Protein 2IXE (pdb70)

B-factor: mean 45.15, std 5.58, range [23.69, 99.87]

Structure (mmCIF, N/CA/C/O backbone):
data_2IXE
#
_entry.id   2IXE
#
_cell.length_a   80.431
_cell.length_b   80.431
_cell.length_c   168.115
_cell.angle_alpha   90.00
_cell.angle_beta   90.00
_cell.angle_gamma   90.00
#
_symmetry.space_group_name_H-M   'P 41 21 2'
#
loop_
_entity.id
_entity.type
_entity.pdbx_description
1 polymer 'ANTIGEN PEPTIDE TRANSPORTER 1'
2 non-polymer "ADENOSINE-5'-TRIPHOSPHATE"
3 non-polymer 'MAGNESIUM ION'
4 non-polymer 'PHOSPHATE ION'
5 water water
#
loop_
_atom_site.group_PDB
_atom_site.id
_atom_site.type_symbol
_atom_site.label_atom_id
_atom_site.label_alt_id
_atom_site.label_comp_id
_atom_site.label_asym_id
_atom_site.label_entity_id
_atom_site.label_seq_id
_atom_site.pdbx_PDB_ins_code
_atom_site.Cartn_x
_atom_site.Cartn_y
_atom_site.Cartn_z
_atom_site.occupancy
_atom_site.B_iso_or_equiv
_atom_site.auth_seq_id
_atom_site.auth_comp_id
_atom_site.auth_asym_id
_atom_site.auth_atom_id
_atom_site.pdbx_PDB_model_num
ATOM 1 N N . GLY A 1 6 ? 8.714 22.387 -20.912 1.00 57.74 469 GLY A N 1
ATOM 2 C CA . GLY A 1 6 ? 9.786 21.356 -20.784 1.00 57.56 469 GLY A CA 1
ATOM 3 C C . GLY A 1 6 ? 9.373 19.971 -21.259 1.00 57.25 469 GLY A C 1
ATOM 4 O O . GLY A 1 6 ? 8.305 19.790 -21.850 1.00 57.65 469 GLY A O 1
ATOM 5 N N . SER A 1 7 ? 10.202 18.982 -20.930 1.00 56.64 470 SER A N 1
ATOM 6 C CA . SER A 1 7 ? 10.284 17.748 -21.700 1.00 55.86 470 SER A CA 1
ATOM 7 C C . SER A 1 7 ? 10.435 16.430 -20.920 1.00 55.54 470 SER A C 1
ATOM 8 O O . SER A 1 7 ? 10.808 15.410 -21.516 1.00 55.42 470 SER A O 1
ATOM 11 N N . LEU A 1 8 ? 10.150 16.429 -19.617 1.00 54.78 471 LEU A N 1
ATOM 12 C CA . LEU A 1 8 ? 10.375 15.231 -18.793 1.00 54.40 471 LEU A CA 1
ATOM 13 C C . LEU A 1 8 ? 9.309 14.161 -19.013 1.00 53.89 471 LEU A C 1
ATOM 14 O O . LEU A 1 8 ? 8.128 14.467 -19.184 1.00 53.72 471 LEU A O 1
ATOM 19 N N . ALA A 1 9 ? 9.743 12.905 -18.993 1.00 53.32 472 ALA A N 1
ATOM 20 C CA . ALA A 1 9 ? 8.833 11.769 -19.053 1.00 53.09 472 ALA A CA 1
ATOM 21 C C . ALA A 1 9 ? 9.528 10.514 -18.529 1.00 52.67 472 ALA A C 1
ATOM 22 O O . ALA A 1 9 ? 9.687 9.548 -19.265 1.00 52.45 472 ALA A O 1
ATOM 24 N N . PRO A 1 10 ? 9.928 10.523 -17.243 1.00 52.38 473 PRO A N 1
ATOM 25 C CA . PRO A 1 10 ? 10.747 9.452 -16.669 1.00 52.26 473 PRO A CA 1
ATOM 26 C C . PRO A 1 10 ? 10.058 8.091 -16.611 1.00 52.06 473 PRO A C 1
ATOM 27 O O . PRO A 1 10 ? 8.833 8.015 -16.502 1.00 51.96 473 PRO A O 1
ATOM 31 N N . LEU A 1 11 ? 10.860 7.031 -16.682 1.00 51.87 474 LEU A N 1
ATOM 32 C CA . LEU A 1 11 ? 10.360 5.660 -16.589 1.00 51.76 474 LEU A CA 1
ATOM 33 C C . LEU A 1 11 ? 9.713 5.406 -15.237 1.00 51.57 474 LEU A C 1
ATOM 34 O O . LEU A 1 11 ? 8.604 4.879 -15.162 1.00 51.68 474 LEU A O 1
ATOM 39 N N . ASN A 1 12 ? 10.424 5.779 -14.176 1.00 51.32 475 ASN A N 1
ATOM 40 C CA . ASN A 1 12 ? 9.967 5.554 -12.811 1.00 51.13 475 ASN A CA 1
ATOM 41 C C . ASN A 1 12 ? 9.441 6.833 -12.181 1.00 50.89 475 ASN A C 1
ATOM 42 O O . ASN A 1 12 ? 9.985 7.922 -12.394 1.00 50.86 475 ASN A O 1
ATOM 47 N N . MET A 1 13 ? 8.371 6.688 -11.408 1.00 50.50 476 MET A N 1
ATOM 48 C CA . MET A 1 13 ? 7.790 7.801 -10.676 1.00 50.22 476 MET A CA 1
ATOM 49 C C . MET A 1 13 ? 7.326 7.323 -9.312 1.00 49.64 476 MET A C 1
ATOM 50 O O . MET A 1 13 ? 6.715 6.261 -9.194 1.00 49.75 476 MET A O 1
ATOM 55 N N . LYS A 1 14 ? 7.627 8.111 -8.286 1.00 48.95 477 LYS A N 1
ATOM 56 C CA . LYS A 1 14 ? 7.134 7.843 -6.942 1.00 48.40 477 LYS A CA 1
ATOM 57 C C . LYS A 1 14 ? 5.745 8.448 -6.771 1.00 47.87 477 LYS A C 1
ATOM 58 O O . LYS A 1 14 ? 4.861 7.824 -6.189 1.00 47.88 477 LYS A O 1
ATOM 60 N N . GLY A 1 15 ? 5.556 9.657 -7.294 1.00 47.19 478 GLY A N 1
ATOM 61 C CA . GLY A 1 15 ? 4.306 10.394 -7.130 1.00 46.65 478 GLY A CA 1
ATOM 62 C C . GLY A 1 15 ? 4.330 11.392 -5.982 1.00 46.16 478 GLY A C 1
ATOM 63 O O . GLY A 1 15 ? 3.284 11.803 -5.496 1.00 46.14 478 GLY A O 1
ATOM 64 N N . LEU A 1 16 ? 5.519 11.797 -5.551 1.00 45.49 479 LEU A N 1
ATOM 65 C CA . LEU A 1 16 ? 5.647 12.774 -4.473 1.00 45.20 479 LEU A CA 1
ATOM 66 C C . LEU A 1 16 ? 5.291 14.157 -5.004 1.00 44.71 479 LEU A C 1
ATOM 67 O O . LEU A 1 16 ? 5.972 14.675 -5.893 1.00 44.28 479 LEU A O 1
ATOM 72 N N . VAL A 1 17 ? 4.229 14.749 -4.462 1.00 44.24 480 VAL A N 1
ATOM 73 C CA . VAL A 1 17 ? 3.798 16.076 -4.895 1.00 44.26 480 VAL A CA 1
ATOM 74 C C . VAL A 1 17 ? 4.070 17.111 -3.819 1.00 43.93 480 VAL A C 1
ATOM 75 O O . VAL A 1 17 ? 3.793 16.880 -2.645 1.00 43.36 480 VAL A O 1
ATOM 79 N N . LYS A 1 18 ? 4.591 18.262 -4.236 1.00 43.83 481 LYS A N 1
ATOM 80 C CA . LYS A 1 18 ? 4.832 19.369 -3.330 1.00 43.95 481 LYS A CA 1
ATOM 81 C C . LYS A 1 18 ? 4.350 20.682 -3.929 1.00 43.90 481 LYS A C 1
ATOM 82 O O . LYS A 1 18 ? 4.696 21.028 -5.062 1.00 43.78 481 LYS A O 1
ATOM 88 N N . PHE A 1 19 ? 3.523 21.388 -3.162 1.00 43.67 482 PHE A N 1
ATOM 89 C CA . PHE A 1 19 ? 3.211 22.783 -3.417 1.00 43.53 482 PHE A CA 1
ATOM 90 C C . PHE A 1 19 ? 4.107 23.541 -2.445 1.00 43.48 482 PHE A C 1
ATOM 91 O O . PHE A 1 19 ? 4.128 23.224 -1.257 1.00 43.28 482 PHE A O 1
ATOM 99 N N . GLN A 1 20 ? 4.863 24.510 -2.958 1.00 43.07 483 GLN A N 1
ATOM 100 C CA . GLN A 1 20 ? 5.778 25.301 -2.149 1.00 43.01 483 GLN A CA 1
ATOM 101 C C . GLN A 1 20 ? 5.463 26.775 -2.329 1.00 42.51 483 GLN A C 1
ATOM 102 O O . GLN A 1 20 ? 5.808 27.363 -3.357 1.00 42.08 483 GLN A O 1
ATOM 108 N N . ASP A 1 21 ? 4.771 27.348 -1.343 1.00 42.02 484 ASP A N 1
ATOM 109 C CA . ASP A 1 21 ? 4.415 28.763 -1.333 1.00 41.90 484 ASP A CA 1
ATOM 110 C C . ASP A 1 21 ? 3.754 29.166 -2.656 1.00 41.53 484 ASP A C 1
ATOM 111 O O . ASP A 1 21 ? 4.122 30.163 -3.281 1.00 40.98 484 ASP A O 1
ATOM 116 N N . VAL A 1 22 ? 2.784 28.361 -3.078 1.00 41.49 485 VAL A N 1
ATOM 117 C CA . VAL A 1 22 ? 2.103 28.573 -4.353 1.00 41.83 485 VAL A CA 1
ATOM 118 C C . VAL A 1 22 ? 1.103 29.718 -4.241 1.00 41.48 485 VAL A C 1
ATOM 119 O O . VAL A 1 22 ? 0.346 29.803 -3.272 1.00 41.42 485 VAL A O 1
ATOM 123 N N . SER A 1 23 ? 1.110 30.586 -5.250 1.00 41.66 486 SER A N 1
ATOM 124 C CA . SER A 1 23 ? 0.090 31.613 -5.414 1.00 41.76 486 SER A CA 1
ATOM 125 C C . SER A 1 23 ? -0.500 31.464 -6.804 1.00 41.59 486 SER A C 1
ATOM 126 O O . SER A 1 23 ? 0.193 31.040 -7.736 1.00 41.39 486 SER A O 1
ATOM 129 N N . PHE A 1 24 ? -1.773 31.813 -6.946 1.00 41.27 487 PHE A N 1
ATOM 130 C CA . PHE A 1 24 ? -2.437 31.721 -8.245 1.00 41.45 487 PHE A CA 1
ATOM 131 C C . PHE A 1 24 ? -3.666 32.609 -8.339 1.00 41.14 487 PHE A C 1
ATOM 132 O O . PHE A 1 24 ? -4.474 32.672 -7.415 1.00 40.48 487 PHE A O 1
ATOM 140 N N . ALA A 1 25 ? -3.782 33.278 -9.480 1.00 41.36 488 ALA A N 1
ATOM 141 C CA . ALA A 1 25 ? -5.007 33.919 -9.923 1.00 41.86 488 ALA A CA 1
ATOM 142 C C . ALA A 1 25 ? -5.241 33.455 -11.355 1.00 42.29 488 ALA A C 1
ATOM 143 O O . ALA A 1 25 ? -4.279 33.201 -12.091 1.00 42.18 488 ALA A O 1
ATOM 145 N N . TYR A 1 26 ? -6.501 33.328 -11.757 1.00 42.59 489 TYR A N 1
ATOM 146 C CA . TYR A 1 26 ? -6.800 32.930 -13.132 1.00 43.29 489 TYR A CA 1
ATOM 147 C C . TYR A 1 26 ? -6.313 33.991 -14.114 1.00 43.75 489 TYR A C 1
ATOM 148 O O . TYR A 1 26 ? -6.471 35.184 -13.857 1.00 43.81 489 TYR A O 1
ATOM 157 N N . PRO A 1 27 ? -5.692 33.559 -15.228 1.00 44.68 490 PRO A N 1
ATOM 158 C CA . PRO A 1 27 ? -5.072 34.471 -16.200 1.00 45.09 490 PRO A CA 1
ATOM 159 C C . PRO A 1 27 ? -5.923 35.675 -16.627 1.00 45.83 490 PRO A C 1
ATOM 160 O O . PRO A 1 27 ? -5.395 36.790 -16.742 1.00 46.13 490 PRO A O 1
ATOM 164 N N . ASN A 1 28 ? -7.214 35.458 -16.871 1.00 46.26 491 ASN A N 1
ATOM 165 C CA . ASN A 1 28 ? -8.107 36.555 -17.256 1.00 46.49 491 ASN A CA 1
ATOM 166 C C . ASN A 1 28 ? -8.887 37.156 -16.068 1.00 46.81 491 ASN A C 1
ATOM 167 O O . ASN A 1 28 ? -9.911 37.824 -16.260 1.00 46.84 491 ASN A O 1
ATOM 172 N N . HIS A 1 29 ? -8.390 36.916 -14.851 1.00 46.85 492 HIS A N 1
ATOM 173 C CA . HIS A 1 29 ? -8.818 37.641 -13.647 1.00 46.96 492 HIS A CA 1
ATOM 174 C C . HIS A 1 29 ? -7.632 37.802 -12.675 1.00 47.09 492 HIS A C 1
ATOM 175 O O . HIS A 1 29 ? -7.650 37.249 -11.571 1.00 46.87 492 HIS A O 1
ATOM 182 N N . PRO A 1 30 ? -6.598 38.564 -13.085 1.00 47.04 493 PRO A N 1
ATOM 183 C CA . PRO A 1 30 ? -5.321 38.620 -12.355 1.00 47.08 493 PRO A CA 1
ATOM 184 C C . PRO A 1 30 ? -5.374 39.217 -10.942 1.00 47.13 493 PRO A C 1
ATOM 185 O O . PRO A 1 30 ? -4.554 38.855 -10.094 1.00 47.49 493 PRO A O 1
ATOM 189 N N . ASN A 1 31 ? -6.324 40.117 -10.698 1.00 47.20 494 ASN A N 1
ATOM 190 C CA . ASN A 1 31 ? -6.410 40.835 -9.426 1.00 46.98 494 ASN A CA 1
ATOM 191 C C . ASN A 1 31 ? -7.139 40.046 -8.349 1.00 46.87 494 ASN A C 1
ATOM 192 O O . ASN A 1 31 ? -7.187 40.477 -7.198 1.00 47.06 494 ASN A O 1
ATOM 197 N N . VAL A 1 32 ? -7.714 38.902 -8.718 1.00 46.61 495 VAL A N 1
ATOM 198 C CA . VAL A 1 32 ? -8.450 38.073 -7.771 1.00 46.43 495 VAL A CA 1
ATOM 199 C C . VAL A 1 32 ? -7.603 36.881 -7.336 1.00 46.36 495 VAL A C 1
ATOM 200 O O . VAL A 1 32 ? -7.477 35.892 -8.063 1.00 46.38 495 VAL A O 1
ATOM 204 N N . GLN A 1 33 ? -7.040 36.980 -6.135 1.00 46.14 496 GLN A N 1
ATOM 205 C CA . GLN A 1 33 ? -6.205 35.927 -5.582 1.00 45.76 496 GLN A CA 1
ATOM 206 C C . GLN A 1 33 ? -7.057 34.716 -5.226 1.00 45.62 496 GLN A C 1
ATOM 207 O O . GLN A 1 33 ? -8.020 34.830 -4.460 1.00 45.86 496 GLN A O 1
ATOM 213 N N . VAL A 1 34 ? -6.709 33.563 -5.792 1.00 44.71 497 VAL A N 1
ATOM 214 C CA . VAL A 1 34 ? -7.422 32.326 -5.507 1.00 44.38 497 VAL A CA 1
ATOM 215 C C . VAL A 1 34 ? -6.596 31.495 -4.535 1.00 43.80 497 VAL A C 1
ATOM 216 O O . VAL A 1 34 ? -7.093 31.081 -3.494 1.00 43.85 497 VAL A O 1
ATOM 220 N N . LEU A 1 35 ? -5.338 31.251 -4.885 1.00 43.27 498 LEU A N 1
ATOM 221 C CA . LEU A 1 35 ? -4.412 30.547 -4.001 1.00 43.16 498 LEU A CA 1
ATOM 222 C C . LEU A 1 35 ? -3.323 31.518 -3.567 1.00 42.83 498 LEU A C 1
ATOM 223 O O . LEU A 1 35 ? -2.905 32.385 -4.350 1.00 41.74 498 LEU A O 1
ATOM 228 N N . GLN A 1 36 ? -2.880 31.390 -2.317 1.00 42.58 499 GLN A N 1
ATOM 229 C CA . GLN A 1 36 ? -1.807 32.240 -1.814 1.00 43.08 499 GLN A CA 1
ATOM 230 C C . GLN A 1 36 ? -1.076 31.590 -0.645 1.00 42.75 499 GLN A C 1
ATOM 231 O O . GLN A 1 36 ? -1.706 31.088 0.284 1.00 42.56 499 GLN A O 1
ATOM 237 N N . GLY A 1 37 ? 0.251 31.595 -0.702 1.00 42.74 500 GLY A N 1
ATOM 238 C CA . GLY A 1 37 ? 1.079 31.038 0.369 1.00 43.18 500 GLY A CA 1
ATOM 239 C C . GLY A 1 37 ? 0.744 29.580 0.622 1.00 43.31 500 GLY A C 1
ATOM 240 O O . GLY A 1 37 ? 0.761 29.119 1.756 1.00 43.10 500 GLY A O 1
ATOM 241 N N . LEU A 1 38 ? 0.432 28.861 -0.450 1.00 43.44 501 LEU A N 1
ATOM 242 C CA . LEU A 1 38 ? -0.083 27.504 -0.351 1.00 43.65 501 LEU A CA 1
ATOM 243 C C . LEU A 1 38 ? 1.040 26.472 -0.363 1.00 43.61 501 LEU A C 1
ATOM 244 O O . LEU A 1 38 ? 1.716 26.288 -1.370 1.00 43.23 501 LEU A O 1
ATOM 249 N N . THR A 1 39 ? 1.198 25.773 0.753 1.00 43.54 502 THR A N 1
ATOM 250 C CA . THR A 1 39 ? 2.266 24.805 0.911 1.00 43.73 502 THR A CA 1
ATOM 251 C C . THR A 1 39 ? 1.713 23.492 1.472 1.00 43.97 502 THR A C 1
ATOM 252 O O . THR A 1 39 ? 1.035 23.483 2.500 1.00 43.22 502 THR A O 1
ATOM 256 N N . PHE A 1 40 ? 1.977 22.391 0.771 1.00 43.95 503 PHE A N 1
ATOM 257 C CA . PHE A 1 40 ? 1.655 21.059 1.284 1.00 43.92 503 PHE A CA 1
ATOM 258 C C . PHE A 1 40 ? 2.393 19.985 0.497 1.00 43.92 503 PHE A C 1
ATOM 259 O O . PHE A 1 40 ? 2.888 20.244 -0.607 1.00 43.78 503 PHE A O 1
ATOM 267 N N . THR A 1 41 ? 2.428 18.777 1.058 1.00 43.69 504 THR A N 1
ATOM 268 C CA . THR A 1 41 ? 3.036 17.629 0.399 1.00 43.73 504 THR A CA 1
ATOM 269 C C . THR A 1 41 ? 2.042 16.476 0.314 1.00 43.53 504 THR A C 1
ATOM 270 O O . THR A 1 41 ? 1.402 16.133 1.301 1.00 42.92 504 THR A O 1
ATOM 274 N N . LEU A 1 42 ? 1.895 15.910 -0.883 1.00 43.79 505 LEU A N 1
ATOM 275 C CA . LEU A 1 42 ? 1.132 14.675 -1.069 1.00 44.12 505 LEU A CA 1
ATOM 276 C C . LEU A 1 42 ? 2.120 13.524 -1.183 1.00 44.28 505 LEU A C 1
ATOM 277 O O . LEU A 1 42 ? 2.866 13.436 -2.155 1.00 44.65 505 LEU A O 1
ATOM 282 N N . TYR A 1 43 ? 2.135 12.653 -0.179 1.00 44.44 506 TYR A N 1
ATOM 283 C CA . TYR A 1 43 ? 3.128 11.593 -0.107 1.00 44.44 506 TYR A CA 1
ATOM 284 C C . TYR A 1 43 ? 2.706 10.363 -0.920 1.00 44.31 506 TYR A C 1
ATOM 285 O O . TYR A 1 43 ? 1.518 10.023 -0.960 1.00 43.83 506 TYR A O 1
ATOM 294 N N . PRO A 1 44 ? 3.680 9.703 -1.582 1.00 44.25 507 PRO A N 1
ATOM 295 C CA . PRO A 1 44 ? 3.389 8.521 -2.395 1.00 44.23 507 PRO A CA 1
ATOM 296 C C . PRO A 1 44 ? 2.726 7.409 -1.593 1.00 44.15 507 PRO A C 1
ATOM 297 O O . PRO A 1 44 ? 3.136 7.133 -0.468 1.00 43.76 507 PRO A O 1
ATOM 301 N N . GLY A 1 45 ? 1.699 6.791 -2.169 1.00 44.21 508 GLY A N 1
ATOM 302 C CA . GLY A 1 45 ? 1.023 5.668 -1.528 1.00 44.21 508 GLY A CA 1
ATOM 303 C C . GLY A 1 45 ? 0.080 6.051 -0.401 1.00 44.25 508 GLY A C 1
ATOM 304 O O . GLY A 1 45 ? -0.372 5.183 0.344 1.00 44.38 508 GLY A O 1
ATOM 305 N N . LYS A 1 46 ? -0.224 7.343 -0.279 1.00 44.09 509 LYS A N 1
ATOM 306 C CA . LYS A 1 46 ? -1.102 7.850 0.777 1.00 43.95 509 LYS A CA 1
ATOM 307 C C . LYS A 1 46 ? -2.347 8.502 0.174 1.00 43.73 509 LYS A C 1
ATOM 308 O O . LYS A 1 46 ? -2.314 9.001 -0.957 1.00 43.29 509 LYS A O 1
ATOM 314 N N . VAL A 1 47 ? -3.435 8.493 0.944 1.00 43.36 510 VAL A N 1
ATOM 315 C CA . VAL A 1 47 ? -4.637 9.246 0.619 1.00 43.50 510 VAL A CA 1
ATOM 316 C C . VAL A 1 47 ? -4.628 10.543 1.416 1.00 43.55 510 VAL A C 1
ATOM 317 O O . VAL A 1 47 ? -4.697 10.519 2.649 1.00 43.95 510 VAL A O 1
ATOM 321 N N . THR A 1 48 ? -4.525 11.667 0.712 1.00 43.50 511 THR A N 1
ATOM 322 C CA . THR A 1 48 ? -4.611 12.981 1.336 1.00 43.70 511 THR A CA 1
ATOM 323 C C . THR A 1 48 ? -5.926 13.662 0.989 1.00 43.66 511 THR A C 1
ATOM 324 O O . THR A 1 48 ? -6.278 13.820 -0.190 1.00 43.49 511 THR A O 1
ATOM 328 N N . ALA A 1 49 ? -6.656 14.059 2.027 1.00 43.91 512 ALA A N 1
ATOM 329 C CA . ALA A 1 49 ? -7.934 14.721 1.841 1.00 44.06 512 ALA A CA 1
ATOM 330 C C . ALA A 1 49 ? -7.733 16.230 1.852 1.00 44.13 512 ALA A C 1
ATOM 331 O O . ALA A 1 49 ? -6.964 16.773 2.653 1.00 44.14 512 ALA A O 1
ATOM 333 N N . LEU A 1 50 ? -8.422 16.894 0.932 1.00 44.41 513 LEU A N 1
ATOM 334 C CA . LEU A 1 50 ? -8.414 18.345 0.830 1.00 44.45 513 LEU A CA 1
ATOM 335 C C . LEU A 1 50 ? -9.847 18.800 1.055 1.00 44.10 513 LEU A C 1
ATOM 336 O O . LEU A 1 50 ? -10.739 18.496 0.268 1.00 44.52 513 LEU A O 1
ATOM 341 N N . VAL A 1 51 ? -10.063 19.503 2.159 1.00 44.33 514 VAL A N 1
ATOM 342 C CA . VAL A 1 51 ? -11.389 19.919 2.573 1.00 44.19 514 VAL A CA 1
ATOM 343 C C . VAL A 1 51 ? -11.383 21.411 2.868 1.00 44.39 514 VAL A C 1
ATOM 344 O O . VAL A 1 51 ? -10.314 22.031 3.053 1.00 44.94 514 VAL A O 1
ATOM 348 N N . GLY A 1 52 ? -12.575 21.990 2.927 1.00 43.77 515 GLY A N 1
ATOM 349 C CA . GLY A 1 52 ? -12.706 23.407 3.223 1.00 43.56 515 GLY A CA 1
ATOM 350 C C . GLY A 1 52 ? -13.915 24.019 2.557 1.00 43.26 515 GLY A C 1
ATOM 351 O O . GLY A 1 52 ? -14.549 23.381 1.713 1.00 43.18 515 GLY A O 1
ATOM 352 N N . PRO A 1 53 ? -14.230 25.273 2.920 1.00 42.73 516 PRO A N 1
ATOM 353 C CA . PRO A 1 53 ? -15.449 25.913 2.457 1.00 42.45 516 PRO A CA 1
ATOM 354 C C . PRO A 1 53 ? -15.504 26.143 0.948 1.00 42.00 516 PRO A C 1
ATOM 355 O O . PRO A 1 53 ? -14.481 26.077 0.247 1.00 41.37 516 PRO A O 1
ATOM 359 N N . ASN A 1 54 ? -16.722 26.390 0.473 1.00 41.75 517 ASN A N 1
ATOM 360 C CA . ASN A 1 54 ? -16.981 26.645 -0.930 1.00 41.54 517 ASN A CA 1
ATOM 361 C C . ASN A 1 54 ? -16.200 27.873 -1.367 1.00 41.62 517 ASN A C 1
ATOM 362 O O . ASN A 1 54 ? -16.189 28.880 -0.669 1.00 41.36 517 ASN A O 1
ATOM 367 N N . GLY A 1 55 ? -15.520 27.768 -2.508 1.00 41.92 518 GLY A N 1
ATOM 368 C CA . GLY A 1 55 ? -14.701 28.858 -3.031 1.00 41.77 518 GLY A CA 1
ATOM 369 C C . GLY A 1 55 ? -13.309 28.984 -2.435 1.00 41.71 518 GLY A C 1
ATOM 370 O O . GLY A 1 55 ? -12.566 29.901 -2.799 1.00 41.34 518 GLY A O 1
ATOM 371 N N . SER A 1 56 ? -12.929 28.077 -1.536 1.00 41.66 519 SER A N 1
ATOM 372 C CA . SER A 1 56 ? -11.617 28.167 -0.879 1.00 41.77 519 SER A CA 1
ATOM 373 C C . SER A 1 56 ? -10.441 27.902 -1.824 1.00 41.70 519 SER A C 1
ATOM 374 O O . SER A 1 56 ? -9.314 28.326 -1.536 1.00 41.95 519 SER A O 1
ATOM 377 N N . GLY A 1 57 ? -10.687 27.211 -2.939 1.00 41.39 520 GLY A N 1
ATOM 378 C CA . GLY A 1 57 ? -9.647 26.968 -3.943 1.00 41.24 520 GLY A CA 1
ATOM 379 C C . GLY A 1 57 ? -9.304 25.512 -4.208 1.00 41.18 520 GLY A C 1
ATOM 380 O O . GLY A 1 57 ? -8.338 25.226 -4.915 1.00 41.00 520 GLY A O 1
ATOM 381 N N . LYS A 1 58 ? -10.116 24.594 -3.690 1.00 40.92 521 LYS A N 1
ATOM 382 C CA . LYS A 1 58 ? -9.831 23.156 -3.778 1.00 40.45 521 LYS A CA 1
ATOM 383 C C . LYS A 1 58 ? -9.778 22.644 -5.219 1.00 40.47 521 LYS A C 1
ATOM 384 O O . LYS A 1 58 ? -8.816 21.973 -5.617 1.00 40.13 521 LYS A O 1
ATOM 390 N N . SER A 1 59 ? -10.804 22.966 -6.004 1.00 40.36 522 SER A N 1
ATOM 391 C CA . SER A 1 59 ? -10.831 22.578 -7.414 1.00 40.30 522 SER A CA 1
ATOM 392 C C . SER A 1 59 ? -9.740 23.290 -8.224 1.00 40.31 522 SER A C 1
ATOM 393 O O . SER A 1 59 ? -9.246 22.747 -9.209 1.00 40.41 522 SER A O 1
ATOM 396 N N . THR A 1 60 ? -9.352 24.492 -7.801 1.00 40.21 523 THR A N 1
ATOM 397 C CA . THR A 1 60 ? -8.252 25.207 -8.448 1.00 40.17 523 THR A CA 1
ATOM 398 C C . THR A 1 60 ? -6.933 24.454 -8.204 1.00 40.19 523 THR A C 1
ATOM 399 O O . THR A 1 60 ? -6.104 24.333 -9.106 1.00 39.89 523 THR A O 1
ATOM 403 N N . VAL A 1 61 ? -6.757 23.928 -6.996 1.00 40.43 524 VAL A N 1
ATOM 404 C CA . VAL A 1 61 ? -5.589 23.104 -6.681 1.00 40.65 524 VAL A CA 1
ATOM 405 C C . VAL A 1 61 ? -5.564 21.864 -7.586 1.00 41.02 524 VAL A C 1
ATOM 406 O O . VAL A 1 61 ? -4.524 21.506 -8.145 1.00 41.24 524 VAL A O 1
ATOM 410 N N . ALA A 1 62 ? -6.724 21.232 -7.756 1.00 41.13 525 ALA A N 1
ATOM 411 C CA . ALA A 1 62 ? -6.843 20.080 -8.648 1.00 41.08 525 ALA A CA 1
ATOM 412 C C . ALA A 1 62 ? -6.447 20.421 -10.079 1.00 40.96 525 ALA A C 1
ATOM 413 O O . ALA A 1 62 ? -5.805 19.620 -10.754 1.00 41.01 525 ALA A O 1
ATOM 415 N N . ALA A 1 63 ? -6.825 21.612 -10.538 1.00 40.97 526 ALA A N 1
ATOM 416 C CA . ALA A 1 63 ? -6.486 22.062 -11.888 1.00 41.11 526 ALA A CA 1
ATOM 417 C C . ALA A 1 63 ? -4.979 22.267 -12.087 1.00 41.05 526 ALA A C 1
ATOM 418 O O . ALA A 1 63 ? -4.424 21.857 -13.110 1.00 40.60 526 ALA A O 1
ATOM 420 N N . LEU A 1 64 ? -4.327 22.916 -11.126 1.00 41.27 527 LEU A N 1
ATOM 421 C CA . LEU A 1 64 ? -2.864 23.071 -11.158 1.00 42.08 527 LEU A CA 1
ATOM 422 C C . LEU A 1 64 ? -2.143 21.726 -11.111 1.00 41.94 527 LEU A C 1
ATOM 423 O O . LEU A 1 64 ? -1.079 21.582 -11.692 1.00 42.03 527 LEU A O 1
ATOM 428 N N . LEU A 1 65 ? -2.706 20.751 -10.402 1.00 42.55 528 LEU A N 1
ATOM 429 C CA . LEU A 1 65 ? -2.091 19.418 -10.327 1.00 43.16 528 LEU A CA 1
ATOM 430 C C . LEU A 1 65 ? -2.104 18.679 -11.657 1.00 43.14 528 LEU A C 1
ATOM 431 O O . LEU A 1 65 ? -1.310 17.766 -11.867 1.00 43.31 528 LEU A O 1
ATOM 436 N N . GLN A 1 66 ? -3.013 19.065 -12.545 1.00 43.46 529 GLN A N 1
ATOM 437 C CA . GLN A 1 66 ? -3.052 18.516 -13.895 1.00 43.41 529 GLN A CA 1
ATOM 438 C C . GLN A 1 66 ? -2.317 19.411 -14.902 1.00 43.24 529 GLN A C 1
ATOM 439 O O . GLN A 1 66 ? -2.380 19.167 -16.104 1.00 43.05 529 GLN A O 1
ATOM 445 N N . ASN A 1 67 ? -1.627 20.439 -14.412 1.00 43.13 530 ASN A N 1
ATOM 446 C CA . ASN A 1 67 ? -0.952 21.422 -15.268 1.00 42.95 530 ASN A CA 1
ATOM 447 C C . ASN A 1 67 ? -1.900 22.110 -16.254 1.00 42.84 530 ASN A C 1
ATOM 448 O O . ASN A 1 67 ? -1.502 22.471 -17.357 1.00 42.84 530 ASN A O 1
ATOM 453 N N . LEU A 1 68 ? -3.154 22.283 -15.846 1.00 42.73 531 LEU A N 1
ATOM 454 C CA . LEU A 1 68 ? -4.135 23.006 -16.648 1.00 42.71 531 LEU A CA 1
ATOM 455 C C . LEU A 1 68 ? -3.787 24.483 -16.623 1.00 42.31 531 LEU A C 1
ATOM 456 O O . LEU A 1 68 ? -4.087 25.218 -17.559 1.00 41.70 531 LEU A O 1
ATOM 461 N N . TYR A 1 69 ? -3.185 24.904 -15.514 1.00 41.96 532 TYR A N 1
ATOM 462 C CA . TYR A 1 69 ? -2.633 26.240 -15.359 1.00 42.23 532 TYR A CA 1
ATOM 463 C C . TYR A 1 69 ? -1.315 26.116 -14.608 1.00 41.89 532 TYR A C 1
ATOM 464 O O . TYR A 1 69 ? -1.035 25.078 -14.000 1.00 41.17 532 TYR A O 1
ATOM 473 N N . GLN A 1 70 ? -0.518 27.178 -14.646 1.00 41.74 533 GLN A N 1
ATOM 474 C CA . GLN A 1 70 ? 0.729 27.235 -13.899 1.00 41.91 533 GLN A CA 1
ATOM 475 C C . GLN A 1 70 ? 0.573 28.217 -12.731 1.00 41.77 533 GLN A C 1
ATOM 476 O O . GLN A 1 70 ? -0.222 29.157 -12.810 1.00 41.39 533 GLN A O 1
ATOM 482 N N . PRO A 1 71 ? 1.301 27.987 -11.626 1.00 41.46 534 PRO A N 1
ATOM 483 C CA . PRO A 1 71 ? 1.220 28.941 -10.525 1.00 41.53 534 PRO A CA 1
ATOM 484 C C . PRO A 1 71 ? 1.788 30.302 -10.925 1.00 41.34 534 PRO A C 1
ATOM 485 O O . PRO A 1 71 ? 2.713 30.371 -11.732 1.00 41.37 534 PRO A O 1
ATOM 489 N N . THR A 1 72 ? 1.203 31.368 -10.390 1.00 41.46 535 THR A N 1
ATOM 490 C CA . THR A 1 72 ? 1.710 32.717 -10.608 1.00 41.84 535 THR A CA 1
ATOM 491 C C . THR A 1 72 ? 2.929 32.973 -9.721 1.00 41.84 535 THR A C 1
ATOM 492 O O . THR A 1 72 ? 3.745 33.846 -10.006 1.00 41.87 535 THR A O 1
ATOM 496 N N . GLY A 1 73 ? 3.037 32.214 -8.636 1.00 41.90 536 GLY A N 1
ATOM 497 C CA . GLY A 1 73 ? 4.196 32.285 -7.756 1.00 41.98 536 GLY A CA 1
ATOM 498 C C . GLY A 1 73 ? 4.350 30.973 -7.025 1.00 41.97 536 GLY A C 1
ATOM 499 O O . GLY A 1 73 ? 3.383 30.221 -6.894 1.00 41.75 536 GLY A O 1
ATOM 500 N N . GLY A 1 74 ? 5.561 30.701 -6.545 1.00 42.06 537 GLY A N 1
ATOM 501 C CA . GLY A 1 74 ? 5.858 29.437 -5.877 1.00 42.35 537 GLY A CA 1
ATOM 502 C C . GLY A 1 74 ? 6.001 28.318 -6.888 1.00 42.59 537 GLY A C 1
ATOM 503 O O . GLY A 1 74 ? 6.060 28.566 -8.095 1.00 42.02 537 GLY A O 1
ATOM 504 N N . LYS A 1 75 ? 6.031 27.084 -6.391 1.00 42.76 538 LYS A N 1
ATOM 505 C CA . LYS A 1 75 ? 6.404 25.928 -7.201 1.00 43.22 538 LYS A CA 1
ATOM 506 C C . LYS A 1 75 ? 5.427 24.785 -7.013 1.00 43.22 538 LYS A C 1
ATOM 507 O O . LYS A 1 75 ? 4.975 24.530 -5.897 1.00 42.91 538 LYS A O 1
ATOM 513 N N . VAL A 1 76 ? 5.102 24.110 -8.113 1.00 43.07 539 VAL A N 1
ATOM 514 C CA . VAL A 1 76 ? 4.359 22.857 -8.070 1.00 43.48 539 VAL A CA 1
ATOM 515 C C . VAL A 1 76 ? 5.273 21.764 -8.612 1.00 43.61 539 VAL A C 1
ATOM 516 O O . VAL A 1 76 ? 5.616 21.765 -9.800 1.00 43.60 539 VAL A O 1
ATOM 520 N N . LEU A 1 77 ? 5.671 20.852 -7.727 1.00 43.68 540 LEU A N 1
ATOM 521 C CA . LEU A 1 77 ? 6.690 19.857 -8.027 1.00 43.75 540 LEU A CA 1
ATOM 522 C C . LEU A 1 77 ? 6.111 18.457 -8.038 1.00 44.09 540 LEU A C 1
ATOM 523 O O . LEU A 1 77 ? 5.295 18.101 -7.188 1.00 43.99 540 LEU A O 1
ATOM 528 N N . LEU A 1 78 ? 6.559 17.666 -9.004 1.00 44.34 541 LEU A N 1
ATOM 529 C CA . LEU A 1 78 ? 6.255 16.250 -9.064 1.00 44.51 541 LEU A CA 1
ATOM 530 C C . LEU A 1 78 ? 7.586 15.511 -9.058 1.00 44.65 541 LEU A C 1
ATOM 531 O O . LEU A 1 78 ? 8.402 15.700 -9.963 1.00 44.32 541 LEU A O 1
ATOM 536 N N . ASP A 1 79 ? 7.801 14.685 -8.033 1.00 44.93 542 ASP A N 1
ATOM 537 C CA . ASP A 1 79 ? 9.098 14.046 -7.784 1.00 45.28 542 ASP A CA 1
ATOM 538 C C . ASP A 1 79 ? 10.241 15.058 -7.882 1.00 45.30 542 ASP A C 1
ATOM 539 O O . ASP A 1 79 ? 11.235 14.823 -8.563 1.00 45.25 542 ASP A O 1
ATOM 544 N N . GLY A 1 80 ? 10.070 16.195 -7.214 1.00 45.62 543 GLY A N 1
ATOM 545 C CA . GLY A 1 80 ? 11.108 17.220 -7.122 1.00 45.87 543 GLY A CA 1
ATOM 546 C C . GLY A 1 80 ? 11.366 18.039 -8.374 1.00 46.10 543 GLY A C 1
ATOM 547 O O . GLY A 1 80 ? 12.303 18.839 -8.406 1.00 46.03 543 GLY A O 1
ATOM 548 N N . GLU A 1 81 ? 10.543 17.856 -9.402 1.00 46.38 544 GLU A N 1
ATOM 549 C CA . GLU A 1 81 ? 10.706 18.574 -10.660 1.00 46.81 544 GLU A CA 1
ATOM 550 C C . GLU A 1 81 ? 9.477 19.426 -10.920 1.00 46.92 544 GLU A C 1
ATOM 551 O O . GLU A 1 81 ? 8.357 18.971 -10.687 1.00 46.87 544 GLU A O 1
ATOM 557 N N . PRO A 1 82 ? 9.671 20.664 -11.414 1.00 47.23 545 PRO A N 1
ATOM 558 C CA . PRO A 1 82 ? 8.502 21.484 -11.731 1.00 47.47 545 PRO A CA 1
ATOM 559 C C . PRO A 1 82 ? 7.559 20.762 -12.697 1.00 47.70 545 PRO A C 1
ATOM 560 O O . PRO A 1 82 ? 8.009 20.054 -13.602 1.00 47.40 545 PRO A O 1
ATOM 564 N N . LEU A 1 83 ? 6.259 20.929 -12.481 1.00 47.98 546 LEU A N 1
ATOM 565 C CA . LEU A 1 83 ? 5.265 20.189 -13.241 1.00 48.21 546 LEU A CA 1
ATOM 566 C C . LEU A 1 83 ? 5.278 20.585 -14.715 1.00 48.45 546 LEU A C 1
ATOM 567 O O . LEU A 1 83 ? 5.161 19.733 -15.598 1.00 48.21 546 LEU A O 1
ATOM 572 N N . VAL A 1 84 ? 5.450 21.884 -14.959 1.00 48.73 547 VAL A N 1
ATOM 573 C CA . VAL A 1 84 ? 5.456 22.455 -16.308 1.00 48.89 547 VAL A CA 1
ATOM 574 C C . VAL A 1 84 ? 6.524 21.825 -17.207 1.00 49.07 547 VAL A C 1
ATOM 575 O O . VAL A 1 84 ? 6.399 21.843 -18.432 1.00 49.47 547 VAL A O 1
ATOM 579 N N . GLN A 1 85 ? 7.568 21.265 -16.602 1.00 48.99 548 GLN A N 1
ATOM 580 C CA . GLN A 1 85 ? 8.631 20.621 -17.360 1.00 49.09 548 GLN A CA 1
ATOM 581 C C . GLN A 1 85 ? 8.309 19.213 -17.859 1.00 48.90 548 GLN A C 1
ATOM 582 O O . GLN A 1 85 ? 9.065 18.658 -18.654 1.00 48.82 548 GLN A O 1
ATOM 588 N N . TYR A 1 86 ? 7.218 18.623 -17.385 1.00 48.62 549 TYR A N 1
ATOM 589 C CA . TYR A 1 86 ? 6.851 17.271 -17.800 1.00 48.75 549 TYR A CA 1
ATOM 590 C C . TYR A 1 86 ? 6.113 17.301 -19.137 1.00 48.87 549 TYR A C 1
ATOM 591 O O . TYR A 1 86 ? 5.377 18.249 -19.428 1.00 48.85 549 TYR A O 1
ATOM 600 N N . ASP A 1 87 ? 6.305 16.260 -19.941 1.00 49.03 550 ASP A N 1
ATOM 601 C CA . ASP A 1 87 ? 5.631 16.166 -21.228 1.00 49.22 550 ASP A CA 1
ATOM 602 C C . ASP A 1 87 ? 4.113 16.131 -21.040 1.00 49.47 550 ASP A C 1
ATOM 603 O O . ASP A 1 87 ? 3.604 15.413 -20.181 1.00 49.32 550 ASP A O 1
ATOM 608 N N . HIS A 1 88 ? 3.417 16.917 -21.861 1.00 49.87 551 HIS A N 1
ATOM 609 C CA . HIS A 1 88 ? 1.956 17.032 -21.838 1.00 49.91 551 HIS A CA 1
ATOM 610 C C . HIS A 1 88 ? 1.288 15.654 -21.828 1.00 49.93 551 HIS A C 1
ATOM 611 O O . HIS A 1 88 ? 0.412 15.393 -21.002 1.00 49.80 551 HIS A O 1
ATOM 618 N N . HIS A 1 89 ? 1.723 14.769 -22.727 1.00 49.90 552 HIS A N 1
ATOM 619 C CA . HIS A 1 89 ? 1.149 13.422 -22.816 1.00 49.75 552 HIS A CA 1
ATOM 620 C C . HIS A 1 89 ? 1.593 12.485 -21.691 1.00 49.55 552 HIS A C 1
ATOM 621 O O . HIS A 1 89 ? 0.792 11.679 -21.213 1.00 49.15 552 HIS A O 1
ATOM 628 N N . TYR A 1 90 ? 2.862 12.564 -21.289 1.00 49.36 553 TYR A N 1
ATOM 629 C CA . TYR A 1 90 ? 3.347 11.776 -20.147 1.00 49.38 553 TYR A CA 1
ATOM 630 C C . TYR A 1 90 ? 2.495 12.045 -18.914 1.00 49.21 553 TYR A C 1
ATOM 631 O O . TYR A 1 90 ? 2.121 11.116 -18.194 1.00 48.95 553 TYR A O 1
ATOM 640 N N . LEU A 1 91 ? 2.207 13.321 -18.672 1.00 49.47 554 LEU A N 1
ATOM 641 C CA . LEU A 1 91 ? 1.368 13.710 -17.545 1.00 49.76 554 LEU A CA 1
ATOM 642 C C . LEU A 1 91 ? -0.018 13.106 -17.656 1.00 49.74 554 LEU A C 1
ATOM 643 O O . LEU A 1 91 ? -0.538 12.580 -16.677 1.00 50.08 554 LEU A O 1
ATOM 648 N N . HIS A 1 92 ? -0.604 13.186 -18.851 1.00 49.81 555 HIS A N 1
ATOM 649 C CA . HIS A 1 92 ? -1.903 12.578 -19.132 1.00 49.75 555 HIS A CA 1
ATOM 650 C C . HIS A 1 92 ? -1.969 11.104 -18.687 1.00 49.64 555 HIS A C 1
ATOM 651 O O . HIS A 1 92 ? -3.022 10.640 -18.241 1.00 49.86 555 HIS A O 1
ATOM 658 N N . THR A 1 93 ? -0.859 10.372 -18.804 1.00 48.90 556 THR A N 1
ATOM 659 C CA . THR A 1 93 ? -0.839 8.949 -18.440 1.00 48.48 556 THR A CA 1
ATOM 660 C C . THR A 1 93 ? -0.665 8.682 -16.942 1.00 48.01 556 THR A C 1
ATOM 661 O O . THR A 1 93 ? -1.155 7.673 -16.433 1.00 48.08 556 THR A O 1
ATOM 665 N N . GLN A 1 94 ? 0.036 9.571 -16.243 1.00 47.41 557 GLN A N 1
ATOM 666 C CA . GLN A 1 94 ? 0.338 9.367 -14.824 1.00 46.85 557 GLN A CA 1
ATOM 667 C C . GLN A 1 94 ? -0.582 10.148 -13.888 1.00 46.22 557 GLN A C 1
ATOM 668 O O . GLN A 1 94 ? -0.587 9.896 -12.684 1.00 45.94 557 GLN A O 1
ATOM 674 N N . VAL A 1 95 ? -1.339 11.101 -14.428 1.00 45.50 558 VAL A N 1
ATOM 675 C CA . VAL A 1 95 ? -2.230 11.925 -13.615 1.00 44.99 558 VAL A CA 1
ATOM 676 C C . VAL A 1 95 ? -3.657 11.819 -14.146 1.00 44.45 558 VAL A C 1
ATOM 677 O O . VAL A 1 95 ? -3.908 12.091 -15.318 1.00 44.18 558 VAL A O 1
ATOM 681 N N . ALA A 1 96 ? -4.580 11.402 -13.281 1.00 43.87 559 ALA A N 1
ATOM 682 C CA . ALA A 1 96 ? -5.980 11.223 -13.661 1.00 43.68 559 ALA A CA 1
ATOM 683 C C . ALA A 1 96 ? -6.895 11.919 -12.665 1.00 43.35 559 ALA A C 1
ATOM 684 O O . ALA A 1 96 ? -6.791 11.703 -11.457 1.00 43.37 559 ALA A O 1
ATOM 686 N N . ALA A 1 97 ? -7.786 12.760 -13.182 1.00 42.98 560 ALA A N 1
ATOM 687 C CA . ALA A 1 97 ? -8.745 13.485 -12.362 1.00 43.05 560 ALA A CA 1
ATOM 688 C C . ALA A 1 97 ? -10.159 13.010 -12.675 1.00 42.97 560 ALA A C 1
ATOM 689 O O . ALA A 1 97 ? -10.480 12.707 -13.817 1.00 42.67 560 ALA A O 1
ATOM 691 N N . VAL A 1 98 ? -10.996 12.942 -11.647 1.00 43.23 561 VAL A N 1
ATOM 692 C CA . VAL A 1 98 ? -12.405 12.637 -11.814 1.00 43.50 561 VAL A CA 1
ATOM 693 C C . VAL A 1 98 ? -13.216 13.692 -11.071 1.00 43.58 561 VAL A C 1
ATOM 694 O O . VAL A 1 98 ? -12.949 13.967 -9.904 1.00 43.43 561 VAL A O 1
ATOM 698 N N . GLY A 1 99 ? -14.209 14.267 -11.744 1.00 43.64 562 GLY A N 1
ATOM 699 C CA . GLY A 1 99 ? -15.103 15.250 -11.120 1.00 43.94 562 GLY A CA 1
ATOM 700 C C . GLY A 1 99 ? -16.464 14.680 -10.767 1.00 43.93 562 GLY A C 1
ATOM 701 O O . GLY A 1 99 ? -16.695 13.478 -10.886 1.00 43.40 562 GLY A O 1
ATOM 702 N N . GLN A 1 100 ? -17.373 15.563 -10.362 1.00 44.44 563 GLN A N 1
ATOM 703 C CA . GLN A 1 100 ? -18.710 15.173 -9.904 1.00 44.82 563 GLN A CA 1
ATOM 704 C C . GLN A 1 100 ? -19.626 14.693 -11.031 1.00 44.75 563 GLN A C 1
ATOM 705 O O . GLN A 1 100 ? -20.458 13.810 -10.824 1.00 44.05 563 GLN A O 1
ATOM 711 N N . GLU A 1 101 ? -19.465 15.292 -12.209 1.00 45.12 564 GLU A N 1
ATOM 712 C CA . GLU A 1 101 ? -20.311 15.031 -13.372 1.00 45.74 564 GLU A CA 1
ATOM 713 C C . GLU A 1 101 ? -19.422 14.758 -14.592 1.00 45.60 564 GLU A C 1
ATOM 714 O O . GLU A 1 101 ? -19.260 15.616 -15.452 1.00 45.67 564 GLU A O 1
ATOM 720 N N . PRO A 1 102 ? -18.829 13.560 -14.664 1.00 45.46 565 PRO A N 1
ATOM 721 C CA . PRO A 1 102 ? -17.832 13.305 -15.702 1.00 45.35 565 PRO A CA 1
ATOM 722 C C . PRO A 1 102 ? -18.458 13.116 -17.089 1.00 44.87 565 PRO A C 1
ATOM 723 O O . PRO A 1 102 ? -19.556 12.585 -17.207 1.00 44.68 565 PRO A O 1
ATOM 727 N N . LEU A 1 103 ? -17.759 13.555 -18.124 1.00 44.55 566 LEU A N 1
ATOM 728 C CA . LEU A 1 103 ? -18.224 13.363 -19.493 1.00 44.49 566 LEU A CA 1
ATOM 729 C C . LEU A 1 103 ? -17.749 12.011 -19.989 1.00 44.09 566 LEU A C 1
ATOM 730 O O . LEU A 1 103 ? -16.557 11.750 -19.991 1.00 44.21 566 LEU A O 1
ATOM 735 N N . LEU A 1 104 ? -18.671 11.148 -20.402 1.00 43.78 567 LEU A N 1
ATOM 736 C CA . LEU A 1 104 ? -18.321 9.777 -20.781 1.00 43.75 567 LEU A CA 1
ATOM 737 C C . LEU A 1 104 ? -18.338 9.539 -22.298 1.00 43.57 567 LEU A C 1
ATOM 738 O O . LEU A 1 104 ? -19.388 9.280 -22.882 1.00 44.93 567 LEU A O 1
ATOM 743 N N . PHE A 1 105 ? -17.163 9.565 -22.910 1.00 42.75 568 PHE A N 1
ATOM 744 C CA . PHE A 1 105 ? -17.013 9.382 -24.347 1.00 42.16 568 PHE A CA 1
ATOM 745 C C . PHE A 1 105 ? -16.987 7.901 -24.741 1.00 41.86 568 PHE A C 1
ATOM 746 O O . PHE A 1 105 ? -16.527 7.064 -23.980 1.00 41.13 568 PHE A O 1
ATOM 754 N N . GLY A 1 106 ? -17.484 7.597 -25.941 1.00 41.48 569 GLY A N 1
ATOM 755 C CA . GLY A 1 106 ? -17.604 6.210 -26.416 1.00 41.63 569 GLY A CA 1
ATOM 756 C C . GLY A 1 106 ? -19.054 5.758 -26.450 1.00 41.34 569 GLY A C 1
ATOM 757 O O . GLY A 1 106 ? -19.912 6.360 -25.807 1.00 41.36 569 GLY A O 1
ATOM 758 N N . ARG A 1 107 ? -19.337 4.692 -27.189 1.00 41.25 570 ARG A N 1
ATOM 759 C CA . ARG A 1 107 ? -20.733 4.311 -27.456 1.00 41.55 570 ARG A CA 1
ATOM 760 C C . ARG A 1 107 ? -21.277 3.254 -26.511 1.00 41.77 570 ARG A C 1
ATOM 761 O O . ARG A 1 107 ? -22.464 2.931 -26.582 1.00 42.05 570 ARG A O 1
ATOM 769 N N . SER A 1 108 ? -20.415 2.708 -25.658 1.00 41.72 571 SER A N 1
ATOM 770 C CA . SER A 1 108 ? -20.782 1.613 -24.761 1.00 41.88 571 SER A CA 1
ATOM 771 C C . SER A 1 108 ? -19.961 1.678 -23.488 1.00 42.03 571 SER A C 1
ATOM 772 O O . SER A 1 108 ? -18.928 2.344 -23.441 1.00 41.74 571 SER A O 1
ATOM 775 N N . PHE A 1 109 ? -20.410 0.958 -22.463 1.00 42.15 572 PHE A N 1
ATOM 776 C CA . PHE A 1 109 ? -19.660 0.865 -21.216 1.00 42.21 572 PHE A CA 1
ATOM 777 C C . PHE A 1 109 ? -18.210 0.469 -21.466 1.00 42.15 572 PHE A C 1
ATOM 778 O O . PHE A 1 109 ? -17.308 1.028 -20.852 1.00 41.92 572 PHE A O 1
ATOM 786 N N . ARG A 1 110 ? -18.002 -0.505 -22.351 1.00 41.88 573 ARG A N 1
ATOM 787 C CA . ARG A 1 110 ? -16.653 -0.968 -22.700 1.00 42.08 573 ARG A CA 1
ATOM 788 C C . ARG A 1 110 ? -15.806 0.191 -23.232 1.00 41.54 573 ARG A C 1
ATOM 789 O O . ARG A 1 110 ? -14.685 0.412 -22.758 1.00 40.55 573 ARG A O 1
ATOM 797 N N . GLU A 1 111 ? -16.354 0.937 -24.195 1.00 40.84 574 GLU A N 1
ATOM 798 C CA . GLU A 1 111 ? -15.661 2.095 -24.740 1.00 40.90 574 GLU A CA 1
ATOM 799 C C . GLU A 1 111 ? -15.518 3.240 -23.728 1.00 40.72 574 GLU A C 1
ATOM 800 O O . GLU A 1 111 ? -14.491 3.912 -23.723 1.00 40.78 574 GLU A O 1
ATOM 806 N N . ASN A 1 112 ? -16.526 3.458 -22.880 1.00 40.69 575 ASN A N 1
ATOM 807 C CA . ASN A 1 112 ? -16.444 4.472 -21.816 1.00 40.96 575 ASN A CA 1
ATOM 808 C C . ASN A 1 112 ? -15.218 4.246 -20.936 1.00 40.85 575 ASN A C 1
ATOM 809 O O . ASN A 1 112 ? -14.473 5.180 -20.629 1.00 40.69 575 ASN A O 1
ATOM 814 N N . ILE A 1 113 ? -15.024 2.999 -20.527 1.00 40.90 576 ILE A N 1
ATOM 815 C CA . ILE A 1 113 ? -13.986 2.664 -19.553 1.00 41.33 576 ILE A CA 1
ATOM 816 C C . ILE A 1 113 ? -12.606 2.711 -20.202 1.00 41.42 576 ILE A C 1
ATOM 817 O O . ILE A 1 113 ? -11.643 3.166 -19.589 1.00 41.60 576 ILE A O 1
ATOM 822 N N . ALA A 1 114 ? -12.525 2.265 -21.452 1.00 41.57 577 ALA A N 1
ATOM 823 C CA . ALA A 1 114 ? -11.267 2.215 -22.177 1.00 41.98 577 ALA A CA 1
ATOM 824 C C . ALA A 1 114 ? -10.858 3.582 -22.734 1.00 42.42 577 ALA A C 1
ATOM 825 O O . ALA A 1 114 ? -9.705 3.758 -23.128 1.00 42.59 577 ALA A O 1
ATOM 827 N N . TYR A 1 115 ? -11.792 4.534 -22.783 1.00 42.35 578 TYR A N 1
ATOM 828 C CA . TYR A 1 115 ? -11.533 5.829 -23.413 1.00 42.96 578 TYR A CA 1
ATOM 829 C C . TYR A 1 115 ? -10.366 6.563 -22.751 1.00 43.34 578 TYR A C 1
ATOM 830 O O . TYR A 1 115 ? -10.336 6.727 -21.531 1.00 42.78 578 TYR A O 1
ATOM 839 N N . GLY A 1 116 ? -9.415 6.999 -23.570 1.00 44.34 579 GLY A N 1
ATOM 840 C CA . GLY A 1 116 ? -8.273 7.791 -23.097 1.00 45.12 579 GLY A CA 1
ATOM 841 C C . GLY A 1 116 ? -7.052 6.965 -22.731 1.00 45.89 579 GLY A C 1
ATOM 842 O O . GLY A 1 116 ? -5.970 7.518 -22.496 1.00 45.94 579 GLY A O 1
ATOM 843 N N . LEU A 1 117 ? -7.221 5.644 -22.681 1.00 46.82 580 LEU A N 1
ATOM 844 C CA . LEU A 1 117 ? -6.140 4.730 -22.326 1.00 47.26 580 LEU A CA 1
ATOM 845 C C . LEU A 1 117 ? -5.171 4.608 -23.500 1.00 47.99 580 LEU A C 1
ATOM 846 O O . LEU A 1 117 ? -5.603 4.519 -24.650 1.00 48.11 580 LEU A O 1
ATOM 851 N N . THR A 1 118 ? -3.869 4.587 -23.199 1.00 48.70 581 THR A N 1
ATOM 852 C CA . THR A 1 118 ? -2.806 4.621 -24.218 1.00 49.16 581 THR A CA 1
ATOM 853 C C . THR A 1 118 ? -2.536 3.255 -24.864 1.00 49.48 581 THR A C 1
ATOM 854 O O . THR A 1 118 ? -1.509 3.065 -25.514 1.00 49.58 581 THR A O 1
ATOM 858 N N . ARG A 1 119 ? -3.450 2.311 -24.676 1.00 49.82 582 ARG A N 1
ATOM 859 C CA . ARG A 1 119 ? -3.309 0.960 -25.202 1.00 50.20 582 ARG A CA 1
ATOM 860 C C . ARG A 1 119 ? -4.694 0.337 -25.301 1.00 50.41 582 ARG A C 1
ATOM 861 O O . ARG A 1 119 ? -5.685 0.940 -24.869 1.00 50.42 582 ARG A O 1
ATOM 869 N N . THR A 1 120 ? -4.766 -0.865 -25.859 1.00 50.49 583 THR A N 1
ATOM 870 C CA . THR A 1 120 ? -6.032 -1.586 -25.951 1.00 50.67 583 THR A CA 1
ATOM 871 C C . THR A 1 120 ? -6.131 -2.576 -24.790 1.00 50.84 583 THR A C 1
ATOM 872 O O . THR A 1 120 ? -5.336 -3.518 -24.713 1.00 51.03 583 THR A O 1
ATOM 876 N N . PRO A 1 121 ? -7.096 -2.364 -23.875 1.00 50.87 584 PRO A N 1
ATOM 877 C CA . PRO A 1 121 ? -7.259 -3.278 -22.755 1.00 50.84 584 PRO A CA 1
ATOM 878 C C . PRO A 1 121 ? -8.135 -4.475 -23.106 1.00 50.88 584 PRO A C 1
ATOM 879 O O . PRO A 1 121 ? -8.982 -4.390 -23.998 1.00 51.10 584 PRO A O 1
ATOM 883 N N . THR A 1 122 ? -7.924 -5.582 -22.403 1.00 50.71 585 THR A N 1
ATOM 884 C CA . THR A 1 122 ? -8.780 -6.753 -22.536 1.00 50.52 585 THR A CA 1
ATOM 885 C C . THR A 1 122 ? -10.098 -6.494 -21.816 1.00 50.47 585 THR A C 1
ATOM 886 O O . THR A 1 122 ? -10.208 -5.556 -21.025 1.00 50.22 585 THR A O 1
ATOM 890 N N . MET A 1 123 ? -11.097 -7.327 -22.093 1.00 50.52 586 MET A N 1
ATOM 891 C CA . MET A 1 123 ? -12.361 -7.275 -21.360 1.00 50.17 586 MET A CA 1
ATOM 892 C C . MET A 1 123 ? -12.131 -7.688 -19.904 1.00 49.79 586 MET A C 1
ATOM 893 O O . MET A 1 123 ? -12.811 -7.198 -19.001 1.00 49.70 586 MET A O 1
ATOM 898 N N . GLU A 1 124 ? -11.164 -8.579 -19.681 1.00 49.17 587 GLU A N 1
ATOM 899 C CA . GLU A 1 124 ? -10.773 -8.979 -18.325 1.00 48.81 587 GLU A CA 1
ATOM 900 C C . GLU A 1 124 ? -10.313 -7.765 -17.516 1.00 48.35 587 GLU A C 1
ATOM 901 O O . GLU A 1 124 ? -10.743 -7.573 -16.380 1.00 48.28 587 GLU A O 1
ATOM 903 N N . GLU A 1 125 ? -9.443 -6.951 -18.111 1.00 47.79 588 GLU A N 1
ATOM 904 C CA . GLU A 1 125 ? -8.965 -5.723 -17.469 1.00 47.74 588 GLU A CA 1
ATOM 905 C C . GLU A 1 125 ? -10.113 -4.740 -17.224 1.00 47.08 588 GLU A C 1
ATOM 906 O O . GLU A 1 125 ? -10.227 -4.180 -16.135 1.00 46.75 588 GLU A O 1
ATOM 912 N N . ILE A 1 126 ? -10.958 -4.544 -18.238 1.00 46.62 589 ILE A N 1
ATOM 913 C CA . ILE A 1 126 ? -12.129 -3.667 -18.117 1.00 46.41 589 ILE A CA 1
ATOM 914 C C . ILE A 1 126 ? -13.054 -4.135 -16.992 1.00 45.94 589 ILE A C 1
ATOM 915 O O . ILE A 1 126 ? -13.492 -3.333 -16.166 1.00 45.45 589 ILE A O 1
ATOM 920 N N . THR A 1 127 ? -13.337 -5.433 -16.960 1.00 45.58 590 THR A N 1
ATOM 921 C CA . THR A 1 127 ? -14.201 -6.003 -15.930 1.00 45.44 590 THR A CA 1
ATOM 922 C C . THR A 1 127 ? -13.606 -5.809 -14.536 1.00 45.21 590 THR A C 1
ATOM 923 O O . THR A 1 127 ? -14.321 -5.442 -13.602 1.00 45.25 590 THR A O 1
ATOM 927 N N . ALA A 1 128 ? -12.298 -6.037 -14.407 1.00 44.92 591 ALA A N 1
ATOM 928 C CA . ALA A 1 128 ? -11.610 -5.924 -13.120 1.00 44.71 591 ALA A CA 1
ATOM 929 C C . ALA A 1 128 ? -11.794 -4.547 -12.482 1.00 44.40 591 ALA A C 1
ATOM 930 O O . ALA A 1 128 ? -12.175 -4.450 -11.320 1.00 44.00 591 ALA A O 1
ATOM 932 N N . VAL A 1 129 ? -11.533 -3.488 -13.245 1.00 44.36 592 VAL A N 1
ATOM 933 C CA . VAL A 1 129 ? -11.668 -2.122 -12.718 1.00 44.53 592 VAL A CA 1
ATOM 934 C C . VAL A 1 129 ? -13.126 -1.744 -12.441 1.00 44.52 592 VAL A C 1
ATOM 935 O O . VAL A 1 129 ? -13.401 -0.975 -11.521 1.00 44.20 592 VAL A O 1
ATOM 939 N N . ALA A 1 130 ? -14.049 -2.304 -13.221 1.00 44.72 593 ALA A N 1
ATOM 940 C CA . ALA A 1 130 ? -15.481 -2.075 -13.009 1.00 44.90 593 ALA A CA 1
ATOM 941 C C . ALA A 1 130 ? -15.943 -2.733 -11.710 1.00 45.22 593 ALA A C 1
ATOM 942 O O . ALA A 1 130 ? -16.795 -2.200 -11.001 1.00 44.86 593 ALA A O 1
ATOM 944 N N . MET A 1 131 ? -15.379 -3.897 -11.403 1.00 45.42 594 MET A N 1
ATOM 945 C CA . MET A 1 131 ? -15.656 -4.550 -10.134 1.00 45.81 594 MET A CA 1
ATOM 946 C C . MET A 1 131 ? -15.110 -3.704 -8.984 1.00 45.89 594 MET A C 1
ATOM 947 O O . MET A 1 131 ? -15.796 -3.502 -7.985 1.00 46.01 594 MET A O 1
ATOM 952 N N . GLU A 1 132 ? -13.896 -3.183 -9.142 1.00 45.99 595 GLU A N 1
ATOM 953 C CA . GLU A 1 132 ? -13.299 -2.303 -8.130 1.00 46.39 595 GLU A CA 1
ATOM 954 C C . GLU A 1 132 ? -14.119 -1.033 -7.881 1.00 46.28 595 GLU A C 1
ATOM 955 O O . GLU A 1 132 ? -14.281 -0.617 -6.739 1.00 45.99 595 GLU A O 1
ATOM 961 N N . SER A 1 133 ? -14.637 -0.434 -8.954 1.00 46.21 596 SER A N 1
ATOM 962 C CA . SER A 1 133 ? -15.357 0.839 -8.869 1.00 46.31 596 SER A CA 1
ATOM 963 C C . SER A 1 133 ? -16.835 0.705 -8.496 1.00 46.57 596 SER A C 1
ATOM 964 O O . SER A 1 133 ? -17.490 1.715 -8.210 1.00 46.57 596 SER A O 1
ATOM 967 N N . GLY A 1 134 ? -17.351 -0.527 -8.517 1.00 46.46 597 GLY A N 1
ATOM 968 C CA . GLY A 1 134 ? -18.767 -0.800 -8.253 1.00 46.32 597 GLY A CA 1
ATOM 969 C C . GLY A 1 134 ? -19.667 -0.613 -9.465 1.00 46.44 597 GLY A C 1
ATOM 970 O O . GLY A 1 134 ? -20.889 -0.521 -9.324 1.00 46.66 597 GLY A O 1
ATOM 971 N N . ALA A 1 135 ? -19.065 -0.553 -10.654 1.00 46.01 598 ALA A N 1
ATOM 972 C CA . ALA A 1 135 ? -19.808 -0.432 -11.908 1.00 45.74 598 ALA A CA 1
ATOM 973 C C . ALA A 1 135 ? -20.231 -1.788 -12.480 1.00 45.42 598 ALA A C 1
ATOM 974 O O . ALA A 1 135 ? -21.205 -1.865 -13.228 1.00 44.74 598 ALA A O 1
ATOM 976 N N . HIS A 1 136 ? -19.500 -2.851 -12.147 1.00 45.10 599 HIS A N 1
ATOM 977 C CA . HIS A 1 136 ? -19.727 -4.145 -12.801 1.00 45.20 599 HIS A CA 1
ATOM 978 C C . HIS A 1 136 ? -21.142 -4.680 -12.614 1.00 45.19 599 HIS A C 1
ATOM 979 O O . HIS A 1 136 ? -21.742 -5.200 -13.561 1.00 44.93 599 HIS A O 1
ATOM 986 N N . ASP A 1 137 ? -21.674 -4.571 -11.398 1.00 45.50 600 ASP A N 1
ATOM 987 C CA . ASP A 1 137 ? -22.963 -5.194 -11.100 1.00 45.78 600 ASP A CA 1
ATOM 988 C C . ASP A 1 137 ? -24.069 -4.649 -12.000 1.00 45.73 600 ASP A C 1
ATOM 989 O O . ASP A 1 137 ? -24.759 -5.426 -12.670 1.00 45.68 600 ASP A O 1
ATOM 994 N N . PHE A 1 138 ? -24.216 -3.328 -12.057 1.00 45.59 601 PHE A N 1
ATOM 995 C CA . PHE A 1 138 ? -25.294 -2.745 -12.860 1.00 45.73 601 PHE A CA 1
ATOM 996 C C . PHE A 1 138 ? -25.054 -2.959 -14.361 1.00 45.35 601 PHE A C 1
ATOM 997 O O . PHE A 1 138 ? -25.992 -3.223 -15.109 1.00 45.16 601 PHE A O 1
ATOM 1005 N N . ILE A 1 139 ? -23.801 -2.871 -14.794 1.00 45.05 602 ILE A N 1
ATOM 1006 C CA . ILE A 1 139 ? -23.464 -3.146 -16.196 1.00 45.18 602 ILE A CA 1
ATOM 1007 C C . ILE A 1 139 ? -23.854 -4.586 -16.576 1.00 44.96 602 ILE A C 1
ATOM 1008 O O . ILE A 1 139 ? -24.492 -4.817 -17.611 1.00 44.71 602 ILE A O 1
ATOM 1013 N N . SER A 1 140 ? -23.482 -5.544 -15.727 1.00 44.94 603 SER A N 1
ATOM 1014 C CA . SER A 1 140 ? -23.782 -6.959 -15.982 1.00 45.16 603 SER A CA 1
ATOM 1015 C C . SER A 1 140 ? -25.283 -7.283 -15.993 1.00 45.17 603 SER A C 1
ATOM 1016 O O . SER A 1 140 ? -25.691 -8.320 -16.528 1.00 45.05 603 SER A O 1
ATOM 1019 N N . GLY A 1 141 ? -26.094 -6.413 -15.393 1.00 45.28 604 GLY A N 1
ATOM 1020 C CA . GLY A 1 141 ? -27.543 -6.586 -15.368 1.00 45.59 604 GLY A CA 1
ATOM 1021 C C . GLY A 1 141 ? -28.211 -6.400 -16.720 1.00 45.90 604 GLY A C 1
ATOM 1022 O O . GLY A 1 141 ? -29.292 -6.942 -16.955 1.00 46.02 604 GLY A O 1
ATOM 1023 N N . PHE A 1 142 ? -27.575 -5.636 -17.611 1.00 46.19 605 PHE A N 1
ATOM 1024 C CA . PHE A 1 142 ? -28.107 -5.426 -18.964 1.00 46.31 605 PHE A CA 1
ATOM 1025 C C . PHE A 1 142 ? -27.873 -6.651 -19.847 1.00 46.51 605 PHE A C 1
ATOM 1026 O O . PHE A 1 142 ? -26.890 -7.368 -19.645 1.00 46.68 605 PHE A O 1
ATOM 1034 N N . PRO A 1 143 ? -28.767 -6.889 -20.836 1.00 46.55 606 PRO A N 1
ATOM 1035 C CA . PRO A 1 143 ? -28.632 -8.006 -21.776 1.00 46.47 606 PRO A CA 1
ATOM 1036 C C . PRO A 1 143 ? -27.298 -8.043 -22.513 1.00 46.49 606 PRO A C 1
ATOM 1037 O O . PRO A 1 143 ? -26.701 -9.115 -22.641 1.00 46.43 606 PRO A O 1
ATOM 1041 N N . GLN A 1 144 ? -26.856 -6.880 -22.998 1.00 46.37 607 GLN A N 1
ATOM 1042 C CA . GLN A 1 144 ? -25.615 -6.756 -23.763 1.00 46.40 607 GLN A CA 1
ATOM 1043 C C . GLN A 1 144 ? -24.413 -6.475 -22.861 1.00 45.97 607 GLN A C 1
ATOM 1044 O O . GLN A 1 144 ? -23.284 -6.354 -23.345 1.00 45.58 607 GLN A O 1
ATOM 1050 N N . GLY A 1 145 ? -24.661 -6.347 -21.559 1.00 45.64 608 GLY A N 1
ATOM 1051 C CA . GLY A 1 145 ? -23.600 -6.103 -20.585 1.00 45.41 608 GLY A CA 1
ATOM 1052 C C . GLY A 1 145 ? -22.777 -4.866 -20.903 1.00 45.12 608 GLY A C 1
ATOM 1053 O O . GLY A 1 145 ? -23.324 -3.771 -21.062 1.00 44.78 608 GLY A O 1
ATOM 1054 N N . TYR A 1 146 ? -21.462 -5.053 -21.009 1.00 44.93 609 TYR A N 1
ATOM 1055 C CA . TYR A 1 146 ? -20.524 -3.961 -21.285 1.00 45.04 609 TYR A CA 1
ATOM 1056 C C . TYR A 1 146 ? -20.680 -3.386 -22.696 1.00 45.19 609 TYR A C 1
ATOM 1057 O O . TYR A 1 146 ? -20.201 -2.287 -22.972 1.00 45.07 609 TYR A O 1
ATOM 1066 N N . ASP A 1 147 ? -21.342 -4.128 -23.582 1.00 45.54 610 ASP A N 1
ATOM 1067 C CA . ASP A 1 147 ? -21.608 -3.645 -24.939 1.00 45.88 610 ASP A CA 1
ATOM 1068 C C . ASP A 1 147 ? -22.938 -2.902 -25.070 1.00 46.00 610 ASP A C 1
ATOM 1069 O O . ASP A 1 147 ? -23.314 -2.494 -26.168 1.00 45.79 610 ASP A O 1
ATOM 1074 N N . THR A 1 148 ? -23.635 -2.712 -23.955 1.00 46.41 611 THR A N 1
ATOM 1075 C CA . THR A 1 148 ? -24.830 -1.877 -23.928 1.00 46.80 611 THR A CA 1
ATOM 1076 C C . THR A 1 148 ? -24.480 -0.461 -24.376 1.00 47.24 611 THR A C 1
ATOM 1077 O O . THR A 1 148 ? -23.445 0.082 -23.980 1.00 46.41 611 THR A O 1
ATOM 1081 N N . GLU A 1 149 ? -25.344 0.131 -25.197 1.00 48.04 612 GLU A N 1
ATOM 1082 C CA . GLU A 1 149 ? -25.083 1.456 -25.752 1.00 48.68 612 GLU A CA 1
ATOM 1083 C C . GLU A 1 149 ? -25.250 2.523 -24.678 1.00 49.09 612 GLU A C 1
ATOM 1084 O O . GLU A 1 149 ? -26.230 2.525 -23.934 1.00 49.07 612 GLU A O 1
ATOM 1090 N N . VAL A 1 150 ? -24.264 3.408 -24.592 1.00 49.60 613 VAL A N 1
ATOM 1091 C CA . VAL A 1 150 ? -24.300 4.543 -23.687 1.00 50.10 613 VAL A CA 1
ATOM 1092 C C . VAL A 1 150 ? -24.366 5.796 -24.550 1.00 50.44 613 VAL A C 1
ATOM 1093 O O . VAL A 1 150 ? -23.452 6.069 -25.343 1.00 50.17 613 VAL A O 1
ATOM 1097 N N . GLY A 1 151 ? -25.456 6.542 -24.398 1.00 50.74 614 GLY A N 1
ATOM 1098 C CA . GLY A 1 151 ? -25.735 7.683 -25.256 1.00 51.04 614 GLY A CA 1
ATOM 1099 C C . GLY A 1 151 ? -25.162 8.981 -24.734 1.00 51.24 614 GLY A C 1
ATOM 1100 O O . GLY A 1 151 ? -24.668 9.042 -23.609 1.00 51.41 614 GLY A O 1
ATOM 1101 N N . GLU A 1 152 ? -25.259 10.014 -25.573 1.00 51.46 615 GLU A N 1
ATOM 1102 C CA . GLU A 1 152 ? -24.747 11.369 -25.308 1.00 51.65 615 GLU A CA 1
ATOM 1103 C C . GLU A 1 152 ? -23.944 11.538 -24.008 1.00 51.53 615 GLU A C 1
ATOM 1104 O O . GLU A 1 152 ? -24.450 12.027 -22.995 1.00 51.74 615 GLU A O 1
ATOM 1110 N N . THR A 1 153 ? -22.682 11.117 -24.078 1.00 51.03 616 THR A N 1
ATOM 1111 C CA . THR A 1 153 ? -21.693 11.249 -23.001 1.00 51.01 616 THR A CA 1
ATOM 1112 C C . THR A 1 153 ? -22.141 10.761 -21.609 1.00 50.50 616 THR A C 1
ATOM 1113 O O . THR A 1 153 ? -21.677 11.268 -20.588 1.00 50.37 616 THR A O 1
ATOM 1117 N N . GLY A 1 154 ? -23.013 9.755 -21.590 1.00 50.09 617 GLY A N 1
ATOM 1118 C CA . GLY A 1 154 ? -23.403 9.068 -20.354 1.00 49.83 617 GLY A CA 1
ATOM 1119 C C . GLY A 1 154 ? -24.513 9.730 -19.550 1.00 49.66 617 GLY A C 1
ATOM 1120 O O . GLY A 1 154 ? -24.696 9.405 -18.374 1.00 49.74 617 GLY A O 1
ATOM 1121 N N . ASN A 1 155 ? -25.270 10.630 -20.183 1.00 49.35 618 ASN A N 1
ATOM 1122 C CA A ASN A 1 155 ? -26.308 11.384 -19.468 0.50 49.02 618 ASN A CA 1
ATOM 1123 C CA B ASN A 1 155 ? -26.323 11.398 -19.505 0.50 48.98 618 ASN A CA 1
ATOM 1124 C C . ASN A 1 155 ? -27.624 10.614 -19.295 1.00 48.79 618 ASN A C 1
ATOM 1125 O O . ASN A 1 155 ? -28.541 11.095 -18.625 1.00 48.64 618 ASN A O 1
ATOM 1134 N N . GLN A 1 156 ? -27.714 9.425 -19.895 1.00 48.07 619 GLN A N 1
ATOM 1135 C CA . GLN A 1 156 ? -28.851 8.529 -19.676 1.00 47.44 619 GLN A CA 1
ATOM 1136 C C . GLN A 1 156 ? -28.553 7.500 -18.575 1.00 46.24 619 GLN A C 1
ATOM 1137 O O . GLN A 1 156 ? -29.398 6.658 -18.260 1.00 46.38 619 GLN A O 1
ATOM 1143 N N . LEU A 1 157 ? -27.349 7.548 -18.014 1.00 44.99 620 LEU A N 1
ATOM 1144 C CA . LEU A 1 157 ? -27.033 6.765 -16.824 1.00 44.23 620 LEU A CA 1
ATOM 1145 C C . LEU A 1 157 ? -27.525 7.534 -15.603 1.00 43.06 620 LEU A C 1
ATOM 1146 O O . LEU A 1 157 ? -27.816 8.733 -15.683 1.00 42.66 620 LEU A O 1
ATOM 1151 N N . SER A 1 158 ? -27.629 6.841 -14.475 1.00 41.94 621 SER A N 1
ATOM 1152 C CA . SER A 1 158 ? -27.924 7.512 -13.215 1.00 41.13 621 SER A CA 1
ATOM 1153 C C . SER A 1 158 ? -26.673 8.264 -12.742 1.00 40.57 621 SER A C 1
ATOM 1154 O O . SER A 1 158 ? -25.569 8.011 -13.232 1.00 39.79 621 SER A O 1
ATOM 1157 N N . GLY A 1 159 ? -26.858 9.177 -11.793 1.00 40.07 622 GLY A N 1
ATOM 1158 C CA . GLY A 1 159 ? -25.767 9.980 -11.242 1.00 39.72 622 GLY A CA 1
ATOM 1159 C C . GLY A 1 159 ? -24.620 9.139 -10.710 1.00 39.36 622 GLY A C 1
ATOM 1160 O O . GLY A 1 159 ? -23.462 9.404 -11.021 1.00 38.86 622 GLY A O 1
ATOM 1161 N N . GLY A 1 160 ? -24.957 8.110 -9.935 1.00 38.82 623 GLY A N 1
ATOM 1162 C CA . GLY A 1 160 ? -23.974 7.197 -9.373 1.00 38.74 623 GLY A CA 1
ATOM 1163 C C . GLY A 1 160 ? -23.394 6.207 -10.366 1.00 38.52 623 GLY A C 1
ATOM 1164 O O . GLY A 1 160 ? -22.220 5.864 -10.267 1.00 38.07 623 GLY A O 1
ATOM 1165 N N . GLN A 1 161 ? -24.208 5.731 -11.312 1.00 38.15 624 GLN A N 1
ATOM 1166 C CA . GLN A 1 161 ? -23.708 4.858 -12.376 1.00 38.88 624 GLN A CA 1
ATOM 1167 C C . GLN A 1 161 ? -22.613 5.586 -13.172 1.00 39.09 624 GLN A C 1
ATOM 1168 O O . GLN A 1 161 ? -21.569 5.006 -13.487 1.00 39.68 624 GLN A O 1
ATOM 1174 N N . ARG A 1 162 ? -22.867 6.865 -13.449 1.00 39.30 625 ARG A N 1
ATOM 1175 C CA A ARG A 1 162 ? -21.929 7.745 -14.150 0.50 39.15 625 ARG A CA 1
ATOM 1176 C CA B ARG A 1 162 ? -21.925 7.732 -14.153 0.50 39.18 625 ARG A CA 1
ATOM 1177 C C . ARG A 1 162 ? -20.607 7.863 -13.386 1.00 38.99 625 ARG A C 1
ATOM 1178 O O . ARG A 1 162 ? -19.524 7.728 -13.966 1.00 39.01 625 ARG A O 1
ATOM 1193 N N . GLN A 1 163 ? -20.694 8.112 -12.083 1.00 38.70 626 GLN A N 1
ATOM 1194 C CA . GLN A 1 163 ? -19.480 8.224 -11.257 1.00 38.66 626 GLN A CA 1
ATOM 1195 C C . GLN A 1 163 ? -18.730 6.893 -11.189 1.00 38.84 626 GLN A C 1
ATOM 1196 O O . GLN A 1 163 ? -17.507 6.862 -11.286 1.00 38.74 626 GLN A O 1
ATOM 1202 N N . ALA A 1 164 ? -19.467 5.792 -11.059 1.00 39.13 627 ALA A N 1
ATOM 1203 C CA . ALA A 1 164 ? -18.853 4.468 -11.019 1.00 39.34 627 ALA A CA 1
ATOM 1204 C C . ALA A 1 164 ? -18.107 4.142 -12.315 1.00 39.47 627 ALA A C 1
ATOM 1205 O O . ALA A 1 164 ? -17.019 3.565 -12.286 1.00 39.26 627 ALA A O 1
ATOM 1207 N N . VAL A 1 165 ? -18.688 4.514 -13.450 1.00 40.23 628 VAL A N 1
ATOM 1208 C CA . VAL A 1 165 ? -18.044 4.273 -14.741 1.00 40.24 628 VAL A CA 1
ATOM 1209 C C . VAL A 1 165 ? -16.808 5.158 -14.899 1.00 40.42 628 VAL A C 1
ATOM 1210 O O . VAL A 1 165 ? -15.755 4.677 -15.319 1.00 40.69 628 VAL A O 1
ATOM 1214 N N . ALA A 1 166 ? -16.932 6.439 -14.564 1.00 40.67 629 ALA A N 1
ATOM 1215 C CA . ALA A 1 166 ? -15.798 7.378 -14.649 1.00 40.57 629 ALA A CA 1
ATOM 1216 C C . ALA A 1 166 ? -14.620 6.965 -13.766 1.00 40.72 629 ALA A C 1
ATOM 1217 O O . ALA A 1 166 ? -13.457 7.160 -14.130 1.00 40.29 629 ALA A O 1
ATOM 1219 N N . LEU A 1 167 ? -14.922 6.409 -12.595 1.00 41.39 630 LEU A N 1
ATOM 1220 C CA . LEU A 1 167 ? -13.885 5.932 -11.683 1.00 41.42 630 LEU A CA 1
ATOM 1221 C C . LEU A 1 167 ? -13.137 4.717 -12.272 1.00 41.51 630 LEU A C 1
ATOM 1222 O O . LEU A 1 167 ? -11.903 4.687 -12.267 1.00 41.21 630 LEU A O 1
ATOM 1227 N N . ALA A 1 168 ? -13.881 3.741 -12.803 1.00 41.65 631 ALA A N 1
ATOM 1228 C CA . ALA A 1 168 ? -13.291 2.605 -13.538 1.00 41.79 631 ALA A CA 1
ATOM 1229 C C . ALA A 1 168 ? -12.342 3.065 -14.649 1.00 41.95 631 ALA A C 1
ATOM 1230 O O . ALA A 1 168 ? -11.236 2.538 -14.813 1.00 41.79 631 ALA A O 1
ATOM 1232 N N . ARG A 1 169 ? -12.786 4.057 -15.407 1.00 42.23 632 ARG A N 1
ATOM 1233 C CA . ARG A 1 169 ? -11.987 4.643 -16.470 1.00 42.19 632 ARG A CA 1
ATOM 1234 C C . ARG A 1 169 ? -10.680 5.267 -15.949 1.00 42.07 632 ARG A C 1
ATOM 1235 O O . ARG A 1 169 ? -9.635 5.139 -16.594 1.00 42.54 632 ARG A O 1
ATOM 1243 N N . ALA A 1 170 ? -10.736 5.932 -14.798 1.00 41.74 633 ALA A N 1
ATOM 1244 C CA . ALA A 1 170 ? -9.533 6.472 -14.146 1.00 41.55 633 ALA A CA 1
ATOM 1245 C C . ALA A 1 170 ? -8.613 5.349 -13.653 1.00 41.34 633 ALA A C 1
ATOM 1246 O O . ALA A 1 170 ? -7.400 5.399 -13.851 1.00 41.12 633 ALA A O 1
ATOM 1248 N N . LEU A 1 171 ? -9.207 4.334 -13.030 1.00 41.34 634 LEU A N 1
ATOM 1249 C CA . LEU A 1 171 ? -8.452 3.222 -12.466 1.00 41.65 634 LEU A CA 1
ATOM 1250 C C . LEU A 1 171 ? -7.669 2.414 -13.488 1.00 41.57 634 LEU A C 1
ATOM 1251 O O . LEU A 1 171 ? -6.566 1.964 -13.202 1.00 40.88 634 LEU A O 1
ATOM 1256 N N . ILE A 1 172 ? -8.233 2.228 -14.676 1.00 41.71 635 ILE A N 1
ATOM 1257 C CA . ILE A 1 172 ? -7.595 1.379 -15.675 1.00 42.12 635 ILE A CA 1
ATOM 1258 C C . ILE A 1 172 ? -6.328 2.021 -16.242 1.00 42.27 635 ILE A C 1
ATOM 1259 O O . ILE A 1 172 ? -5.488 1.335 -16.818 1.00 42.11 635 ILE A O 1
ATOM 1264 N N . ARG A 1 173 ? -6.199 3.338 -16.075 1.00 42.59 636 ARG A N 1
ATOM 1265 C CA . ARG A 1 173 ? -4.982 4.055 -16.458 1.00 42.81 636 ARG A CA 1
ATOM 1266 C C . ARG A 1 173 ? -3.824 3.776 -15.507 1.00 42.29 636 ARG A C 1
ATOM 1267 O O . ARG A 1 173 ? -2.672 4.050 -15.832 1.00 41.75 636 ARG A O 1
ATOM 1275 N N . LYS A 1 174 ? -4.131 3.218 -14.337 1.00 41.85 637 LYS A N 1
ATOM 1276 C CA . LYS A 1 174 ? -3.132 2.988 -13.299 1.00 41.63 637 LYS A CA 1
ATOM 1277 C C . LYS A 1 174 ? -2.290 4.255 -13.064 1.00 41.30 637 LYS A C 1
ATOM 1278 O O . LYS A 1 174 ? -1.066 4.229 -13.196 1.00 41.02 637 LYS A O 1
ATOM 1280 N N . PRO A 1 175 ? -2.954 5.370 -12.705 1.00 41.09 638 PRO A N 1
ATOM 1281 C CA . PRO A 1 175 ? -2.249 6.639 -12.574 1.00 41.09 638 PRO A CA 1
ATOM 1282 C C . PRO A 1 175 ? -1.433 6.683 -11.300 1.00 41.05 638 PRO A C 1
ATOM 1283 O O . PRO A 1 175 ? -1.793 6.033 -10.319 1.00 40.97 638 PRO A O 1
ATOM 1287 N N . ARG A 1 176 ? -0.343 7.442 -11.326 1.00 41.08 639 ARG A N 1
ATOM 1288 C CA . ARG A 1 176 ? 0.460 7.688 -10.130 1.00 41.32 639 ARG A CA 1
ATOM 1289 C C . ARG A 1 176 ? -0.224 8.681 -9.196 1.00 41.20 639 ARG A C 1
ATOM 1290 O O . ARG A 1 176 ? -0.048 8.618 -7.978 1.00 41.21 639 ARG A O 1
ATOM 1298 N N . LEU A 1 177 ? -0.986 9.604 -9.779 1.00 41.01 640 LEU A N 1
ATOM 1299 C CA . LEU A 1 177 ? -1.716 10.612 -9.022 1.00 40.67 640 LEU A CA 1
ATOM 1300 C C . LEU A 1 177 ? -3.176 10.587 -9.463 1.00 40.32 640 LEU A C 1
ATOM 1301 O O . LEU A 1 177 ? -3.489 10.900 -10.610 1.00 39.66 640 LEU A O 1
ATOM 1306 N N . LEU A 1 178 ? -4.044 10.181 -8.539 1.00 40.17 641 LEU A N 1
ATOM 1307 C CA . LEU A 1 178 ? -5.481 10.139 -8.739 1.00 40.36 641 LEU A CA 1
ATOM 1308 C C . LEU A 1 178 ? -6.120 11.285 -7.957 1.00 40.21 641 LEU A C 1
ATOM 1309 O O . LEU A 1 178 ? -5.906 11.415 -6.748 1.00 39.78 641 LEU A O 1
ATOM 1314 N N . ILE A 1 179 ? -6.884 12.114 -8.660 1.00 40.25 642 ILE A N 1
ATOM 1315 C CA . ILE A 1 179 ? -7.553 13.269 -8.068 1.00 40.70 642 ILE A CA 1
ATOM 1316 C C . ILE A 1 179 ? -9.060 13.045 -8.141 1.00 40.77 642 ILE A C 1
ATOM 1317 O O . ILE A 1 179 ? -9.636 12.953 -9.237 1.00 40.74 642 ILE A O 1
ATOM 1322 N N . LEU A 1 180 ? -9.692 12.949 -6.977 1.00 40.87 643 LEU A N 1
ATOM 1323 C CA . LEU A 1 180 ? -11.135 12.779 -6.889 1.00 41.40 643 LEU A CA 1
ATOM 1324 C C . LEU A 1 180 ? -11.757 14.062 -6.352 1.00 41.59 643 LEU A C 1
ATOM 1325 O O . LEU A 1 180 ? -11.587 14.386 -5.175 1.00 41.85 643 LEU A O 1
ATOM 1330 N N . ASP A 1 181 ? -12.474 14.786 -7.213 1.00 42.05 644 ASP A N 1
ATOM 1331 C CA . ASP A 1 181 ? -13.085 16.070 -6.829 1.00 42.09 644 ASP A CA 1
ATOM 1332 C C . ASP A 1 181 ? -14.610 15.969 -6.748 1.00 42.02 644 ASP A C 1
ATOM 1333 O O . ASP A 1 181 ? -15.299 16.092 -7.758 1.00 41.65 644 ASP A O 1
ATOM 1338 N N . ASN A 1 182 ? -15.126 15.757 -5.535 1.00 42.31 645 ASN A N 1
ATOM 1339 C CA . ASN A 1 182 ? -16.540 15.433 -5.326 1.00 42.67 645 ASN A CA 1
ATOM 1340 C C . ASN A 1 182 ? -16.967 14.279 -6.237 1.00 42.30 645 ASN A C 1
ATOM 1341 O O . ASN A 1 182 ? -18.088 14.264 -6.729 1.00 42.71 645 ASN A O 1
ATOM 1346 N N . ALA A 1 183 ? -16.071 13.319 -6.450 1.00 42.20 646 ALA A N 1
ATOM 1347 C CA . ALA A 1 183 ? -16.232 12.334 -7.524 1.00 42.26 646 ALA A CA 1
ATOM 1348 C C . ALA A 1 183 ? -17.119 11.161 -7.124 1.00 42.05 646 ALA A C 1
ATOM 1349 O O . ALA A 1 183 ? -17.528 10.389 -7.981 1.00 41.32 646 ALA A O 1
ATOM 1351 N N . THR A 1 184 ? -17.403 11.026 -5.824 1.00 41.80 647 THR A N 1
ATOM 1352 C CA . THR A 1 184 ? -18.194 9.908 -5.318 1.00 41.99 647 THR A CA 1
ATOM 1353 C C . THR A 1 184 ? -19.461 10.370 -4.587 1.00 41.74 647 THR A C 1
ATOM 1354 O O . THR A 1 184 ? -20.095 9.586 -3.878 1.00 41.64 647 THR A O 1
ATOM 1358 N N . SER A 1 185 ? -19.853 11.624 -4.805 1.00 41.49 648 SER A N 1
ATOM 1359 C CA . SER A 1 185 ? -20.974 12.230 -4.087 1.00 41.40 648 SER A CA 1
ATOM 1360 C C . SER A 1 185 ? -22.346 11.612 -4.415 1.00 41.31 648 SER A C 1
ATOM 1361 O O . SER A 1 185 ? -23.293 11.771 -3.640 1.00 41.36 648 SER A O 1
ATOM 1364 N N . ALA A 1 186 ? -22.442 10.910 -5.551 1.00 40.57 649 ALA A N 1
ATOM 1365 C CA . ALA A 1 186 ? -23.682 10.290 -5.992 1.00 40.36 649 ALA A CA 1
ATOM 1366 C C . ALA A 1 186 ? -23.709 8.773 -5.769 1.00 40.05 649 ALA A C 1
ATOM 1367 O O . ALA A 1 186 ? -24.718 8.131 -6.045 1.00 39.94 649 ALA A O 1
ATOM 1369 N N . LEU A 1 187 ? -22.617 8.206 -5.260 1.00 39.54 650 LEU A N 1
ATOM 1370 C CA . LEU A 1 187 ? -22.546 6.770 -5.020 1.00 39.18 650 LEU A CA 1
ATOM 1371 C C . LEU A 1 187 ? -23.414 6.345 -3.841 1.00 38.94 650 LEU A C 1
ATOM 1372 O O . LEU A 1 187 ? -23.471 7.044 -2.826 1.00 38.31 650 LEU A O 1
ATOM 1377 N N . ASP A 1 188 ? -24.075 5.198 -3.982 1.00 38.74 651 ASP A N 1
ATOM 1378 C CA . ASP A 1 188 ? -24.854 4.619 -2.885 1.00 39.31 651 ASP A CA 1
ATOM 1379 C C . ASP A 1 188 ? -23.890 4.033 -1.851 1.00 39.17 651 ASP A C 1
ATOM 1380 O O . ASP A 1 188 ? -22.673 4.017 -2.072 1.00 38.95 651 ASP A O 1
ATOM 1385 N N . ALA A 1 189 ? -24.430 3.599 -0.717 1.00 39.41 652 ALA A N 1
ATOM 1386 C CA . ALA A 1 189 ? -23.616 3.189 0.433 1.00 39.48 652 ALA A CA 1
ATOM 1387 C C . ALA A 1 189 ? -22.691 2.023 0.102 1.00 39.42 652 ALA A C 1
ATOM 1388 O O . ALA A 1 189 ? -21.533 2.006 0.517 1.00 39.59 652 ALA A O 1
ATOM 1390 N N . GLY A 1 190 ? -23.203 1.055 -0.648 1.00 39.47 653 GLY A N 1
ATOM 1391 C CA . GLY A 1 190 ? -22.414 -0.110 -1.039 1.00 39.89 653 GLY A CA 1
ATOM 1392 C C . GLY A 1 190 ? -21.241 0.284 -1.918 1.00 39.93 653 GLY A C 1
ATOM 1393 O O . GLY A 1 190 ? -20.121 -0.170 -1.709 1.00 39.30 653 GLY A O 1
ATOM 1394 N N . ASN A 1 191 ? -21.499 1.145 -2.895 1.00 40.24 654 ASN A N 1
ATOM 1395 C CA . ASN A 1 191 ? -20.444 1.614 -3.788 1.00 40.85 654 ASN A CA 1
ATOM 1396 C C . ASN A 1 191 ? -19.478 2.567 -3.100 1.00 40.94 654 ASN A C 1
ATOM 1397 O O . ASN A 1 191 ? -18.289 2.561 -3.399 1.00 40.71 654 ASN A O 1
ATOM 1402 N N . GLN A 1 192 ? -19.989 3.369 -2.169 1.00 41.47 655 GLN A N 1
ATOM 1403 C CA . GLN A 1 192 ? -19.137 4.222 -1.357 1.00 41.64 655 GLN A CA 1
ATOM 1404 C C . GLN A 1 192 ? -18.197 3.362 -0.500 1.00 41.71 655 GLN A C 1
ATOM 1405 O O . GLN A 1 192 ? -17.018 3.679 -0.371 1.00 41.72 655 GLN A O 1
ATOM 1411 N N . LEU A 1 193 ? -18.719 2.268 0.055 1.00 41.68 656 LEU A N 1
ATOM 1412 C CA . LEU A 1 193 ? -17.899 1.302 0.787 1.00 41.85 656 LEU A CA 1
ATOM 1413 C C . LEU A 1 193 ? -16.833 0.678 -0.117 1.00 41.77 656 LEU A C 1
ATOM 1414 O O . LEU A 1 193 ? -15.676 0.586 0.275 1.00 41.27 656 LEU A O 1
ATOM 1419 N N . ARG A 1 194 ? -17.223 0.262 -1.323 1.00 41.98 657 ARG A N 1
ATOM 1420 C CA . ARG A 1 194 ? -16.267 -0.278 -2.296 1.00 42.51 657 ARG A CA 1
ATOM 1421 C C . ARG A 1 194 ? -15.114 0.685 -2.517 1.00 42.40 657 ARG A C 1
ATOM 1422 O O . ARG A 1 194 ? -13.952 0.282 -2.538 1.00 41.92 657 ARG A O 1
ATOM 1430 N N . VAL A 1 195 ? -15.443 1.960 -2.694 1.00 42.58 658 VAL A N 1
ATOM 1431 C CA . VAL A 1 195 ? -14.426 2.971 -2.942 1.00 43.27 658 VAL A CA 1
ATOM 1432 C C . VAL A 1 195 ? -13.560 3.238 -1.698 1.00 43.34 658 VAL A C 1
ATOM 1433 O O . VAL A 1 195 ? -12.369 3.495 -1.828 1.00 43.32 658 VAL A O 1
ATOM 1437 N N . GLN A 1 196 ? -14.138 3.161 -0.503 1.00 43.98 659 GLN A N 1
ATOM 1438 C CA . GLN A 1 196 ? -13.325 3.205 0.728 1.00 44.49 659 GLN A CA 1
ATOM 1439 C C . GLN A 1 196 ? -12.318 2.054 0.753 1.00 44.62 659 GLN A C 1
ATOM 1440 O O . GLN A 1 196 ? -11.158 2.243 1.119 1.00 44.46 659 GLN A O 1
ATOM 1446 N N . ARG A 1 197 ? -12.761 0.864 0.358 1.00 45.01 660 ARG A N 1
ATOM 1447 C CA . ARG A 1 197 ? -11.875 -0.304 0.302 1.00 45.58 660 ARG A CA 1
ATOM 1448 C C . ARG A 1 197 ? -10.798 -0.132 -0.767 1.00 45.55 660 ARG A C 1
ATOM 1449 O O . ARG A 1 197 ? -9.644 -0.485 -0.559 1.00 45.43 660 ARG A O 1
ATOM 1457 N N . LEU A 1 198 ? -11.186 0.414 -1.913 1.00 45.84 661 LEU A N 1
ATOM 1458 C CA . LEU A 1 198 ? -10.243 0.716 -2.986 1.00 46.05 661 LEU A CA 1
ATOM 1459 C C . LEU A 1 198 ? -9.175 1.705 -2.521 1.00 45.97 661 LEU A C 1
ATOM 1460 O O . LEU A 1 198 ? -7.985 1.483 -2.731 1.00 45.91 661 LEU A O 1
ATOM 1465 N N . LEU A 1 199 ? -9.612 2.795 -1.899 1.00 46.05 662 LEU A N 1
ATOM 1466 C CA . LEU A 1 199 ? -8.697 3.830 -1.417 1.00 46.70 662 LEU A CA 1
ATOM 1467 C C . LEU A 1 199 ? -7.769 3.339 -0.304 1.00 46.80 662 LEU A C 1
ATOM 1468 O O . LEU A 1 199 ? -6.577 3.641 -0.315 1.00 46.84 662 LEU A O 1
ATOM 1473 N N . TYR A 1 200 ? -8.324 2.599 0.654 1.00 47.20 663 TYR A N 1
ATOM 1474 C CA . TYR A 1 200 ? -7.617 2.285 1.904 1.00 47.62 663 TYR A CA 1
ATOM 1475 C C . TYR A 1 200 ? -7.202 0.819 2.083 1.00 48.09 663 TYR A C 1
ATOM 1476 O O . TYR A 1 200 ? -6.348 0.523 2.922 1.00 47.87 663 TYR A O 1
ATOM 1485 N N . GLU A 1 201 ? -7.804 -0.094 1.323 1.00 48.76 664 GLU A N 1
ATOM 1486 C CA . GLU A 1 201 ? -7.531 -1.530 1.487 1.00 49.39 664 GLU A CA 1
ATOM 1487 C C . GLU A 1 201 ? -6.951 -2.209 0.238 1.00 49.76 664 GLU A C 1
ATOM 1488 O O . GLU A 1 201 ? -6.715 -3.416 0.243 1.00 49.92 664 GLU A O 1
ATOM 1494 N N . SER A 1 202 ? -6.700 -1.432 -0.813 1.00 50.32 665 SER A N 1
ATOM 1495 C CA . SER A 1 202 ? -6.123 -1.953 -2.051 1.00 50.74 665 SER A CA 1
ATOM 1496 C C . SER A 1 202 ? -4.604 -1.880 -1.968 1.00 51.07 665 SER A C 1
ATOM 1497 O O . SER A 1 202 ? -4.062 -0.900 -1.457 1.00 51.20 665 SER A O 1
ATOM 1500 N N . PRO A 1 203 ? -3.907 -2.912 -2.476 1.00 51.51 666 PRO A N 1
ATOM 1501 C CA . PRO A 1 203 ? -2.442 -2.881 -2.499 1.00 51.80 666 PRO A CA 1
ATOM 1502 C C . PRO A 1 203 ? -1.875 -1.949 -3.569 1.00 52.16 666 PRO A C 1
ATOM 1503 O O . PRO A 1 203 ? -0.726 -1.515 -3.466 1.00 52.36 666 PRO A O 1
ATOM 1507 N N . GLU A 1 204 ? -2.684 -1.657 -4.583 1.00 52.55 667 GLU A N 1
ATOM 1508 C CA . GLU A 1 204 ? -2.272 -0.830 -5.713 1.00 52.82 667 GLU A CA 1
ATOM 1509 C C . GLU A 1 204 ? -2.309 0.657 -5.341 1.00 53.05 667 GLU A C 1
ATOM 1510 O O . GLU A 1 204 ? -1.495 1.443 -5.832 1.00 53.23 667 GLU A O 1
ATOM 1516 N N . TRP A 1 205 ? -3.248 1.030 -4.468 1.00 53.24 668 TRP A N 1
ATOM 1517 C CA . TRP A 1 205 ? -3.467 2.436 -4.095 1.00 53.17 668 TRP A CA 1
ATOM 1518 C C . TRP A 1 205 ? -2.792 2.850 -2.799 1.00 53.07 668 TRP A C 1
ATOM 1519 O O . TRP A 1 205 ? -2.834 4.024 -2.406 1.00 53.09 668 TRP A O 1
ATOM 1530 N N . ALA A 1 206 ? -2.157 1.880 -2.151 1.00 52.68 669 ALA A N 1
ATOM 1531 C CA . ALA A 1 206 ? -1.228 2.160 -1.074 1.00 52.20 669 ALA A CA 1
ATOM 1532 C C . ALA A 1 206 ? 0.184 2.357 -1.647 1.00 51.86 669 ALA A C 1
ATOM 1533 O O . ALA A 1 206 ? 1.129 2.584 -0.898 1.00 51.89 669 ALA A O 1
ATOM 1535 N N . SER A 1 207 ? 0.317 2.258 -2.974 1.00 51.26 670 SER A N 1
ATOM 1536 C CA . SER A 1 207 ? 1.558 2.607 -3.680 1.00 50.71 670 SER A CA 1
ATOM 1537 C C . SER A 1 207 ? 1.409 3.859 -4.559 1.00 50.22 670 SER A C 1
ATOM 1538 O O . SER A 1 207 ? 2.407 4.512 -4.881 1.00 50.49 670 SER A O 1
ATOM 1541 N N . ARG A 1 208 ? 0.172 4.172 -4.955 1.00 49.42 671 ARG A N 1
ATOM 1542 C CA . ARG A 1 208 ? -0.139 5.369 -5.746 1.00 48.63 671 ARG A CA 1
ATOM 1543 C C . ARG A 1 208 ? -0.709 6.454 -4.831 1.00 47.83 671 ARG A C 1
ATOM 1544 O O . ARG A 1 208 ? -1.189 6.149 -3.742 1.00 47.94 671 ARG A O 1
ATOM 1546 N N . THR A 1 209 ? -0.668 7.711 -5.267 1.00 46.79 672 THR A N 1
ATOM 1547 C CA . THR A 1 209 ? -1.088 8.824 -4.400 1.00 46.15 672 THR A CA 1
ATOM 1548 C C . THR A 1 209 ? -2.433 9.425 -4.811 1.00 45.40 672 THR A C 1
ATOM 1549 O O . THR A 1 209 ? -2.713 9.635 -5.993 1.00 44.93 672 THR A O 1
ATOM 1553 N N . VAL A 1 210 ? -3.256 9.694 -3.801 1.00 44.54 673 VAL A N 1
ATOM 1554 C CA . VAL A 1 210 ? -4.637 10.101 -3.996 1.00 44.16 673 VAL A CA 1
ATOM 1555 C C . VAL A 1 210 ? -4.903 11.441 -3.324 1.00 43.69 673 VAL A C 1
ATOM 1556 O O . VAL A 1 210 ? -4.626 11.605 -2.135 1.00 43.07 673 VAL A O 1
ATOM 1560 N N . LEU A 1 211 ? -5.425 12.393 -4.097 1.00 43.23 674 LEU A N 1
ATOM 1561 C CA . LEU A 1 211 ? -5.962 13.635 -3.557 1.00 43.19 674 LEU A CA 1
ATOM 1562 C C . LEU A 1 211 ? -7.485 13.524 -3.542 1.00 42.87 674 LEU A C 1
ATOM 1563 O O . LEU A 1 211 ? -8.112 13.431 -4.599 1.00 42.32 674 LEU A O 1
ATOM 1568 N N . LEU A 1 212 ? -8.058 13.533 -2.340 1.00 42.91 675 LEU A N 1
ATOM 1569 C CA . LEU A 1 212 ? -9.490 13.344 -2.130 1.00 43.06 675 LEU A CA 1
ATOM 1570 C C . LEU A 1 212 ? -10.133 14.655 -1.694 1.00 42.90 675 LEU A C 1
ATOM 1571 O O . LEU A 1 212 ? -9.973 15.077 -0.553 1.00 42.80 675 LEU A O 1
ATOM 1576 N N . ILE A 1 213 ? -10.849 15.293 -2.615 1.00 42.87 676 ILE A N 1
ATOM 1577 C CA . ILE A 1 213 ? -11.577 16.525 -2.332 1.00 42.95 676 ILE A CA 1
ATOM 1578 C C . ILE A 1 213 ? -13.046 16.180 -2.114 1.00 43.13 676 ILE A C 1
ATOM 1579 O O . ILE A 1 213 ? -13.673 15.554 -2.971 1.00 42.73 676 ILE A O 1
ATOM 1584 N N . THR A 1 214 ? -13.592 16.589 -0.974 1.00 43.18 677 THR A N 1
ATOM 1585 C CA . THR A 1 214 ? -14.974 16.261 -0.637 1.00 43.70 677 THR A CA 1
ATOM 1586 C C . THR A 1 214 ? -15.531 17.182 0.425 1.00 43.93 677 THR A C 1
ATOM 1587 O O . THR A 1 214 ? -14.795 17.688 1.273 1.00 43.78 677 THR A O 1
ATOM 1591 N N . GLN A 1 215 ? -16.847 17.373 0.384 1.00 44.31 678 GLN A N 1
ATOM 1592 C CA . GLN A 1 215 ? -17.558 18.056 1.455 1.00 44.87 678 GLN A CA 1
ATOM 1593 C C . GLN A 1 215 ? -18.125 17.069 2.474 1.00 45.30 678 GLN A C 1
ATOM 1594 O O . GLN A 1 215 ? -18.602 17.482 3.532 1.00 45.22 678 GLN A O 1
ATOM 1600 N N . GLN A 1 216 ? -18.065 15.777 2.153 1.00 46.22 679 GLN A N 1
ATOM 1601 C CA . GLN A 1 216 ? -18.496 14.721 3.060 1.00 47.14 679 GLN A CA 1
ATOM 1602 C C . GLN A 1 216 ? -17.311 14.233 3.901 1.00 47.71 679 GLN A C 1
ATOM 1603 O O . GLN A 1 216 ? -16.613 13.288 3.537 1.00 47.96 679 GLN A O 1
ATOM 1609 N N . LEU A 1 217 ? -17.110 14.874 5.042 1.0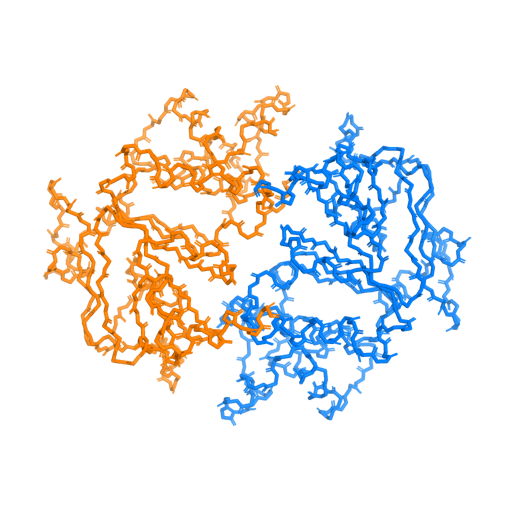0 48.81 680 LEU A N 1
ATOM 1610 C CA . LEU A 1 217 ? -15.928 14.635 5.872 1.00 49.58 680 LEU A CA 1
ATOM 1611 C C . LEU A 1 217 ? -15.833 13.211 6.448 1.00 50.23 680 LEU A C 1
ATOM 1612 O O . LEU A 1 217 ? -14.752 12.787 6.854 1.00 50.84 680 LEU A O 1
ATOM 1617 N N . SER A 1 218 ? -16.939 12.471 6.477 1.00 50.41 681 SER A N 1
ATOM 1618 C CA . SER A 1 218 ? -16.879 11.052 6.830 1.00 50.65 681 SER A CA 1
ATOM 1619 C C . SER A 1 218 ? -15.973 10.268 5.865 1.00 50.66 681 SER A C 1
ATOM 1620 O O . SER A 1 218 ? -15.265 9.353 6.280 1.00 50.76 681 SER A O 1
ATOM 1623 N N . LEU A 1 219 ? -15.979 10.645 4.589 1.00 50.79 682 LEU A N 1
ATOM 1624 C CA . LEU A 1 219 ? -15.120 9.995 3.587 1.00 50.84 682 LEU A CA 1
ATOM 1625 C C . LEU A 1 219 ? -13.623 10.235 3.840 1.00 51.01 682 LEU A C 1
ATOM 1626 O O . LEU A 1 219 ? -12.780 9.415 3.458 1.00 51.42 682 LEU A O 1
ATOM 1631 N N . ALA A 1 220 ? -13.312 11.356 4.485 1.00 50.70 683 ALA A N 1
ATOM 1632 C CA . ALA A 1 220 ? -11.940 11.799 4.696 1.00 50.63 683 ALA A CA 1
ATOM 1633 C C . ALA A 1 220 ? -11.341 11.347 6.030 1.00 50.49 683 ALA A C 1
ATOM 1634 O O . ALA A 1 220 ? -10.151 11.536 6.255 1.00 50.61 683 ALA A O 1
ATOM 1636 N N . GLU A 1 221 ? -12.155 10.751 6.902 1.00 50.18 684 GLU A N 1
ATOM 1637 C CA . GLU A 1 221 ? -11.720 10.364 8.242 1.00 49.87 684 GLU A CA 1
ATOM 1638 C C . GLU A 1 221 ? -10.558 9.369 8.232 1.00 49.57 684 GLU A C 1
ATOM 1639 O O . GLU A 1 221 ? -9.644 9.473 9.052 1.00 49.20 684 GLU A O 1
ATOM 1641 N N . ARG A 1 222 ? -10.597 8.410 7.308 1.00 49.05 685 ARG A N 1
ATOM 1642 C CA . ARG A 1 222 ? -9.535 7.407 7.197 1.00 48.78 685 ARG A CA 1
ATOM 1643 C C . ARG A 1 222 ? -8.336 7.913 6.400 1.00 48.30 685 ARG A C 1
ATOM 1644 O O . ARG A 1 222 ? -7.356 7.183 6.232 1.00 48.16 685 ARG A O 1
ATOM 1652 N N . ALA A 1 223 ? -8.407 9.148 5.904 1.00 48.00 686 ALA A N 1
ATOM 1653 C CA . ALA A 1 223 ? -7.302 9.723 5.149 1.00 47.61 686 ALA A CA 1
ATOM 1654 C C . ALA A 1 223 ? -6.039 9.671 5.988 1.00 47.20 686 ALA A C 1
ATOM 1655 O O . ALA A 1 223 ? -6.092 9.777 7.214 1.00 47.15 686 ALA A O 1
ATOM 1657 N N . HIS A 1 224 ? -4.906 9.488 5.323 1.00 46.80 687 HIS A N 1
ATOM 1658 C CA . HIS A 1 224 ? -3.616 9.454 6.003 1.00 46.52 687 HIS A CA 1
ATOM 1659 C C . HIS A 1 224 ? -3.194 10.861 6.422 1.00 46.19 687 HIS A C 1
ATOM 1660 O O . HIS A 1 224 ? -2.446 11.037 7.389 1.00 46.07 687 HIS A O 1
ATOM 1667 N N . HIS A 1 225 ? -3.694 11.857 5.697 1.00 45.81 688 HIS A N 1
ATOM 1668 C CA . HIS A 1 225 ? -3.430 13.256 5.999 1.00 45.51 688 HIS A CA 1
ATOM 1669 C C . HIS A 1 225 ? -4.595 14.101 5.512 1.00 45.22 688 HIS A C 1
ATOM 1670 O O . HIS A 1 225 ? -5.162 13.824 4.450 1.00 45.02 688 HIS A O 1
ATOM 1677 N N . ILE A 1 226 ? -4.939 15.134 6.275 1.00 44.91 689 ILE A N 1
ATOM 1678 C CA . ILE A 1 226 ? -6.002 16.065 5.892 1.00 44.76 689 ILE A CA 1
ATOM 1679 C C . ILE A 1 226 ? -5.473 17.495 5.807 1.00 44.30 689 ILE A C 1
ATOM 1680 O O . ILE A 1 226 ? -4.848 17.989 6.737 1.00 43.47 689 ILE A O 1
ATOM 1685 N N . LEU A 1 227 ? -5.749 18.154 4.686 1.00 43.82 690 LEU A N 1
ATOM 1686 C CA . LEU A 1 227 ? -5.413 19.551 4.488 1.00 43.80 690 LEU A CA 1
ATOM 1687 C C . LEU A 1 227 ? -6.694 20.367 4.537 1.00 43.64 690 LEU A C 1
ATOM 1688 O O . LEU A 1 227 ? -7.606 20.122 3.748 1.00 43.77 690 LEU A O 1
ATOM 1693 N N . PHE A 1 228 ? -6.766 21.340 5.448 1.00 43.52 691 PHE A N 1
ATOM 1694 C CA . PHE A 1 228 ? -7.921 22.240 5.497 1.00 43.31 691 PHE A CA 1
ATOM 1695 C C . PHE A 1 228 ? -7.610 23.565 4.799 1.00 43.14 691 PHE A C 1
ATOM 1696 O O . PHE A 1 228 ? -6.839 24.377 5.304 1.00 43.31 691 PHE A O 1
ATOM 1704 N N . LEU A 1 229 ? -8.228 23.773 3.640 1.00 42.84 692 LEU A N 1
ATOM 1705 C CA . LEU A 1 229 ? -7.980 24.953 2.825 1.00 42.69 692 LEU A CA 1
ATOM 1706 C C . LEU A 1 229 ? -8.984 26.050 3.160 1.00 42.72 692 LEU A C 1
ATOM 1707 O O . LEU A 1 229 ? -10.193 25.808 3.204 1.00 42.91 692 LEU A O 1
ATOM 1712 N N . LYS A 1 230 ? -8.475 27.249 3.423 1.00 42.45 693 LYS A N 1
ATOM 1713 C CA . LYS A 1 230 ? -9.309 28.423 3.669 1.00 42.42 693 LYS A CA 1
ATOM 1714 C C . LYS A 1 230 ? -8.680 29.621 2.977 1.00 42.22 693 LYS A C 1
ATOM 1715 O O . LYS A 1 230 ? -7.484 29.859 3.123 1.00 41.98 693 LYS A O 1
ATOM 1717 N N . GLU A 1 231 ? -9.489 30.363 2.224 1.00 42.23 694 GLU A N 1
ATOM 1718 C CA . GLU A 1 231 ? -9.022 31.511 1.449 1.00 42.43 694 GLU A CA 1
ATOM 1719 C C . GLU A 1 231 ? -7.680 31.225 0.768 1.00 42.52 694 GLU A C 1
ATOM 1720 O O . GLU A 1 231 ? -6.737 32.009 0.861 1.00 42.39 694 GLU A O 1
ATOM 1726 N N . GLY A 1 232 ? -7.595 30.077 0.107 1.00 42.53 695 GLY A N 1
ATOM 1727 C CA . GLY A 1 232 ? -6.449 29.766 -0.737 1.00 43.01 695 GLY A CA 1
ATOM 1728 C C . GLY A 1 232 ? -5.171 29.307 -0.056 1.00 43.21 695 GLY A C 1
ATOM 1729 O O . GLY A 1 232 ? -4.151 29.161 -0.725 1.00 42.83 695 GLY A O 1
ATOM 1730 N N . SER A 1 233 ? -5.208 29.079 1.257 1.00 43.51 696 SER A N 1
ATOM 1731 C CA . SER A 1 233 ? -4.049 28.521 1.968 1.00 44.05 696 SER A CA 1
ATOM 1732 C C . SER A 1 233 ? -4.469 27.452 2.978 1.00 44.18 696 SER A C 1
ATOM 1733 O O . SER A 1 233 ? -5.624 27.406 3.413 1.00 43.95 696 SER A O 1
ATOM 1736 N N . VAL A 1 234 ? -3.530 26.583 3.336 1.00 44.65 697 VAL A N 1
ATOM 1737 C CA . VAL A 1 234 ? -3.794 25.544 4.337 1.00 45.23 697 VAL A CA 1
ATOM 1738 C C . VAL A 1 234 ? -3.848 26.167 5.729 1.00 45.33 697 VAL A C 1
ATOM 1739 O O . VAL A 1 234 ? -2.837 26.632 6.244 1.00 45.69 697 VAL A O 1
ATOM 1743 N N . CYS A 1 235 ? -5.045 26.181 6.311 1.00 46.11 698 CYS A N 1
ATOM 1744 C CA . CYS A 1 235 ? -5.291 26.723 7.652 1.00 46.00 698 CYS A CA 1
ATOM 1745 C C . CYS A 1 235 ? -4.696 25.816 8.725 1.00 45.78 698 CYS A C 1
ATOM 1746 O O . CYS A 1 235 ? -4.057 26.276 9.675 1.00 45.46 698 CYS A O 1
ATOM 1749 N N . GLU A 1 236 ? -4.946 24.523 8.571 1.00 45.68 699 GLU A N 1
ATOM 1750 C CA . GLU A 1 236 ? -4.426 23.507 9.463 1.00 45.77 699 GLU A CA 1
ATOM 1751 C C . GLU A 1 236 ? -4.359 22.181 8.725 1.00 45.80 699 GLU A C 1
ATOM 1752 O O . GLU A 1 236 ? -4.999 22.006 7.680 1.00 45.62 699 GLU A O 1
ATOM 1758 N N . GLN A 1 237 ? -3.583 21.245 9.258 1.00 45.79 700 GLN A N 1
ATOM 1759 C CA . GLN A 1 237 ? -3.447 19.943 8.615 1.00 45.97 700 GLN A CA 1
ATOM 1760 C C . GLN A 1 237 ? -3.002 18.881 9.596 1.00 46.08 700 GLN A C 1
ATOM 1761 O O . GLN A 1 237 ? -2.431 19.194 10.631 1.00 45.52 700 GLN A O 1
ATOM 1767 N N . GLY A 1 238 ? -3.259 17.626 9.243 1.00 46.26 701 GLY A N 1
ATOM 1768 C CA . GLY A 1 238 ? -2.904 16.485 10.083 1.00 46.60 701 GLY A CA 1
ATOM 1769 C C . GLY A 1 238 ? -3.918 15.377 9.914 1.00 46.80 701 GLY A C 1
ATOM 1770 O O . GLY A 1 238 ? -4.729 15.410 8.989 1.00 46.55 701 GLY A O 1
ATOM 1771 N N . THR A 1 239 ? -3.878 14.390 10.804 1.00 47.14 702 THR A N 1
ATOM 1772 C CA . THR A 1 239 ? -4.879 13.328 10.799 1.00 47.60 702 THR A CA 1
ATOM 1773 C C . THR A 1 239 ? -6.193 13.864 11.361 1.00 48.01 702 THR A C 1
ATOM 1774 O O . THR A 1 239 ? -6.226 14.932 11.972 1.00 47.96 702 THR A O 1
ATOM 1778 N N . HIS A 1 240 ? -7.265 13.106 11.158 1.00 48.66 703 HIS A N 1
ATOM 1779 C CA . HIS A 1 240 ? -8.583 13.445 11.700 1.00 48.98 703 HIS A CA 1
ATOM 1780 C C . HIS A 1 240 ? -8.510 13.658 13.204 1.00 49.38 703 HIS A C 1
ATOM 1781 O O . HIS A 1 240 ? -8.967 14.677 13.717 1.00 49.41 703 HIS A O 1
ATOM 1788 N N . LEU A 1 241 ? -7.913 12.694 13.898 1.00 49.86 704 LEU A N 1
ATOM 1789 C CA . LEU A 1 241 ? -7.799 12.736 15.353 1.00 50.12 704 LEU A CA 1
ATOM 1790 C C . LEU A 1 241 ? -6.946 13.912 15.833 1.00 50.40 704 LEU A C 1
ATOM 1791 O O . LEU A 1 241 ? -7.303 14.591 16.798 1.00 50.37 704 LEU A O 1
ATOM 1796 N N . GLN A 1 242 ? -5.824 14.149 15.155 1.00 50.78 705 GLN A N 1
ATOM 1797 C CA . GLN A 1 242 ? -4.960 15.294 15.455 1.00 50.94 705 GLN A CA 1
ATOM 1798 C C . GLN A 1 242 ? -5.695 16.620 15.265 1.00 51.12 705 GLN A C 1
ATOM 1799 O O . GLN A 1 242 ? -5.633 17.493 16.128 1.00 51.03 705 GLN A O 1
ATOM 1805 N N . LEU A 1 243 ? -6.393 16.763 14.139 1.00 51.37 706 LEU A N 1
ATOM 1806 C CA . LEU A 1 243 ? -7.187 17.967 13.878 1.00 51.55 706 LEU A CA 1
ATOM 1807 C C . LEU A 1 243 ? -8.357 18.122 14.849 1.00 51.78 706 LEU A C 1
ATOM 1808 O O . LEU A 1 243 ? -8.727 19.240 15.203 1.00 51.61 706 LEU A O 1
ATOM 1813 N N . MET A 1 244 ? -8.946 17.003 15.260 1.00 52.16 707 MET A N 1
ATOM 1814 C CA . MET A 1 244 ? -10.055 17.037 16.211 1.00 52.41 707 MET A CA 1
ATOM 1815 C C . MET A 1 244 ? -9.586 17.504 17.583 1.00 52.85 707 MET A C 1
ATOM 1816 O O . MET A 1 244 ? -10.325 18.181 18.299 1.00 53.17 707 MET A O 1
ATOM 1821 N N . GLU A 1 245 ? -8.357 17.144 17.942 1.00 53.31 708 GLU A N 1
ATOM 1822 C CA . GLU A 1 245 ? -7.777 17.532 19.226 1.00 53.52 708 GLU A CA 1
ATOM 1823 C C . GLU A 1 245 ? -7.452 19.024 19.307 1.00 53.81 708 GLU A C 1
ATOM 1824 O O . GLU A 1 245 ? -7.510 19.608 20.387 1.00 53.94 708 GLU A O 1
ATOM 1826 N N . ARG A 1 246 ? -7.117 19.639 18.175 1.00 54.21 709 ARG A N 1
ATOM 1827 C CA . ARG A 1 246 ? -6.655 21.034 18.166 1.00 54.51 709 ARG A CA 1
ATOM 1828 C C . ARG A 1 246 ? -7.778 22.046 18.434 1.00 54.39 709 ARG A C 1
ATOM 1829 O O . ARG A 1 246 ? -7.547 23.066 19.079 1.00 54.42 709 ARG A O 1
ATOM 1837 N N . GLY A 1 247 ? -8.980 21.771 17.929 1.00 54.23 710 GLY A N 1
ATOM 1838 C CA . GLY A 1 247 ? -10.123 22.665 18.126 1.00 53.90 710 GLY A CA 1
ATOM 1839 C C . GLY A 1 247 ? -10.056 23.903 17.248 1.00 53.67 710 GLY A C 1
ATOM 1840 O O . GLY A 1 247 ? -10.113 25.030 17.746 1.00 53.85 710 GLY A O 1
ATOM 1841 N N . GLY A 1 248 ? -9.939 23.684 15.942 1.00 53.12 711 GLY A N 1
ATOM 1842 C CA . GLY A 1 248 ? -9.852 24.767 14.956 1.00 52.83 711 GLY A CA 1
ATOM 1843 C C . GLY A 1 248 ? -10.896 24.643 13.857 1.00 52.38 711 GLY A C 1
ATOM 1844 O O . GLY A 1 248 ? -12.023 24.215 14.109 1.00 52.28 711 GLY A O 1
ATOM 1845 N N . CYS A 1 249 ? -10.515 25.018 12.637 1.00 51.99 712 CYS A N 1
ATOM 1846 C CA . CYS A 1 249 ? -11.437 25.051 11.494 1.00 51.79 712 CYS A CA 1
ATOM 1847 C C . CYS A 1 249 ? -12.077 23.702 11.189 1.00 51.09 712 CYS A C 1
ATOM 1848 O O . CYS A 1 249 ? -13.282 23.618 10.960 1.00 50.73 712 CYS A O 1
ATOM 1851 N N . TYR A 1 250 ? -11.255 22.659 11.173 1.00 50.60 713 TYR A N 1
ATOM 1852 C CA . TYR A 1 250 ? -11.717 21.306 10.895 1.00 50.71 713 TYR A CA 1
ATOM 1853 C C . TYR A 1 250 ? -12.680 20.827 11.975 1.00 50.59 713 TYR A C 1
ATOM 1854 O O . TYR A 1 250 ? -13.744 20.296 11.674 1.00 50.48 713 TYR A O 1
ATOM 1863 N N . ARG A 1 251 ? -12.288 21.013 13.229 1.00 50.66 714 ARG A N 1
ATOM 1864 C CA . ARG A 1 251 ? -13.129 20.656 14.365 1.00 50.83 714 ARG A CA 1
ATOM 1865 C C . ARG A 1 251 ? -14.507 21.297 14.229 1.00 50.92 714 ARG A C 1
ATOM 1866 O O . ARG A 1 251 ? -15.527 20.609 14.280 1.00 51.00 714 ARG A O 1
ATOM 1868 N N . SER A 1 252 ? -14.523 22.614 14.031 1.00 51.03 715 SER A N 1
ATOM 1869 C CA . SER A 1 252 ? -15.770 23.368 13.872 1.00 51.09 715 SER A CA 1
ATOM 1870 C C . SER A 1 252 ? -16.631 22.870 12.708 1.00 51.14 715 SER A C 1
ATOM 1871 O O . SER A 1 252 ? -17.859 22.886 12.795 1.00 50.95 715 SER A O 1
ATOM 1874 N N . MET A 1 253 ? -15.991 22.430 11.625 1.00 51.21 716 MET A N 1
ATOM 1875 C CA . MET A 1 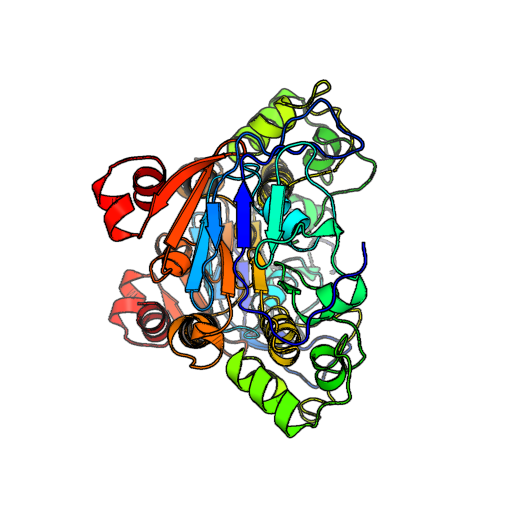253 ? -16.711 21.912 10.458 1.00 51.37 716 MET A CA 1
ATOM 1876 C C . MET A 1 253 ? -17.367 20.555 10.736 1.00 51.55 716 MET A C 1
ATOM 1877 O O . MET A 1 253 ? -18.490 20.304 10.286 1.00 51.72 716 MET A O 1
ATOM 1882 N N . VAL A 1 254 ? -16.668 19.687 11.470 1.00 51.60 717 VAL A N 1
ATOM 1883 C CA . VAL A 1 254 ? -17.185 18.356 11.799 1.00 51.57 717 VAL A CA 1
ATOM 1884 C C . VAL A 1 254 ? -18.324 18.448 12.814 1.00 51.69 717 VAL A C 1
ATOM 1885 O O . VAL A 1 254 ? -19.337 17.756 12.685 1.00 51.72 717 VAL A O 1
ATOM 1889 N N . GLU A 1 255 ? -18.148 19.304 13.819 1.00 51.79 718 GLU A N 1
ATOM 1890 C CA . GLU A 1 255 ? -19.156 19.500 14.860 1.00 51.85 718 GLU A CA 1
ATOM 1891 C C . GLU A 1 255 ? -20.432 20.167 14.340 1.00 51.91 718 GLU A C 1
ATOM 1892 O O . GLU A 1 255 ? -21.513 19.940 14.884 1.00 51.99 718 GLU A O 1
ATOM 1898 N N . ALA A 1 256 ? -20.308 20.982 13.296 1.00 51.92 719 ALA A N 1
ATOM 1899 C CA . ALA A 1 256 ? -21.467 21.631 12.683 1.00 51.98 719 ALA A CA 1
ATOM 1900 C C . ALA A 1 256 ? -22.387 20.604 12.025 1.00 52.02 719 ALA A C 1
ATOM 1901 O O . ALA A 1 256 ? -21.968 19.861 11.136 1.00 52.08 719 ALA A O 1
ATOM 1903 N N . LEU B 1 4 ? -59.075 16.550 -21.480 1.00 48.35 467 LEU D N 1
ATOM 1904 C CA . LEU B 1 4 ? -58.885 16.888 -20.034 1.00 47.90 467 LEU D CA 1
ATOM 1905 C C . LEU B 1 4 ? -57.471 17.362 -19.711 1.00 47.87 467 LEU D C 1
ATOM 1906 O O . LEU B 1 4 ? -57.260 18.035 -18.695 1.00 47.98 467 LEU D O 1
ATOM 1908 N N . SER B 1 5 ? -56.499 16.999 -20.546 1.00 47.54 468 SER D N 1
ATOM 1909 C CA A SER B 1 5 ? -55.116 17.408 -20.316 0.50 47.33 468 SER D CA 1
ATOM 1910 C CA B SER B 1 5 ? -55.115 17.409 -20.326 0.50 47.27 468 SER D CA 1
ATOM 1911 C C . SER B 1 5 ? -55.004 18.934 -20.253 1.00 47.23 468 SER D C 1
ATOM 1912 O O . SER B 1 5 ? -55.596 19.645 -21.070 1.00 47.14 468 SER D O 1
ATOM 1917 N N . GLY B 1 6 ? -54.260 19.431 -19.264 1.00 46.53 469 GLY D N 1
ATOM 1918 C CA . GLY B 1 6 ? -53.975 20.855 -19.158 1.00 46.05 469 GLY D CA 1
ATOM 1919 C C . GLY B 1 6 ? -55.140 21.767 -18.813 1.00 45.48 469 GLY D C 1
ATOM 1920 O O . GLY B 1 6 ? -55.094 22.953 -19.124 1.00 45.24 469 GLY D O 1
ATOM 1921 N N . SER B 1 7 ? -56.168 21.235 -18.153 1.00 44.74 470 SER D N 1
ATOM 1922 C CA . SER B 1 7 ? -57.375 22.013 -17.850 1.00 44.56 470 SER D CA 1
ATOM 1923 C C . SER B 1 7 ? -57.407 22.627 -16.440 1.00 44.04 470 SER D C 1
ATOM 1924 O O . SER B 1 7 ? -58.225 23.509 -16.172 1.00 43.54 470 SER D O 1
ATOM 1927 N N . LEU B 1 8 ? -56.523 22.174 -15.550 1.00 43.30 471 LEU D N 1
ATOM 1928 C CA . LEU B 1 8 ? -56.554 22.594 -14.142 1.00 43.41 471 LEU D CA 1
ATOM 1929 C C . LEU B 1 8 ? -55.489 23.638 -13.788 1.00 42.83 471 LEU D C 1
ATOM 1930 O O . LEU B 1 8 ? -54.328 23.524 -14.183 1.00 41.77 471 LEU D O 1
ATOM 1935 N N . ALA B 1 9 ? -55.908 24.637 -13.014 1.00 42.57 472 ALA D N 1
ATOM 1936 C CA . ALA B 1 9 ? -55.010 25.636 -12.456 1.00 43.00 472 ALA D CA 1
ATOM 1937 C C . ALA B 1 9 ? -55.678 26.258 -11.231 1.00 43.19 472 ALA D C 1
ATOM 1938 O O . ALA B 1 9 ? -55.995 27.448 -11.227 1.00 42.87 472 ALA D O 1
ATOM 1940 N N . PRO B 1 10 ? -55.904 25.446 -10.182 1.00 43.56 473 PRO D N 1
ATOM 1941 C CA . PRO B 1 10 ? -56.677 25.908 -9.032 1.00 43.82 473 PRO D CA 1
ATOM 1942 C C . PRO B 1 10 ? -55.989 26.998 -8.230 1.00 44.10 473 PRO D C 1
ATOM 1943 O O . PRO B 1 10 ? -54.756 27.062 -8.176 1.00 43.68 473 PRO D O 1
ATOM 1947 N N . LEU B 1 11 ? -56.802 27.836 -7.599 1.00 44.49 474 LEU D N 1
ATOM 1948 C CA . LEU B 1 11 ? -56.308 28.886 -6.722 1.00 45.27 474 LEU D CA 1
ATOM 1949 C C . LEU B 1 11 ? -55.593 28.267 -5.535 1.00 45.78 474 LEU D C 1
ATOM 1950 O O . LEU B 1 11 ? -54.584 28.789 -5.071 1.00 46.09 474 LEU D O 1
ATOM 1955 N N . ASN B 1 12 ? -56.132 27.146 -5.065 1.00 46.58 475 ASN D N 1
ATOM 1956 C CA . ASN B 1 12 ? -55.624 26.447 -3.902 1.00 46.71 475 ASN D CA 1
ATOM 1957 C C . ASN B 1 12 ? -54.913 25.160 -4.276 1.00 47.05 475 ASN D C 1
ATOM 1958 O O . ASN B 1 12 ? -55.503 24.290 -4.927 1.00 47.26 475 ASN D O 1
ATOM 1963 N N . MET B 1 13 ? -53.650 25.051 -3.866 1.00 46.76 476 MET D N 1
ATOM 1964 C CA . MET B 1 13 ? -52.879 23.832 -4.018 1.00 46.25 476 MET D CA 1
ATOM 1965 C C . MET B 1 13 ? -52.365 23.407 -2.656 1.00 45.37 476 MET D C 1
ATOM 1966 O O . MET B 1 13 ? -51.529 24.093 -2.079 1.00 44.60 476 MET D O 1
ATOM 1971 N N . LYS B 1 14 ? -52.846 22.273 -2.150 1.00 44.81 477 LYS D N 1
ATOM 1972 C CA . LYS B 1 14 ? -52.323 21.732 -0.890 1.00 45.05 477 LYS D CA 1
ATOM 1973 C C . LYS B 1 14 ? -50.924 21.152 -1.077 1.00 44.86 477 LYS D C 1
ATOM 1974 O O . LYS B 1 14 ? -50.116 21.184 -0.155 1.00 44.64 477 LYS D O 1
ATOM 1976 N N . GLY B 1 15 ? -50.639 20.645 -2.282 1.00 44.48 478 GLY D N 1
ATOM 1977 C CA . GLY B 1 15 ? -49.369 19.995 -2.571 1.00 44.13 478 GLY D CA 1
ATOM 1978 C C . GLY B 1 15 ? -49.304 18.560 -2.065 1.00 43.92 478 GLY D C 1
ATOM 1979 O O . GLY B 1 15 ? -48.222 18.043 -1.788 1.00 43.07 478 GLY D O 1
ATOM 1980 N N . LEU B 1 16 ? -50.456 17.902 -1.955 1.00 43.43 479 LEU D N 1
ATOM 1981 C CA . LEU B 1 16 ? -50.488 16.483 -1.583 1.00 43.26 479 LEU D CA 1
ATOM 1982 C C . LEU B 1 16 ? -50.202 15.637 -2.830 1.00 43.31 479 LEU D C 1
ATOM 1983 O O . LEU B 1 16 ? -50.960 15.667 -3.806 1.00 42.07 479 LEU D O 1
ATOM 1988 N N . VAL B 1 17 ? -49.101 14.896 -2.787 1.00 43.02 480 VAL D N 1
ATOM 1989 C CA . VAL B 1 17 ? -48.633 14.137 -3.927 1.00 43.56 480 VAL D CA 1
ATOM 1990 C C . VAL B 1 17 ? -48.796 12.647 -3.658 1.00 43.47 480 VAL D C 1
ATOM 1991 O O . VAL B 1 17 ? -48.347 12.151 -2.628 1.00 43.02 480 VAL D O 1
ATOM 1995 N N . LYS B 1 18 ? -49.409 11.940 -4.601 1.00 43.55 481 LYS D N 1
ATOM 1996 C CA . LYS B 1 18 ? -49.561 10.487 -4.499 1.00 43.88 481 LYS D CA 1
ATOM 1997 C C . LYS B 1 18 ? -49.123 9.777 -5.791 1.00 43.59 481 LYS D C 1
ATOM 1998 O O . LYS B 1 18 ? -49.632 10.074 -6.875 1.00 44.04 481 LYS D O 1
ATOM 2004 N N . PHE B 1 19 ? -48.149 8.879 -5.673 1.00 42.80 482 PHE D N 1
ATOM 2005 C CA . PHE B 1 19 ? -47.909 7.863 -6.696 1.00 42.79 482 PHE D CA 1
ATOM 2006 C C . PHE B 1 19 ? -48.775 6.656 -6.320 1.00 42.76 482 PHE D C 1
ATOM 2007 O O . PHE B 1 19 ? -48.731 6.198 -5.170 1.00 41.93 482 PHE D O 1
ATOM 2015 N N . GLN B 1 20 ? -49.556 6.153 -7.275 1.00 42.75 483 GLN D N 1
ATOM 2016 C CA . GLN B 1 20 ? -50.402 4.985 -7.048 1.00 43.07 483 GLN D CA 1
ATOM 2017 C C . GLN B 1 20 ? -50.116 3.906 -8.095 1.00 42.67 483 GLN D C 1
ATOM 2018 O O . GLN B 1 20 ? -50.515 4.034 -9.266 1.00 42.27 483 GLN D O 1
ATOM 2024 N N . ASP B 1 21 ? -49.411 2.859 -7.660 1.00 42.58 484 ASP D N 1
ATOM 2025 C CA . ASP B 1 21 ? -49.083 1.695 -8.488 1.00 42.25 484 ASP D CA 1
ATOM 2026 C C . ASP B 1 21 ? -48.419 2.104 -9.807 1.00 41.65 484 ASP D C 1
ATOM 2027 O O . ASP B 1 21 ? -48.780 1.624 -10.886 1.00 40.68 484 ASP D O 1
ATOM 2032 N N . VAL B 1 22 ? -47.455 3.009 -9.698 1.00 41.13 485 VAL D N 1
ATOM 2033 C CA . VAL B 1 22 ? -46.786 3.575 -10.864 1.00 41.02 485 VAL D CA 1
ATOM 2034 C C . VAL B 1 22 ? -45.763 2.607 -11.446 1.00 40.94 485 VAL D C 1
ATOM 2035 O O . VAL B 1 22 ? -44.923 2.054 -10.728 1.00 40.07 485 VAL D O 1
ATOM 2039 N N . SER B 1 23 ? -45.846 2.422 -12.761 1.00 40.81 486 SER D N 1
ATOM 2040 C CA . SER B 1 23 ? -44.823 1.745 -13.520 1.00 41.14 486 SER D CA 1
ATOM 2041 C C . SER B 1 23 ? -44.275 2.705 -14.570 1.00 41.00 486 SER D C 1
ATOM 2042 O O . SER B 1 23 ? -44.978 3.626 -15.012 1.00 40.37 486 SER D O 1
ATOM 2045 N N . PHE B 1 24 ? -43.019 2.504 -14.961 1.00 41.10 487 PHE D N 1
ATOM 2046 C CA . PHE B 1 24 ? -42.395 3.352 -15.979 1.00 41.25 487 PHE D CA 1
ATOM 2047 C C . PHE B 1 24 ? -41.171 2.718 -16.607 1.00 41.27 487 PHE D C 1
ATOM 2048 O O . PHE B 1 24 ? -40.326 2.160 -15.914 1.00 41.18 487 PHE D O 1
ATOM 2056 N N . ALA B 1 25 ? -41.101 2.813 -17.930 1.00 41.31 488 ALA D N 1
ATOM 2057 C CA . ALA B 1 25 ? -39.886 2.575 -18.686 1.00 41.56 488 ALA D CA 1
ATOM 2058 C C . ALA B 1 25 ? -39.731 3.781 -19.594 1.00 41.87 488 ALA D C 1
ATOM 2059 O O . ALA B 1 25 ? -40.730 4.328 -20.067 1.00 40.96 488 ALA D O 1
ATOM 2061 N N . TYR B 1 26 ? -38.493 4.207 -19.832 1.00 42.41 489 TYR D N 1
ATOM 2062 C CA . TYR B 1 26 ? -38.241 5.333 -20.730 1.00 43.04 489 TYR D CA 1
ATOM 2063 C C . TYR B 1 26 ? -38.676 4.955 -22.138 1.00 43.96 489 TYR D C 1
ATOM 2064 O O . TYR B 1 26 ? -38.381 3.852 -22.583 1.00 43.88 489 TYR D O 1
ATOM 2073 N N . PRO B 1 27 ? -39.408 5.854 -22.828 1.00 45.37 490 PRO D N 1
ATOM 2074 C CA . PRO B 1 27 ? -39.963 5.565 -24.151 1.00 46.28 490 PRO D CA 1
ATOM 2075 C C . PRO B 1 27 ? -38.963 5.023 -25.164 1.00 47.16 490 PRO D C 1
ATOM 2076 O O . PRO B 1 27 ? -39.307 4.148 -25.960 1.00 47.62 490 PRO D O 1
ATOM 2080 N N . ASN B 1 28 ? -37.738 5.532 -25.138 1.00 48.24 491 ASN D N 1
ATOM 2081 C CA . ASN B 1 28 ? -36.725 5.088 -26.086 1.00 49.31 491 ASN D CA 1
ATOM 2082 C C . ASN B 1 28 ? -35.942 3.848 -25.622 1.00 49.66 491 ASN D C 1
ATOM 2083 O O . ASN B 1 28 ? -35.145 3.302 -26.381 1.00 49.89 491 ASN D O 1
ATOM 2088 N N . HIS B 1 29 ? -36.192 3.389 -24.395 1.00 50.01 492 HIS D N 1
ATOM 2089 C CA . HIS B 1 29 ? -35.584 2.154 -23.877 1.00 50.18 492 HIS D CA 1
ATOM 2090 C C . HIS B 1 29 ? -36.650 1.333 -23.147 1.00 50.21 492 HIS D C 1
ATOM 2091 O O . HIS B 1 29 ? -36.570 1.129 -21.928 1.00 50.05 492 HIS D O 1
ATOM 2098 N N . PRO B 1 30 ? -37.652 0.845 -23.902 1.00 50.15 493 PRO D N 1
ATOM 2099 C CA . PRO B 1 30 ? -38.892 0.304 -23.342 1.00 50.09 493 PRO D CA 1
ATOM 2100 C C . PRO B 1 30 ? -38.735 -1.053 -22.682 1.00 50.00 493 PRO D C 1
ATOM 2101 O O . PRO B 1 30 ? -39.627 -1.486 -21.951 1.00 50.25 493 PRO D O 1
ATOM 2105 N N . ASN B 1 31 ? -37.616 -1.715 -22.947 1.00 49.93 494 ASN D N 1
ATOM 2106 C CA . ASN B 1 31 ? -37.328 -3.027 -22.378 1.00 49.97 494 ASN D CA 1
ATOM 2107 C C . ASN B 1 31 ? -36.837 -2.969 -20.932 1.00 49.94 494 ASN D C 1
ATOM 2108 O O . ASN B 1 31 ? -36.851 -3.987 -20.240 1.00 50.18 494 ASN D O 1
ATOM 2113 N N . VAL B 1 32 ? -36.400 -1.793 -20.479 1.00 49.32 495 VAL D N 1
ATOM 2114 C CA . VAL B 1 32 ? -35.902 -1.642 -19.115 1.00 49.15 495 VAL D CA 1
ATOM 2115 C C . VAL B 1 32 ? -36.973 -0.997 -18.234 1.00 48.65 495 VAL D C 1
ATOM 2116 O O . VAL B 1 32 ? -37.264 0.195 -18.357 1.00 48.41 495 VAL D O 1
ATOM 2120 N N . GLN B 1 33 ? -37.556 -1.807 -17.354 1.00 48.17 496 GLN D N 1
ATOM 2121 C CA . GLN B 1 33 ? -38.535 -1.335 -16.391 1.00 47.62 496 GLN D CA 1
ATOM 2122 C C . GLN B 1 33 ? -37.839 -0.610 -15.245 1.00 47.12 496 GLN D C 1
ATOM 2123 O O . GLN B 1 33 ? -37.137 -1.228 -14.437 1.00 47.56 496 GLN D O 1
ATOM 2129 N N . VAL B 1 34 ? -38.054 0.697 -15.151 1.00 45.82 497 VAL D N 1
ATOM 2130 C CA . VAL B 1 34 ? -37.360 1.501 -14.161 1.00 45.00 497 VAL D CA 1
ATOM 2131 C C . VAL B 1 34 ? -38.164 1.588 -12.856 1.00 44.59 497 VAL D C 1
ATOM 2132 O O . VAL B 1 34 ? -37.618 1.376 -11.775 1.00 44.03 497 VAL D O 1
ATOM 2136 N N . LEU B 1 35 ? -39.452 1.907 -12.967 1.00 44.33 498 LEU D N 1
ATOM 2137 C CA . LEU B 1 35 ? -40.363 1.898 -11.815 1.00 44.30 498 LEU D CA 1
ATOM 2138 C C . LEU B 1 35 ? -41.416 0.810 -12.025 1.00 44.06 498 LEU D C 1
ATOM 2139 O O . LEU B 1 35 ? -41.856 0.577 -13.138 1.00 42.91 498 LEU D O 1
ATOM 2144 N N . GLN B 1 36 ? -41.820 0.161 -10.940 1.00 44.45 499 GLN D N 1
ATOM 2145 C CA . GLN B 1 36 ? -42.716 -0.982 -11.017 1.00 45.34 499 GLN D CA 1
ATOM 2146 C C . GLN B 1 36 ? -43.529 -1.087 -9.736 1.00 45.11 499 GLN D C 1
ATOM 2147 O O . GLN B 1 36 ? -42.969 -1.300 -8.668 1.00 45.80 499 GLN D O 1
ATOM 2153 N N . GLY B 1 37 ? -44.836 -0.875 -9.847 1.00 44.55 500 GLY D N 1
ATOM 2154 C CA . GLY B 1 37 ? -45.741 -0.941 -8.704 1.00 44.44 500 GLY D CA 1
ATOM 2155 C C . GLY B 1 37 ? -45.337 0.026 -7.604 1.00 44.15 500 GLY D C 1
ATOM 2156 O O . GLY B 1 37 ? -45.263 -0.344 -6.440 1.00 44.14 500 GLY D O 1
ATOM 2157 N N . LEU B 1 38 ? -45.063 1.267 -7.993 1.00 43.69 501 LEU D N 1
ATOM 2158 C CA . LEU B 1 38 ? -44.523 2.264 -7.083 1.00 43.11 501 LEU D CA 1
ATOM 2159 C C . LEU B 1 38 ? -45.646 3.084 -6.458 1.00 42.44 501 LEU D C 1
ATOM 2160 O O . LEU B 1 38 ? -46.371 3.789 -7.164 1.00 41.42 501 LEU D O 1
ATOM 2165 N N . THR B 1 39 ? -45.754 3.019 -5.133 1.00 42.20 502 THR D N 1
ATOM 2166 C CA . THR B 1 39 ? -46.791 3.737 -4.393 1.00 41.94 502 THR D CA 1
ATOM 2167 C C . THR B 1 39 ? -46.171 4.487 -3.218 1.00 41.94 502 THR D C 1
ATOM 2168 O O . THR B 1 39 ? -45.420 3.902 -2.425 1.00 41.65 502 THR D O 1
ATOM 2172 N N . PHE B 1 40 ? -46.460 5.782 -3.131 1.00 41.41 503 PHE D N 1
ATOM 2173 C CA . PHE B 1 40 ? -46.109 6.587 -1.961 1.00 42.05 503 PHE D CA 1
ATOM 2174 C C . PHE B 1 40 ? -46.883 7.903 -1.929 1.00 41.73 503 PHE D C 1
ATOM 2175 O O . PHE B 1 40 ? -47.487 8.314 -2.920 1.00 41.30 503 PHE D O 1
ATOM 2183 N N . THR B 1 41 ? -46.834 8.558 -0.774 1.00 41.93 504 THR D N 1
ATOM 2184 C CA . THR B 1 41 ? -47.466 9.852 -0.576 1.00 41.87 504 THR D CA 1
ATOM 2185 C C . THR B 1 41 ? -46.447 10.841 -0.028 1.00 41.74 504 THR D C 1
ATOM 2186 O O . THR B 1 41 ? -45.689 10.515 0.898 1.00 40.92 504 THR D O 1
ATOM 2190 N N . LEU B 1 42 ? -46.418 12.038 -0.620 1.00 41.43 505 LEU D N 1
ATOM 2191 C CA . LEU B 1 42 ? -45.635 13.150 -0.096 1.00 41.81 505 LEU D CA 1
ATOM 2192 C C . LEU B 1 42 ? -46.615 14.135 0.504 1.00 41.99 505 LEU D C 1
ATOM 2193 O O . LEU B 1 42 ? -47.455 14.708 -0.217 1.00 41.95 505 LEU D O 1
ATOM 2198 N N . TYR B 1 43 ? -46.526 14.312 1.817 1.00 41.95 506 TYR D N 1
ATOM 2199 C CA . TYR B 1 43 ? -47.410 15.219 2.533 1.00 42.22 506 TYR D CA 1
ATOM 2200 C C . TYR B 1 43 ? -46.780 16.611 2.694 1.00 42.00 506 TYR D C 1
ATOM 2201 O O . TYR B 1 43 ? -45.594 16.727 2.977 1.00 40.80 506 TYR D O 1
ATOM 2210 N N . PRO B 1 44 ? -47.605 17.667 2.564 1.00 42.11 507 PRO D N 1
ATOM 2211 C CA . PRO B 1 44 ? -47.150 19.013 2.909 1.00 42.20 507 PRO D CA 1
ATOM 2212 C C . PRO B 1 44 ? -46.815 19.111 4.390 1.00 42.16 507 PRO D C 1
ATOM 2213 O O . PRO B 1 44 ? -47.412 18.407 5.206 1.00 41.12 507 PRO D O 1
ATOM 2217 N N . GLY B 1 45 ? -45.861 19.976 4.722 1.00 42.55 508 GLY D N 1
ATOM 2218 C CA . GLY B 1 45 ? -45.346 20.089 6.087 1.00 42.32 508 GLY D CA 1
ATOM 2219 C C . GLY B 1 45 ? -44.318 19.022 6.420 1.00 42.39 508 GLY D C 1
ATOM 2220 O O . GLY B 1 45 ? -43.915 18.876 7.572 1.00 42.44 508 GLY D O 1
ATOM 2221 N N . LYS B 1 46 ? -43.900 18.263 5.412 1.00 42.58 509 LYS D N 1
ATOM 2222 C CA . LYS B 1 46 ? -42.855 17.266 5.582 1.00 42.68 509 LYS D CA 1
ATOM 2223 C C . LYS B 1 46 ? -41.778 17.403 4.513 1.00 42.05 509 LYS D C 1
ATOM 2224 O O . LYS B 1 46 ? -42.064 17.675 3.340 1.00 41.81 509 LYS D O 1
ATOM 2230 N N . VAL B 1 47 ? -40.538 17.223 4.947 1.00 41.52 510 VAL D N 1
ATOM 2231 C CA . VAL B 1 47 ? -39.448 16.830 4.075 1.00 41.81 510 VAL D CA 1
ATOM 2232 C C . VAL B 1 47 ? -39.426 15.310 4.059 1.00 41.64 510 VAL D C 1
ATOM 2233 O O . VAL B 1 47 ? -39.237 14.656 5.101 1.00 41.63 510 VAL D O 1
ATOM 2237 N N . THR B 1 48 ? -39.661 14.755 2.880 1.00 41.84 511 THR D N 1
ATOM 2238 C CA . THR B 1 48 ? -39.639 13.321 2.674 1.00 42.16 511 THR D CA 1
ATOM 2239 C C . THR B 1 48 ? -38.359 12.994 1.924 1.00 42.59 511 THR D C 1
ATOM 2240 O O . THR B 1 48 ? -38.119 13.520 0.831 1.00 42.84 511 THR D O 1
ATOM 2244 N N . ALA B 1 49 ? -37.526 12.150 2.517 1.00 42.52 512 ALA D N 1
ATOM 2245 C CA . ALA B 1 49 ? -36.289 11.752 1.873 1.00 42.74 512 ALA D CA 1
ATOM 2246 C C . ALA B 1 49 ? -36.573 10.539 1.019 1.00 43.10 512 ALA D C 1
ATOM 2247 O O . ALA B 1 49 ? -37.329 9.652 1.407 1.00 43.40 512 ALA D O 1
ATOM 2249 N N . LEU B 1 50 ? -35.996 10.533 -0.172 1.00 43.10 513 LEU D N 1
ATOM 2250 C CA . LEU B 1 50 ? -36.097 9.392 -1.076 1.00 42.85 513 LEU D CA 1
ATOM 2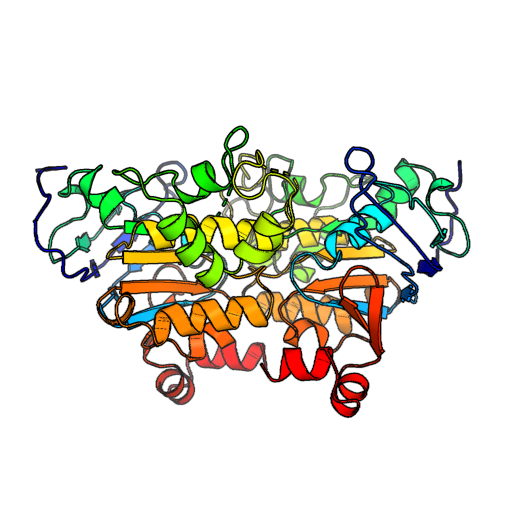251 C C . LEU B 1 50 ? -34.676 8.891 -1.237 1.00 42.67 513 LEU D C 1
ATOM 2252 O O . LEU B 1 50 ? -33.827 9.594 -1.800 1.00 42.77 513 LEU D O 1
ATOM 2257 N N . VAL B 1 51 ? -34.422 7.703 -0.692 1.00 42.55 514 VAL D N 1
ATOM 2258 C CA . VAL B 1 51 ? -33.097 7.106 -0.656 1.00 42.84 514 VAL D CA 1
ATOM 2259 C C . VAL B 1 51 ? -33.152 5.702 -1.233 1.00 42.83 514 VAL D C 1
ATOM 2260 O O . VAL B 1 51 ? -34.225 5.113 -1.367 1.00 43.13 514 VAL D O 1
ATOM 2264 N N . GLY B 1 52 ? -31.989 5.167 -1.571 1.00 42.68 515 GLY D N 1
ATOM 2265 C CA . GLY B 1 52 ? -31.916 3.835 -2.147 1.00 42.67 515 GLY D CA 1
ATOM 2266 C C . GLY B 1 52 ? -30.731 3.687 -3.080 1.00 42.49 515 GLY D C 1
ATOM 2267 O O . GLY B 1 52 ? -30.056 4.678 -3.390 1.00 42.65 515 GLY D O 1
ATOM 2268 N N . PRO B 1 53 ? -30.459 2.447 -3.520 1.00 42.48 516 PRO D N 1
ATOM 2269 C CA . PRO B 1 53 ? -29.297 2.152 -4.355 1.00 42.11 516 PRO D CA 1
ATOM 2270 C C . PRO B 1 53 ? -29.221 2.981 -5.639 1.00 41.87 516 PRO D C 1
ATOM 2271 O O . PRO B 1 53 ? -30.226 3.522 -6.100 1.00 41.57 516 PRO D O 1
ATOM 2275 N N . ASN B 1 54 ? -28.021 3.073 -6.203 1.00 41.35 517 ASN D N 1
ATOM 2276 C CA . ASN B 1 54 ? -27.840 3.680 -7.510 1.00 41.05 517 ASN D CA 1
ATOM 2277 C C . ASN B 1 54 ? -28.697 2.921 -8.526 1.00 41.18 517 ASN D C 1
ATOM 2278 O O . ASN B 1 54 ? -28.751 1.683 -8.509 1.00 40.65 517 ASN D O 1
ATOM 2283 N N . GLY B 1 55 ? -29.385 3.663 -9.389 1.00 40.81 518 GLY D N 1
ATOM 2284 C CA . GLY B 1 55 ? -30.230 3.061 -10.407 1.00 40.95 518 GLY D CA 1
ATOM 2285 C C . GLY B 1 55 ? -31.578 2.541 -9.932 1.00 41.02 518 GLY D C 1
ATOM 2286 O O . GLY B 1 55 ? -32.300 1.917 -10.707 1.00 41.82 518 GLY D O 1
ATOM 2287 N N . SER B 1 56 ? -31.945 2.795 -8.680 1.00 40.63 519 SER D N 1
ATOM 2288 C CA . SER B 1 56 ? -33.226 2.310 -8.163 1.00 40.93 519 SER D CA 1
ATOM 2289 C C . SER B 1 56 ? -34.427 3.065 -8.750 1.00 40.60 519 SER D C 1
ATOM 2290 O O . SER B 1 56 ? -35.554 2.572 -8.671 1.00 41.02 519 SER D O 1
ATOM 2293 N N . GLY B 1 57 ? -34.183 4.252 -9.310 1.00 40.46 520 GLY D N 1
ATOM 2294 C CA . GLY B 1 57 ? -35.207 5.046 -9.990 1.00 40.72 520 GLY D CA 1
ATOM 2295 C C . GLY B 1 57 ? -35.561 6.389 -9.368 1.00 41.00 520 GLY D C 1
ATOM 2296 O O . GLY B 1 57 ? -36.609 6.967 -9.699 1.00 41.59 520 GLY D O 1
ATOM 2297 N N . LYS B 1 58 ? -34.710 6.901 -8.479 1.00 40.59 521 LYS D N 1
ATOM 2298 C CA . LYS B 1 58 ? -35.028 8.103 -7.720 1.00 40.25 521 LYS D CA 1
ATOM 2299 C C . LYS B 1 58 ? -35.136 9.352 -8.600 1.00 40.16 521 LYS D C 1
ATOM 2300 O O . LYS B 1 58 ? -36.105 10.095 -8.497 1.00 39.97 521 LYS D O 1
ATOM 2306 N N . SER B 1 59 ? -34.159 9.580 -9.474 1.00 40.36 522 SER D N 1
ATOM 2307 C CA . SER B 1 59 ? -34.214 10.734 -10.374 1.00 40.08 522 SER D CA 1
ATOM 2308 C C . SER B 1 59 ? -35.345 10.580 -11.395 1.00 40.08 522 SER D C 1
ATOM 2309 O O . SER B 1 59 ? -35.924 11.573 -11.847 1.00 39.54 522 SER D O 1
ATOM 2312 N N . THR B 1 60 ? -35.664 9.334 -11.736 1.00 40.10 523 THR D N 1
ATOM 2313 C CA . THR B 1 60 ? -36.828 9.034 -12.576 1.00 40.19 523 THR D CA 1
ATOM 2314 C C . THR B 1 60 ? -38.143 9.455 -11.900 1.00 40.28 523 THR D C 1
ATOM 2315 O O . THR B 1 60 ? -39.024 10.028 -12.541 1.00 41.48 523 THR D O 1
ATOM 2319 N N . VAL B 1 61 ? -38.274 9.188 -10.609 1.00 40.52 524 VAL D N 1
ATOM 2320 C CA . VAL B 1 61 ? -39.418 9.698 -9.833 1.00 40.25 524 VAL D CA 1
ATOM 2321 C C . VAL B 1 61 ? -39.467 11.238 -9.905 1.00 40.39 524 VAL D C 1
ATOM 2322 O O . VAL B 1 61 ? -40.529 11.810 -10.130 1.00 40.55 524 VAL D O 1
ATOM 2326 N N . ALA B 1 62 ? -38.321 11.902 -9.750 1.00 40.13 525 ALA D N 1
ATOM 2327 C CA . ALA B 1 62 ? -38.258 13.372 -9.867 1.00 40.13 525 ALA D CA 1
ATOM 2328 C C . ALA B 1 62 ? -38.735 13.870 -11.239 1.00 40.19 525 ALA D C 1
ATOM 2329 O O . ALA B 1 62 ? -39.470 14.856 -11.323 1.00 39.86 525 ALA D O 1
ATOM 2331 N N . ALA B 1 63 ? -38.341 13.179 -12.309 1.00 40.31 526 ALA D N 1
ATOM 2332 C CA . ALA B 1 63 ? -38.745 13.573 -13.658 1.00 41.03 526 ALA D CA 1
ATOM 2333 C C . ALA B 1 63 ? -40.259 13.431 -13.856 1.00 41.26 526 ALA D C 1
ATOM 2334 O O . ALA B 1 63 ? -40.904 14.303 -14.454 1.00 41.13 526 ALA D O 1
ATOM 2336 N N . LEU B 1 64 ? -40.820 12.330 -13.361 1.00 41.75 527 LEU D N 1
ATOM 2337 C CA A LEU B 1 64 ? -42.257 12.095 -13.476 0.50 42.05 527 LEU D CA 1
ATOM 2338 C CA B LEU B 1 64 ? -42.254 12.084 -13.465 0.50 42.00 527 LEU D CA 1
ATOM 2339 C C . LEU B 1 64 ? -43.044 13.128 -12.671 1.00 42.29 527 LEU D C 1
ATOM 2340 O O . LEU B 1 64 ? -44.105 13.560 -13.090 1.00 41.93 527 LEU D O 1
ATOM 2349 N N . LEU B 1 65 ? -42.510 13.527 -11.523 1.00 43.05 528 LEU D N 1
ATOM 2350 C CA . LEU B 1 65 ? -43.158 14.541 -10.684 1.00 43.55 528 LEU D CA 1
ATOM 2351 C C . LEU B 1 65 ? -43.203 15.915 -11.317 1.00 43.72 528 LEU D C 1
ATOM 2352 O O . LEU B 1 65 ? -44.017 16.745 -10.921 1.00 44.21 528 LEU D O 1
ATOM 2357 N N . GLN B 1 66 ? -42.313 16.163 -12.270 1.00 44.12 529 GLN D N 1
ATOM 2358 C CA . GLN B 1 66 ? -42.351 17.386 -13.067 1.00 44.27 529 GLN D CA 1
ATOM 2359 C C . GLN B 1 66 ? -43.171 17.245 -14.348 1.00 44.57 529 GLN D C 1
ATOM 2360 O O . GLN B 1 66 ? -43.243 18.188 -15.145 1.00 45.29 529 GLN D O 1
ATOM 2366 N N . ASN B 1 67 ? -43.768 16.074 -14.549 1.00 44.58 530 ASN D N 1
ATOM 2367 C CA . ASN B 1 67 ? -44.528 15.754 -15.755 1.00 44.59 530 ASN D CA 1
ATOM 2368 C C . ASN B 1 67 ? -43.660 15.797 -17.010 1.00 44.58 530 ASN D C 1
ATOM 2369 O O . ASN B 1 67 ? -44.138 16.151 -18.086 1.00 44.56 530 ASN D O 1
ATOM 2374 N N . LEU B 1 68 ? -42.385 15.432 -16.877 1.00 44.36 531 LEU D N 1
ATOM 2375 C CA . LEU B 1 68 ? -41.486 15.375 -18.037 1.00 44.41 531 LEU D CA 1
ATOM 2376 C C . LEU B 1 68 ? -41.713 14.084 -18.814 1.00 44.29 531 LEU D C 1
ATOM 2377 O O . LEU B 1 68 ? -41.426 14.022 -19.998 1.00 44.04 531 LEU D O 1
ATOM 2382 N N . TYR B 1 69 ? -42.180 13.047 -18.122 1.00 44.18 532 TYR D N 1
ATOM 2383 C CA . TYR B 1 69 ? -42.698 11.835 -18.762 1.00 44.62 532 TYR D CA 1
ATOM 2384 C C . TYR B 1 69 ? -43.987 11.454 -18.065 1.00 44.52 532 TYR D C 1
ATOM 2385 O O . TYR B 1 69 ? -44.251 11.932 -16.958 1.00 44.31 532 TYR D O 1
ATOM 2394 N N . GLN B 1 70 ? -44.763 10.579 -18.705 1.00 44.39 533 GLN D N 1
ATOM 2395 C CA . GLN B 1 70 ? -46.000 10.051 -18.132 1.00 44.69 533 GLN D CA 1
ATOM 2396 C C . GLN B 1 70 ? -45.747 8.625 -17.646 1.00 44.23 533 GLN D C 1
ATOM 2397 O O . GLN B 1 70 ? -44.951 7.899 -18.248 1.00 44.10 533 GLN D O 1
ATOM 2403 N N . PRO B 1 71 ? -46.423 8.210 -16.561 1.00 44.14 534 PRO D N 1
ATOM 2404 C CA . PRO B 1 71 ? -46.277 6.809 -16.171 1.00 44.17 534 PRO D CA 1
ATOM 2405 C C . PRO B 1 71 ? -46.789 5.861 -17.253 1.00 44.13 534 PRO D C 1
ATOM 2406 O O . PRO B 1 71 ? -47.722 6.205 -17.988 1.00 44.33 534 PRO D O 1
ATOM 2410 N N . THR B 1 72 ? -46.166 4.694 -17.368 1.00 43.92 535 THR D N 1
ATOM 2411 C CA A THR B 1 72 ? -46.610 3.664 -18.300 0.50 44.15 535 THR D CA 1
ATOM 2412 C CA B THR B 1 72 ? -46.637 3.686 -18.310 0.50 44.08 535 THR D CA 1
ATOM 2413 C C . THR B 1 72 ? -47.746 2.840 -17.675 1.00 44.22 535 THR D C 1
ATOM 2414 O O . THR B 1 72 ? -48.467 2.131 -18.365 1.00 43.87 535 THR D O 1
ATOM 2421 N N . GLY B 1 73 ? -47.877 2.933 -16.357 1.00 43.79 536 GLY D N 1
ATOM 2422 C CA . GLY B 1 73 ? -48.959 2.281 -15.633 1.00 43.57 536 GLY D CA 1
ATOM 2423 C C . GLY B 1 73 ? -49.170 3.052 -14.350 1.00 43.18 536 GLY D C 1
ATOM 2424 O O . GLY B 1 73 ? -48.244 3.698 -13.864 1.00 42.58 536 GLY D O 1
ATOM 2425 N N . GLY B 1 74 ? -50.380 2.996 -13.804 1.00 43.33 537 GLY D N 1
ATOM 2426 C CA . GLY B 1 74 ? -50.674 3.654 -12.530 1.00 43.63 537 GLY D CA 1
ATOM 2427 C C . GLY B 1 74 ? -50.848 5.157 -12.683 1.00 43.83 537 GLY D C 1
ATOM 2428 O O . GLY B 1 74 ? -50.930 5.662 -13.803 1.00 43.21 537 GLY D O 1
ATOM 2429 N N . LYS B 1 75 ? -50.879 5.860 -11.548 1.00 43.83 538 LYS D N 1
ATOM 2430 C CA . LYS B 1 75 ? -51.243 7.277 -11.494 1.00 44.12 538 LYS D CA 1
ATOM 2431 C C . LYS B 1 75 ? -50.252 8.109 -10.680 1.00 43.38 538 LYS D C 1
ATOM 2432 O O . LYS B 1 75 ? -49.771 7.677 -9.628 1.00 42.65 538 LYS D O 1
ATOM 2438 N N . VAL B 1 76 ? -49.970 9.311 -11.174 1.00 42.95 539 VAL D N 1
ATOM 2439 C CA . VAL B 1 76 ? -49.241 10.328 -10.414 1.00 43.03 539 VAL D CA 1
ATOM 2440 C C . VAL B 1 76 ? -50.235 11.449 -10.165 1.00 42.71 539 VAL D C 1
ATOM 2441 O O . VAL B 1 76 ? -50.669 12.116 -11.112 1.00 42.30 539 VAL D O 1
ATOM 2445 N N . LEU B 1 77 ? -50.602 11.632 -8.896 1.00 42.54 540 LEU D N 1
ATOM 2446 C CA . LEU B 1 77 ? -51.648 12.563 -8.508 1.00 42.40 540 LEU D CA 1
ATOM 2447 C C . LEU B 1 77 ? -51.085 13.726 -7.726 1.00 42.61 540 LEU D C 1
ATOM 2448 O O . LEU B 1 77 ? -50.204 13.547 -6.879 1.00 42.86 540 LEU D O 1
ATOM 2453 N N . LEU B 1 78 ? -51.620 14.911 -8.006 1.00 42.28 541 LEU D N 1
ATOM 2454 C CA . LEU B 1 78 ? -51.346 16.116 -7.235 1.00 42.42 541 LEU D CA 1
ATOM 2455 C C . LEU B 1 78 ? -52.703 16.627 -6.777 1.00 42.06 541 LEU D C 1
ATOM 2456 O O . LEU B 1 78 ? -53.594 16.861 -7.598 1.00 41.63 541 LEU D O 1
ATOM 2461 N N . ASP B 1 79 ? -52.873 16.762 -5.466 1.00 42.03 542 ASP D N 1
ATOM 2462 C CA . ASP B 1 79 ? -54.183 17.042 -4.874 1.00 42.69 542 ASP D CA 1
ATOM 2463 C C . ASP B 1 79 ? -55.306 16.174 -5.486 1.00 42.65 542 ASP D C 1
ATOM 2464 O O . ASP B 1 79 ? -56.404 16.658 -5.757 1.00 42.42 542 ASP D O 1
ATOM 2469 N N . GLY B 1 80 ? -55.016 14.892 -5.695 1.00 42.69 543 GLY D N 1
ATOM 2470 C CA . GLY B 1 80 ? -56.027 13.929 -6.143 1.00 43.04 543 GLY D CA 1
ATOM 2471 C C . GLY B 1 80 ? -56.319 13.908 -7.639 1.00 43.24 543 GLY D C 1
ATOM 2472 O O . GLY B 1 80 ? -57.197 13.165 -8.078 1.00 42.82 543 GLY D O 1
ATOM 2473 N N . GLU B 1 81 ? -55.597 14.711 -8.421 1.00 43.41 544 GLU D N 1
ATOM 2474 C CA . GLU B 1 81 ? -55.824 14.790 -9.869 1.00 44.01 544 GLU D CA 1
ATOM 2475 C C . GLU B 1 81 ? -54.566 14.380 -10.609 1.00 43.96 544 GLU D C 1
ATOM 2476 O O . GLU B 1 81 ? -53.463 14.773 -10.210 1.00 44.27 544 GLU D O 1
ATOM 2482 N N . PRO B 1 82 ? -54.715 13.594 -11.690 1.00 43.97 545 PRO D N 1
ATOM 2483 C CA . PRO B 1 82 ? -53.547 13.225 -12.478 1.00 44.42 545 PRO D CA 1
ATOM 2484 C C . PRO B 1 82 ? -52.778 14.463 -12.939 1.00 44.55 545 PRO D C 1
ATOM 2485 O O . PRO B 1 82 ? -53.397 15.450 -13.352 1.00 44.11 545 PRO D O 1
ATOM 2489 N N . LEU B 1 83 ? -51.449 14.408 -12.839 1.00 45.01 546 LEU D N 1
ATOM 2490 C CA . LEU B 1 83 ? -50.576 15.532 -13.205 1.00 45.30 546 LEU D CA 1
ATOM 2491 C C . LEU B 1 83 ? -50.848 16.119 -14.582 1.00 45.09 546 LEU D C 1
ATOM 2492 O O . LEU B 1 83 ? -50.774 17.333 -14.753 1.00 44.52 546 LEU D O 1
ATOM 2497 N N . VAL B 1 84 ? -51.132 15.255 -15.558 1.00 44.99 547 VAL D N 1
ATOM 2498 C CA . VAL B 1 84 ? -51.403 15.689 -16.937 1.00 44.94 547 VAL D CA 1
ATOM 2499 C C . VAL B 1 84 ? -52.583 16.634 -17.032 1.00 44.66 547 VAL D C 1
ATOM 2500 O O . VAL B 1 84 ? -52.679 17.422 -17.965 1.00 44.62 547 VAL D O 1
ATOM 2504 N N . GLN B 1 85 ? -53.490 16.556 -16.067 1.00 44.46 548 GLN D N 1
ATOM 2505 C CA . GLN B 1 85 ? -54.653 17.427 -16.069 1.00 44.49 548 GLN D CA 1
ATOM 2506 C C . GLN B 1 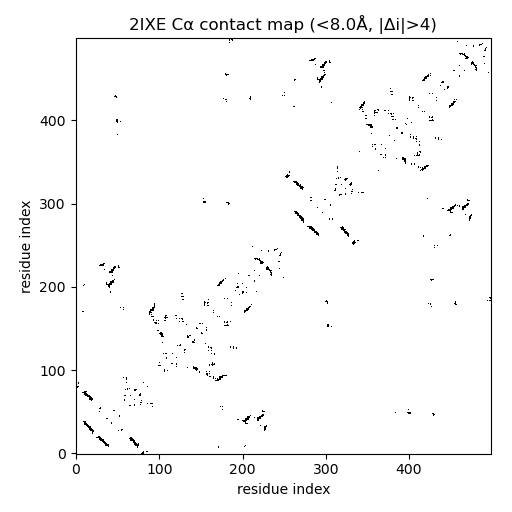85 ? -54.367 18.878 -15.662 1.00 43.71 548 GLN D C 1
ATOM 2507 O O . GLN B 1 85 ? -55.231 19.726 -15.807 1.00 43.37 548 GLN D O 1
ATOM 2513 N N . TYR B 1 86 ? -53.161 19.168 -15.176 1.00 43.16 549 TYR D N 1
ATOM 2514 C CA . TYR B 1 86 ? -52.795 20.545 -14.841 1.00 42.99 549 TYR D CA 1
ATOM 2515 C C . TYR B 1 86 ? -52.227 21.286 -16.047 1.00 42.82 549 TYR D C 1
ATOM 2516 O O . TYR B 1 86 ? -51.532 20.707 -16.868 1.00 42.73 549 TYR D O 1
ATOM 2525 N N . ASP B 1 87 ? -52.550 22.567 -16.156 1.00 42.72 550 ASP D N 1
ATOM 2526 C CA . ASP B 1 87 ? -51.945 23.425 -17.164 1.00 42.90 550 ASP D CA 1
ATOM 2527 C C . ASP B 1 87 ? -50.428 23.476 -16.930 1.00 42.92 550 ASP D C 1
ATOM 2528 O O . ASP B 1 87 ? -49.988 23.579 -15.776 1.00 41.66 550 ASP D O 1
ATOM 2533 N N . HIS B 1 88 ? -49.649 23.408 -18.018 1.00 43.17 551 HIS D N 1
ATOM 2534 C CA A HIS B 1 88 ? -48.192 23.340 -17.895 0.50 43.68 551 HIS D CA 1
ATOM 2535 C CA B HIS B 1 88 ? -48.176 23.374 -17.956 0.50 43.72 551 HIS D CA 1
ATOM 2536 C C . HIS B 1 88 ? -47.593 24.579 -17.217 1.00 43.89 551 HIS D C 1
ATOM 2537 O O . HIS B 1 88 ? -46.726 24.446 -16.353 1.00 43.96 551 HIS D O 1
ATOM 2550 N N . HIS B 1 89 ? -48.051 25.774 -17.569 1.00 44.11 552 HIS D N 1
ATOM 2551 C CA . HIS B 1 89 ? -47.535 26.966 -16.896 1.00 44.37 552 HIS D CA 1
ATOM 2552 C C . HIS B 1 89 ? -47.879 26.944 -15.404 1.00 44.31 552 HIS D C 1
ATOM 2553 O O . HIS B 1 89 ? -47.044 27.286 -14.561 1.00 43.40 552 HIS D O 1
ATOM 2560 N N . TYR B 1 90 ? -49.103 26.541 -15.082 1.00 44.39 553 TYR D N 1
ATOM 2561 C CA . TYR B 1 90 ? -49.510 26.441 -13.688 1.00 45.00 553 TYR D CA 1
ATOM 2562 C C . TYR B 1 90 ? -48.580 25.505 -12.906 1.00 45.45 553 TYR D C 1
ATOM 2563 O O . TYR B 1 90 ? -48.089 25.853 -11.832 1.00 44.86 553 TYR D O 1
ATOM 2572 N N . LEU B 1 91 ? -48.343 24.317 -13.448 1.00 46.47 554 LEU D N 1
ATOM 2573 C CA . LEU B 1 91 ? -47.515 23.327 -12.760 1.00 47.27 554 LEU D CA 1
ATOM 2574 C C . LEU B 1 91 ? -46.104 23.888 -12.515 1.00 47.89 554 LEU D C 1
ATOM 2575 O O . LEU B 1 91 ? -45.536 23.688 -11.443 1.00 48.28 554 LEU D O 1
ATOM 2580 N N . HIS B 1 92 ? -45.575 24.638 -13.482 1.00 48.73 555 HIS D N 1
ATOM 2581 C CA . HIS B 1 92 ? -44.277 25.309 -13.335 1.00 48.84 555 HIS D CA 1
ATOM 2582 C C . HIS B 1 92 ? -44.244 26.345 -12.196 1.00 49.15 555 HIS D C 1
ATOM 2583 O O . HIS B 1 92 ? -43.198 26.523 -11.556 1.00 49.52 555 HIS D O 1
ATOM 2590 N N . THR B 1 93 ? -45.365 27.017 -11.928 1.00 48.68 556 THR D N 1
ATOM 2591 C CA . THR B 1 93 ? -45.430 27.917 -10.768 1.00 48.58 556 THR D CA 1
ATOM 2592 C C . THR B 1 93 ? -45.474 27.162 -9.439 1.00 48.23 556 THR D C 1
ATOM 2593 O O . THR B 1 93 ? -45.048 27.697 -8.422 1.00 48.69 556 THR D O 1
ATOM 2597 N N . GLN B 1 94 ? -45.998 25.937 -9.450 1.00 47.57 557 GLN D N 1
ATOM 2598 C CA . GLN B 1 94 ? -46.195 25.143 -8.226 1.00 47.18 557 GLN D CA 1
ATOM 2599 C C . GLN B 1 94 ? -45.077 24.142 -7.907 1.00 46.64 557 GLN D C 1
ATOM 2600 O O . GLN B 1 94 ? -44.891 23.767 -6.745 1.00 46.68 557 GLN D O 1
ATOM 2606 N N . VAL B 1 95 ? -44.357 23.693 -8.927 1.00 45.42 558 VAL D N 1
ATOM 2607 C CA . VAL B 1 95 ? -43.369 22.631 -8.774 1.00 44.98 558 VAL D CA 1
ATOM 2608 C C . VAL B 1 95 ? -42.015 23.126 -9.265 1.00 44.58 558 VAL D C 1
ATOM 2609 O O . VAL B 1 95 ? -41.902 23.590 -10.405 1.00 43.96 558 VAL D O 1
ATOM 2613 N N . ALA B 1 96 ? -41.001 23.041 -8.405 1.00 43.79 559 ALA D N 1
ATOM 2614 C CA . ALA B 1 96 ? -39.637 23.411 -8.769 1.00 43.47 559 ALA D CA 1
ATOM 2615 C C . ALA B 1 96 ? -38.691 22.280 -8.401 1.00 43.21 559 ALA D C 1
ATOM 2616 O O . ALA B 1 96 ? -38.770 21.731 -7.294 1.00 42.17 559 ALA D O 1
ATOM 2618 N N . ALA B 1 97 ? -37.801 21.941 -9.335 1.00 42.82 560 ALA D N 1
ATOM 2619 C CA . ALA B 1 97 ? -36.793 20.905 -9.118 1.00 43.09 560 ALA D CA 1
ATOM 2620 C C . ALA B 1 97 ? -35.398 21.499 -9.264 1.00 43.24 560 ALA D C 1
ATOM 2621 O O . ALA B 1 97 ? -35.169 22.348 -10.125 1.00 42.35 560 ALA D O 1
ATOM 2623 N N . VAL B 1 98 ? -34.490 21.063 -8.397 1.00 43.66 561 VAL D N 1
ATOM 2624 C CA . VAL B 1 98 ? -33.087 21.440 -8.446 1.00 44.27 561 VAL D CA 1
ATOM 2625 C C . VAL B 1 98 ? -32.266 20.165 -8.570 1.00 44.83 561 VAL D C 1
ATOM 2626 O O . VAL B 1 98 ? -32.426 19.235 -7.779 1.00 44.50 561 VAL D O 1
ATOM 2630 N N . GLY B 1 99 ? -31.390 20.125 -9.567 1.00 45.58 562 GLY D N 1
ATOM 2631 C CA . GLY B 1 99 ? -30.549 18.956 -9.813 1.00 45.80 562 GLY D CA 1
ATOM 2632 C C . GLY B 1 99 ? -29.077 19.293 -9.703 1.00 46.60 562 GLY D C 1
ATOM 2633 O O . GLY B 1 99 ? -28.288 18.908 -10.573 1.00 47.90 562 GLY D O 1
ATOM 2634 N N . PRO B 1 102 ? -27.845 23.462 -14.356 1.00 55.56 565 PRO D N 1
ATOM 2635 C CA . PRO B 1 102 ? -26.761 24.384 -14.678 1.00 55.39 565 PRO D CA 1
ATOM 2636 C C . PRO B 1 102 ? -27.260 25.812 -14.918 1.00 55.34 565 PRO D C 1
ATOM 2637 O O . PRO B 1 102 ? -28.447 26.023 -15.191 1.00 55.52 565 PRO D O 1
ATOM 2641 N N . LEU B 1 103 ? -26.349 26.778 -14.822 1.00 55.11 566 LEU D N 1
ATOM 2642 C CA . LEU B 1 103 ? -26.710 28.192 -14.926 1.00 54.85 566 LEU D CA 1
ATOM 2643 C C . LEU B 1 103 ? -26.789 28.638 -16.387 1.00 54.51 566 LEU D C 1
ATOM 2644 O O . LEU B 1 103 ? -26.260 27.969 -17.280 1.00 54.57 566 LEU D O 1
ATOM 2649 N N . LEU B 1 104 ? -27.454 29.766 -16.622 1.00 54.07 567 LEU D N 1
ATOM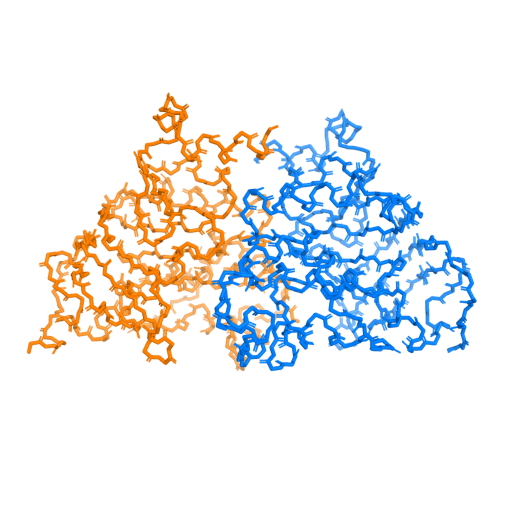 2650 C CA . LEU B 1 104 ? -27.652 30.277 -17.981 1.00 53.79 567 LEU D CA 1
ATOM 2651 C C . LEU B 1 104 ? -26.512 31.207 -18.398 1.00 53.38 567 LEU D C 1
ATOM 2652 O O . LEU B 1 104 ? -26.270 32.228 -17.760 1.00 53.32 567 LEU D O 1
ATOM 2657 N N . PHE B 1 105 ? -25.851 30.853 -19.499 1.00 53.06 568 PHE D N 1
ATOM 2658 C CA . PHE B 1 105 ? -24.547 31.409 -19.880 1.00 52.66 568 PHE D CA 1
ATOM 2659 C C . PHE B 1 105 ? -24.435 32.937 -19.842 1.00 52.33 568 PHE D C 1
ATOM 2660 O O . PHE B 1 105 ? -23.684 33.483 -19.032 1.00 52.62 568 PHE D O 1
ATOM 2662 N N . GLY B 1 106 ? -25.172 33.619 -20.714 1.00 51.68 569 GLY D N 1
ATOM 2663 C CA . GLY B 1 106 ? -24.979 35.057 -20.927 1.00 51.18 569 GLY D CA 1
ATOM 2664 C C . GLY B 1 106 ? -25.843 35.984 -20.092 1.00 50.74 569 GLY D C 1
ATOM 2665 O O . GLY B 1 106 ? -26.050 37.143 -20.468 1.00 50.66 569 GLY D O 1
ATOM 2666 N N . ARG B 1 107 ? -26.341 35.486 -18.959 1.00 50.09 570 ARG D N 1
ATOM 2667 C CA . ARG B 1 107 ? -27.173 36.277 -18.049 1.00 49.65 570 ARG D CA 1
ATOM 2668 C C . ARG B 1 107 ? -26.418 36.624 -16.775 1.00 48.94 570 ARG D C 1
ATOM 2669 O O . ARG B 1 107 ? -25.445 35.963 -16.416 1.00 48.82 570 ARG D O 1
ATOM 2677 N N . SER B 1 108 ? -26.884 37.666 -16.093 1.00 48.25 571 SER D N 1
ATOM 2678 C CA . SER B 1 108 ? -26.302 38.083 -14.823 1.00 47.75 571 SER D CA 1
ATOM 2679 C C . SER B 1 108 ? -26.740 37.139 -13.715 1.00 47.27 571 SER D C 1
ATOM 2680 O O . SER B 1 108 ? -27.657 36.337 -13.902 1.00 47.00 571 SER D O 1
ATOM 2683 N N . PHE B 1 109 ? -26.085 37.241 -12.562 1.00 46.70 572 PHE D N 1
ATOM 2684 C CA . PHE B 1 109 ? -26.466 36.446 -11.403 1.00 46.37 572 PHE D CA 1
ATOM 2685 C C . PHE B 1 109 ? -27.894 36.749 -10.973 1.00 45.96 572 PHE D C 1
ATOM 2686 O O . PHE B 1 109 ? -28.635 35.828 -10.628 1.00 45.71 572 PHE D O 1
ATOM 2694 N N . ARG B 1 110 ? -28.294 38.021 -11.003 1.00 45.44 573 ARG D N 1
ATOM 2695 C CA . ARG B 1 110 ? -29.665 38.357 -10.624 1.00 45.39 573 ARG D CA 1
ATOM 2696 C C . ARG B 1 110 ? -30.656 37.771 -11.630 1.00 45.02 573 ARG D C 1
ATOM 2697 O O . ARG B 1 110 ? -31.693 37.226 -11.235 1.00 44.65 573 ARG D O 1
ATOM 2705 N N . GLU B 1 111 ? -30.318 37.851 -12.917 1.00 44.55 574 GLU D N 1
ATOM 2706 C CA . GLU B 1 111 ? -31.122 37.217 -13.968 1.00 44.48 574 GLU D CA 1
ATOM 2707 C C . GLU B 1 111 ? -31.150 35.692 -13.824 1.00 44.17 574 GLU D C 1
ATOM 2708 O O . GLU B 1 111 ? -32.168 35.066 -14.113 1.00 43.79 574 GLU D O 1
ATOM 2714 N N . ASN B 1 112 ? -30.036 35.106 -13.382 1.00 44.02 575 ASN D N 1
ATOM 2715 C CA . ASN B 1 112 ? -29.959 33.659 -13.155 1.00 44.29 575 ASN D CA 1
ATOM 2716 C C . ASN B 1 112 ? -30.827 33.215 -11.986 1.00 44.31 575 ASN D C 1
ATOM 2717 O O . ASN B 1 112 ? -31.471 32.174 -12.048 1.00 44.03 575 ASN D O 1
ATOM 2722 N N . ILE B 1 113 ? -30.841 34.012 -10.924 1.00 44.50 576 ILE D N 1
ATOM 2723 C CA . ILE B 1 113 ? -31.686 33.730 -9.770 1.00 44.90 576 ILE D CA 1
ATOM 2724 C C . ILE B 1 113 ? -33.150 34.017 -10.112 1.00 45.25 576 ILE D C 1
ATOM 2725 O O . ILE B 1 113 ? -34.037 33.244 -9.759 1.00 45.22 576 ILE D O 1
ATOM 2730 N N . ALA B 1 114 ? -33.393 35.117 -10.819 1.00 46.03 577 ALA D N 1
ATOM 2731 C CA . ALA B 1 114 ? -34.748 35.504 -11.213 1.00 46.57 577 ALA D CA 1
ATOM 2732 C C . ALA B 1 114 ? -35.325 34.637 -12.336 1.00 47.11 577 ALA D C 1
ATOM 2733 O O . ALA B 1 114 ? -36.530 34.653 -12.557 1.00 47.09 577 ALA D O 1
ATOM 2735 N N . TYR B 1 115 ? -34.476 33.896 -13.045 1.00 47.91 578 TYR D N 1
ATOM 2736 C CA . TYR B 1 115 ? -34.919 33.102 -14.193 1.00 48.42 578 TYR D CA 1
ATOM 2737 C C . TYR B 1 115 ? -35.999 32.084 -13.834 1.00 48.94 578 TYR D C 1
ATOM 2738 O O . TYR B 1 115 ? -35.893 31.377 -12.826 1.00 49.02 578 TYR D O 1
ATOM 2747 N N . GLY B 1 116 ? -37.029 32.013 -14.674 1.00 49.50 579 GLY D N 1
ATOM 2748 C CA . GLY B 1 116 ? -38.126 31.065 -14.487 1.00 49.95 579 GLY D CA 1
ATOM 2749 C C . GLY B 1 116 ? -39.257 31.591 -13.625 1.00 50.42 579 GLY D C 1
ATOM 2750 O O . GLY B 1 116 ? -40.259 30.906 -13.430 1.00 50.63 579 GLY D O 1
ATOM 2751 N N . LEU B 1 117 ? -39.096 32.809 -13.116 1.00 50.88 580 LEU D N 1
ATOM 2752 C CA . LEU B 1 117 ? -40.086 33.437 -12.259 1.00 51.07 580 LEU D CA 1
ATOM 2753 C C . LEU B 1 117 ? -41.101 34.147 -13.142 1.00 51.38 580 LEU D C 1
ATOM 2754 O O . LEU B 1 117 ? -40.728 34.825 -14.096 1.00 51.66 580 LEU D O 1
ATOM 2759 N N . THR B 1 118 ? -42.380 33.999 -12.812 1.00 51.68 581 THR D N 1
ATOM 2760 C CA . THR B 1 118 ? -43.468 34.522 -13.644 1.00 51.81 581 THR D CA 1
ATOM 2761 C C . THR B 1 118 ? -43.811 35.974 -13.302 1.00 51.88 581 THR D C 1
ATOM 2762 O O . THR B 1 118 ? -44.842 36.489 -13.735 1.00 51.87 581 THR D O 1
ATOM 2766 N N . ARG B 1 119 ? -42.948 36.612 -12.509 1.00 52.04 582 ARG D N 1
ATOM 2767 C CA . ARG B 1 119 ? -43.043 38.032 -12.183 1.00 52.08 582 ARG D CA 1
ATOM 2768 C C . ARG B 1 119 ? -41.638 38.617 -12.181 1.00 52.09 582 ARG D C 1
ATOM 2769 O O . ARG B 1 119 ? -40.669 37.909 -12.460 1.00 52.24 582 ARG D O 1
ATOM 2777 N N . THR B 1 120 ? -41.528 39.901 -11.850 1.00 51.98 583 THR D N 1
ATOM 2778 C CA . THR B 1 120 ? -40.234 40.574 -11.749 1.00 51.81 583 THR D CA 1
ATOM 2779 C C . THR B 1 120 ? -39.933 40.885 -10.276 1.00 51.65 583 THR D C 1
ATOM 2780 O O . THR B 1 120 ? -40.618 41.709 -9.668 1.00 51.66 583 THR D O 1
ATOM 2784 N N . PRO B 1 121 ? -38.913 40.221 -9.693 1.00 51.41 584 PRO D N 1
ATOM 2785 C CA . PRO B 1 121 ? -38.585 40.434 -8.285 1.00 51.12 584 PRO D CA 1
ATOM 2786 C C . PRO B 1 121 ? -37.614 41.598 -8.100 1.00 50.88 584 PRO D C 1
ATOM 2787 O O . PRO B 1 121 ? -36.918 41.980 -9.047 1.00 50.92 584 PRO D O 1
ATOM 2791 N N . THR B 1 122 ? -37.565 42.150 -6.890 1.00 50.53 585 THR D N 1
ATOM 2792 C CA . THR B 1 122 ? -36.642 43.242 -6.582 1.00 50.26 585 THR D CA 1
ATOM 2793 C C . THR B 1 122 ? -35.269 42.688 -6.212 1.00 49.97 585 THR D C 1
ATOM 2794 O O . THR B 1 122 ? -35.097 41.479 -6.054 1.00 49.89 585 THR D O 1
ATOM 2798 N N . MET B 1 123 ? -34.299 43.585 -6.080 1.00 49.64 586 MET D N 1
ATOM 2799 C CA . MET B 1 123 ? -32.948 43.213 -5.675 1.00 49.37 586 MET D CA 1
ATOM 2800 C C . MET B 1 123 ? -32.943 42.757 -4.216 1.00 49.05 586 MET D C 1
ATOM 2801 O O . MET B 1 123 ? -32.145 41.905 -3.831 1.00 49.03 586 MET D O 1
ATOM 2806 N N . GLU B 1 124 ? -33.838 43.328 -3.411 1.00 48.71 587 GLU D N 1
ATOM 2807 C CA . GLU B 1 124 ? -34.019 42.892 -2.024 1.00 48.40 587 GLU D CA 1
ATOM 2808 C C . GLU B 1 124 ? -34.515 41.447 -1.970 1.00 47.96 587 GLU D C 1
ATOM 2809 O O . GLU B 1 124 ? -34.030 40.659 -1.159 1.00 47.77 587 GLU D O 1
ATOM 2811 N N . GLU B 1 125 ? -35.479 41.115 -2.830 1.00 47.66 588 GLU D N 1
ATOM 2812 C CA . GLU B 1 125 ? -35.968 39.735 -2.976 1.00 47.44 588 GLU D CA 1
ATOM 2813 C C . GLU B 1 125 ? -34.836 38.772 -3.319 1.00 47.11 588 GLU D C 1
ATOM 2814 O O . GLU B 1 125 ? -34.719 37.696 -2.729 1.00 47.23 588 GLU D O 1
ATOM 2820 N N . ILE B 1 126 ? -34.020 39.165 -4.293 1.00 46.56 589 ILE D N 1
ATOM 2821 C CA . ILE B 1 126 ? -32.955 38.308 -4.813 1.00 46.24 589 ILE D CA 1
ATOM 2822 C C . ILE B 1 126 ? -31.849 38.121 -3.776 1.00 45.86 589 ILE D C 1
ATOM 2823 O O . ILE B 1 126 ? -31.383 37.001 -3.556 1.00 45.62 589 ILE D O 1
ATOM 2828 N N . THR B 1 127 ? -31.444 39.216 -3.138 1.00 45.45 590 THR D N 1
ATOM 2829 C CA . THR B 1 127 ? -30.431 39.171 -2.088 1.00 45.23 590 THR D CA 1
ATOM 2830 C C . THR B 1 127 ? -30.865 38.236 -0.958 1.00 44.90 590 THR D C 1
ATOM 2831 O O . THR B 1 127 ? -30.074 37.418 -0.484 1.00 44.58 590 THR D O 1
ATOM 2835 N N . ALA B 1 128 ? -32.128 38.357 -0.550 1.00 44.70 591 ALA D N 1
ATOM 2836 C CA . ALA B 1 128 ? -32.669 37.598 0.579 1.00 44.61 591 ALA D CA 1
ATOM 2837 C C . ALA B 1 128 ? -32.531 36.099 0.363 1.00 44.41 591 ALA D C 1
ATOM 2838 O O . ALA B 1 128 ? -31.987 35.391 1.209 1.00 44.35 591 ALA D O 1
ATOM 2840 N N . VAL B 1 129 ? -33.018 35.623 -0.777 1.00 44.27 592 VAL D N 1
ATOM 2841 C CA . VAL B 1 129 ? -32.940 34.203 -1.098 1.00 44.22 592 VAL D CA 1
ATOM 2842 C C . VAL B 1 129 ? -31.489 33.742 -1.302 1.00 44.02 592 VAL D C 1
ATOM 2843 O O . VAL B 1 129 ? -31.159 32.601 -1.008 1.00 43.91 592 VAL D O 1
ATOM 2847 N N . ALA B 1 130 ? -30.626 34.633 -1.787 1.00 43.96 593 ALA D N 1
ATOM 2848 C CA . ALA B 1 130 ? -29.214 34.298 -2.009 1.00 43.86 593 ALA D CA 1
ATOM 2849 C C . ALA B 1 130 ? -28.459 34.093 -0.694 1.00 43.69 593 ALA D C 1
ATOM 2850 O O . ALA B 1 130 ? -27.554 33.261 -0.610 1.00 43.30 593 ALA D O 1
ATOM 2852 N N . MET B 1 131 ? -28.825 34.867 0.323 1.00 43.86 594 MET D N 1
ATOM 2853 C CA . MET B 1 131 ? -28.260 34.692 1.660 1.00 44.03 594 MET D CA 1
ATOM 2854 C C . MET B 1 131 ? -28.729 33.373 2.275 1.00 44.02 594 MET D C 1
ATOM 2855 O O . MET B 1 131 ? -27.964 32.714 2.979 1.00 43.99 594 MET D O 1
ATOM 2860 N N . GLU B 1 132 ? -29.976 32.993 1.996 1.00 44.00 595 GLU D N 1
ATOM 2861 C CA . GLU B 1 132 ? -30.523 31.715 2.465 1.00 44.11 595 GLU D CA 1
ATOM 2862 C C . GLU B 1 132 ? -29.804 30.516 1.847 1.00 44.09 595 GLU D C 1
ATOM 2863 O O . GLU B 1 132 ? -29.514 29.544 2.543 1.00 44.19 595 GLU D O 1
ATOM 2869 N N . SER B 1 133 ? -29.519 30.591 0.547 1.00 43.91 596 SER D N 1
ATOM 2870 C CA . SER B 1 133 ? -28.852 29.497 -0.172 1.00 43.87 596 SER D CA 1
ATOM 2871 C C . SER B 1 133 ? -27.330 29.499 0.016 1.00 43.80 596 SER D C 1
ATOM 2872 O O . SER B 1 133 ? -26.679 28.472 -0.194 1.00 43.88 596 SER D O 1
ATOM 2875 N N . GLY B 1 134 ? -26.774 30.649 0.396 1.00 43.72 597 GLY D N 1
ATOM 2876 C CA . GLY B 1 134 ? -25.331 30.803 0.594 1.00 43.57 597 GLY D CA 1
ATOM 2877 C C . GLY B 1 134 ? -24.570 31.246 -0.647 1.00 43.52 597 GLY D C 1
ATOM 2878 O O . GLY B 1 134 ? -23.384 30.938 -0.795 1.00 43.62 597 GLY D O 1
ATOM 2879 N N . ALA B 1 135 ? -25.241 31.970 -1.540 1.00 43.28 598 ALA D N 1
ATOM 2880 C CA . ALA B 1 135 ? -24.595 32.501 -2.745 1.00 43.26 598 ALA D CA 1
ATOM 2881 C C . ALA B 1 135 ? -24.219 33.981 -2.600 1.00 43.19 598 ALA D C 1
ATOM 2882 O O . ALA B 1 135 ? -23.421 34.498 -3.384 1.00 42.92 598 ALA D O 1
ATOM 2884 N N . HIS B 1 136 ? -24.795 34.653 -1.604 1.00 43.11 599 HIS D N 1
ATOM 2885 C CA . HIS B 1 136 ? -24.657 36.101 -1.460 1.00 43.20 599 HIS D CA 1
ATOM 2886 C C . HIS B 1 136 ? -23.205 36.551 -1.402 1.00 43.22 599 HIS D C 1
ATOM 2887 O O . HIS B 1 136 ? -22.777 37.375 -2.211 1.00 43.39 599 HIS D O 1
ATOM 2894 N N . ASP B 1 137 ? -22.452 35.996 -0.457 1.00 43.18 600 ASP D N 1
ATOM 2895 C CA . ASP B 1 137 ? -21.098 36.476 -0.161 1.00 43.20 600 ASP D CA 1
ATOM 2896 C C . ASP B 1 137 ? -20.175 36.496 -1.379 1.00 43.11 600 ASP D C 1
ATOM 2897 O O . ASP B 1 137 ? -19.475 37.486 -1.602 1.00 42.85 600 ASP D O 1
ATOM 2902 N N . PHE B 1 138 ? -20.179 35.422 -2.169 1.00 42.87 601 PHE D N 1
ATOM 2903 C CA . PHE B 1 138 ? -19.282 35.347 -3.328 1.00 42.89 601 PHE D CA 1
ATOM 2904 C C . PHE B 1 138 ? -19.744 36.276 -4.466 1.00 42.87 601 PHE D C 1
ATOM 2905 O O . PHE B 1 138 ? -18.915 36.879 -5.160 1.00 42.73 601 PHE D O 1
ATOM 2913 N N . ILE B 1 139 ? -21.063 36.389 -4.643 1.00 42.87 602 ILE D N 1
ATOM 2914 C CA . ILE B 1 139 ? -21.639 37.294 -5.641 1.00 42.88 602 ILE D CA 1
ATOM 2915 C C . ILE B 1 139 ? -21.343 38.743 -5.272 1.00 42.89 602 ILE D C 1
ATOM 2916 O O . ILE B 1 139 ? -20.980 39.547 -6.131 1.00 43.02 602 ILE D O 1
ATOM 2921 N N . SER B 1 140 ? -21.508 39.065 -3.992 1.00 42.88 603 SER D N 1
ATOM 2922 C CA . SER B 1 140 ? -21.203 40.395 -3.476 1.00 42.99 603 SER D CA 1
ATOM 2923 C C . SER B 1 140 ? -19.721 40.738 -3.638 1.00 43.01 603 SER D C 1
ATOM 2924 O O . SER B 1 140 ? -19.366 41.906 -3.796 1.00 42.98 603 SER D O 1
ATOM 2927 N N . GLY B 1 141 ? -18.866 39.717 -3.598 1.00 43.08 604 GLY D N 1
ATOM 2928 C CA . GLY B 1 141 ? -17.427 39.892 -3.780 1.00 43.17 604 GLY D CA 1
ATOM 2929 C C . GLY B 1 141 ? -17.032 40.486 -5.122 1.00 43.21 604 GLY D C 1
ATOM 2930 O O . GLY B 1 141 ? -16.042 41.212 -5.208 1.00 43.37 604 GLY D O 1
ATOM 2931 N N . PHE B 1 142 ? -17.801 40.179 -6.167 1.00 43.32 605 PHE D N 1
ATOM 2932 C CA . PHE B 1 142 ? -17.545 40.725 -7.501 1.00 43.34 605 PHE D CA 1
ATOM 2933 C C . PHE B 1 142 ? -17.770 42.235 -7.492 1.00 43.35 605 PHE D C 1
ATOM 2934 O O . PHE B 1 142 ? -18.652 42.720 -6.779 1.00 43.34 605 PHE D O 1
ATOM 2942 N N . PRO B 1 143 ? -16.982 42.983 -8.288 1.00 43.30 606 PRO D N 1
ATOM 2943 C CA . PRO B 1 143 ? -17.085 44.447 -8.297 1.00 43.32 606 PRO D CA 1
ATOM 2944 C C . PRO B 1 143 ? -18.467 44.965 -8.710 1.00 43.33 606 PRO D C 1
ATOM 2945 O O . PRO B 1 143 ? -18.953 45.941 -8.137 1.00 43.43 606 PRO D O 1
ATOM 2949 N N . GLN B 1 144 ? -19.087 44.306 -9.687 1.00 43.30 607 GLN D N 1
ATOM 2950 C CA . GLN B 1 144 ? -20.425 44.679 -10.158 1.00 43.21 607 GLN D CA 1
ATOM 2951 C C . GLN B 1 144 ? -21.516 43.801 -9.526 1.00 43.11 607 GLN D C 1
ATOM 2952 O O . GLN B 1 144 ? -22.692 43.910 -9.877 1.00 43.04 607 GLN D O 1
ATOM 2958 N N . GLY B 1 145 ? -21.114 42.934 -8.599 1.00 42.94 608 GLY D N 1
ATOM 2959 C CA . GLY B 1 145 ? -22.046 42.206 -7.748 1.00 42.87 608 GLY D CA 1
ATOM 2960 C C . GLY B 1 145 ? -22.978 41.269 -8.497 1.00 42.78 608 GLY D C 1
ATOM 2961 O O . GLY B 1 145 ? -22.534 40.419 -9.271 1.00 42.72 608 GLY D O 1
ATOM 2962 N N . TYR B 1 146 ? -24.277 41.440 -8.267 1.00 42.65 609 TYR D N 1
ATOM 2963 C CA . TYR B 1 146 ? -25.303 40.622 -8.915 1.00 42.66 609 TYR D CA 1
ATOM 2964 C C . TYR B 1 146 ? -25.442 40.907 -10.413 1.00 42.53 609 TYR D C 1
ATOM 2965 O O . TYR B 1 146 ? -26.044 40.121 -11.142 1.00 42.48 609 TYR D O 1
ATOM 2974 N N . ASP B 1 147 ? -24.881 42.025 -10.868 1.00 42.45 610 ASP D N 1
ATOM 2975 C CA . ASP B 1 147 ? -24.918 42.387 -12.283 1.00 42.25 610 ASP D CA 1
ATOM 2976 C C . ASP B 1 147 ? -23.843 41.649 -13.086 1.00 42.07 610 ASP D C 1
ATOM 2977 O O . ASP B 1 147 ? -23.885 41.646 -14.318 1.00 42.00 610 ASP D O 1
ATOM 2982 N N . THR B 1 148 ? -22.887 41.028 -12.393 1.00 41.89 611 THR D N 1
ATOM 2983 C CA . THR B 1 148 ? -21.854 40.216 -13.041 1.00 41.87 611 THR D CA 1
ATOM 2984 C C . THR B 1 148 ? -22.485 39.141 -13.929 1.00 41.84 611 THR D C 1
ATOM 2985 O O . THR B 1 148 ? -23.463 38.505 -13.536 1.00 41.50 611 THR D O 1
ATOM 2989 N N . GLU B 1 149 ? -21.922 38.946 -15.119 1.00 41.79 612 GLU D N 1
ATOM 2990 C CA . GLU B 1 149 ? -22.414 37.932 -16.051 1.00 41.95 612 GLU D CA 1
ATOM 2991 C C . GLU B 1 149 ? -21.776 36.584 -15.733 1.00 42.02 612 GLU D C 1
ATOM 2992 O O . GLU B 1 149 ? -20.560 36.496 -15.572 1.00 41.79 612 GLU D O 1
ATOM 2994 N N . VAL B 1 150 ? -22.595 35.538 -15.631 1.00 42.23 613 VAL D N 1
ATOM 2995 C CA . VAL B 1 150 ? -22.078 34.192 -15.388 1.00 42.36 613 VAL D CA 1
ATOM 2996 C C . VAL B 1 150 ? -21.630 33.560 -16.704 1.00 42.45 613 VAL D C 1
ATOM 2997 O O . VAL B 1 150 ? -20.494 33.103 -16.830 1.00 42.78 613 VAL D O 1
ATOM 3001 N N . GLN B 1 156 ? -15.439 32.281 -13.277 1.00 34.24 619 GLN D N 1
ATOM 3002 C CA . GLN B 1 156 ? -16.399 31.184 -13.262 1.00 34.15 619 GLN D CA 1
ATOM 3003 C C . GLN B 1 156 ? -16.594 30.690 -11.826 1.00 34.10 619 GLN D C 1
ATOM 3004 O O . GLN B 1 156 ? -15.853 31.089 -10.927 1.00 34.41 619 GLN D O 1
ATOM 3010 N N . LEU B 1 157 ? -17.591 29.834 -11.611 1.00 33.67 620 LEU D N 1
ATOM 3011 C CA . LEU B 1 157 ? -18.001 29.454 -10.257 1.00 33.14 620 LEU D CA 1
ATOM 3012 C C . LEU B 1 157 ? -17.449 28.122 -9.800 1.00 32.61 620 LEU D C 1
ATOM 3013 O O . LEU B 1 157 ? -17.081 27.277 -10.612 1.00 32.82 620 LEU D O 1
ATOM 3018 N N . SER B 1 158 ? -17.397 27.946 -8.482 1.00 31.52 621 SER D N 1
ATOM 3019 C CA . SER B 1 158 ? -17.047 26.662 -7.896 1.00 30.86 621 SER D CA 1
ATOM 3020 C C . SER B 1 158 ? -18.290 25.777 -7.889 1.00 30.33 621 SER D C 1
ATOM 3021 O O . SER B 1 158 ? -19.407 26.261 -8.092 1.00 29.78 621 SER D O 1
ATOM 3024 N N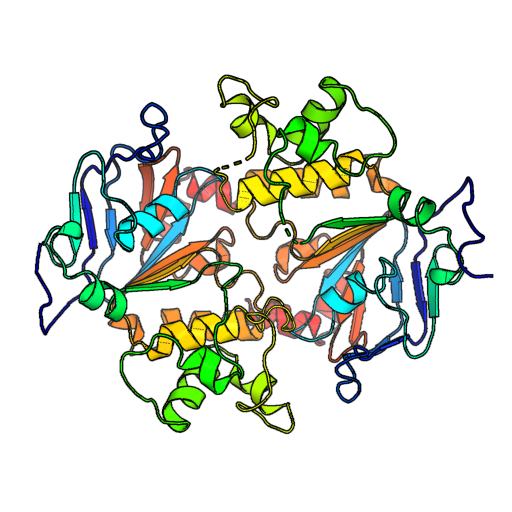 . GLY B 1 159 ? -18.093 24.484 -7.661 1.00 29.99 622 GLY D N 1
ATOM 3025 C CA . GLY B 1 159 ? -19.202 23.529 -7.625 1.00 29.80 622 GLY D CA 1
ATOM 3026 C C . GLY B 1 159 ? -20.287 23.896 -6.627 1.00 29.58 622 GLY D C 1
ATOM 3027 O O . GLY B 1 159 ? -21.474 23.856 -6.952 1.00 29.16 622 GLY D O 1
ATOM 3028 N N . GLY B 1 160 ? -19.878 24.261 -5.415 1.00 29.37 623 GLY D N 1
ATOM 3029 C CA . GLY B 1 160 ? -20.811 24.655 -4.367 1.00 29.55 623 GLY D CA 1
ATOM 3030 C C . GLY B 1 160 ? -21.491 25.982 -4.650 1.00 29.64 623 GLY D C 1
ATOM 3031 O O . GLY B 1 160 ? -22.669 26.155 -4.349 1.00 29.63 623 GLY D O 1
ATOM 3032 N N . GLN B 1 161 ? -20.751 26.923 -5.224 1.00 29.70 624 GLN D N 1
ATOM 3033 C CA . GLN B 1 161 ? -21.323 28.216 -5.606 1.00 30.13 624 GLN D CA 1
ATOM 3034 C C . GLN B 1 161 ? -22.401 28.047 -6.678 1.00 30.32 624 GLN D C 1
ATOM 3035 O O . GLN B 1 161 ? -23.445 28.680 -6.601 1.00 30.44 624 GLN D O 1
ATOM 3041 N N . ARG B 1 162 ? -22.151 27.190 -7.667 1.00 30.71 625 ARG D N 1
ATOM 3042 C CA . ARG B 1 162 ? -23.167 26.878 -8.676 1.00 31.25 625 ARG D CA 1
ATOM 3043 C C . ARG B 1 162 ? -24.425 26.322 -8.011 1.00 31.28 625 ARG D C 1
ATOM 3044 O O . ARG B 1 162 ? -25.536 26.760 -8.313 1.00 31.67 625 ARG D O 1
ATOM 3052 N N . GLN B 1 163 ? -24.255 25.355 -7.112 1.00 31.34 626 GLN D N 1
ATOM 3053 C CA . GLN B 1 163 ? -25.409 24.746 -6.433 1.00 31.36 626 GLN D CA 1
ATOM 3054 C C . GLN B 1 163 ? -26.186 25.762 -5.605 1.00 31.63 626 GLN D C 1
ATOM 3055 O O . GLN B 1 163 ? -27.413 25.709 -5.547 1.00 31.56 626 GLN D O 1
ATOM 3061 N N . ALA B 1 164 ? -25.465 26.685 -4.974 1.00 32.31 627 ALA D N 1
ATOM 3062 C CA . ALA B 1 164 ? -26.081 27.750 -4.184 1.00 32.87 627 ALA D CA 1
ATOM 3063 C C . ALA B 1 164 ? -26.944 28.652 -5.057 1.00 33.32 627 ALA D C 1
ATOM 3064 O O . ALA B 1 164 ? -28.027 29.064 -4.649 1.00 33.47 627 ALA D O 1
ATOM 3066 N N . VAL B 1 165 ? -26.462 28.957 -6.258 1.00 34.04 628 VAL D N 1
ATOM 3067 C CA . VAL B 1 165 ? -27.200 29.820 -7.172 1.00 34.47 628 VAL D CA 1
ATOM 3068 C C . VAL B 1 165 ? -28.441 29.085 -7.700 1.00 34.77 628 VAL D C 1
ATOM 3069 O O . VAL B 1 165 ? -29.530 29.660 -7.741 1.00 35.00 628 VAL D O 1
ATOM 3073 N N . ALA B 1 166 ? -28.283 27.821 -8.085 1.00 35.15 629 ALA D N 1
ATOM 3074 C CA . ALA B 1 166 ? -29.420 27.023 -8.567 1.00 35.57 629 ALA D CA 1
ATOM 3075 C C . ALA B 1 166 ? -30.486 26.867 -7.483 1.00 35.92 629 ALA D C 1
ATOM 3076 O O . ALA B 1 166 ? -31.679 26.840 -7.783 1.00 36.28 629 ALA D O 1
ATOM 3078 N N . LEU B 1 167 ? -30.058 26.771 -6.227 1.00 36.58 630 LEU D N 1
ATOM 3079 C CA . LEU B 1 167 ? -30.992 26.627 -5.117 1.00 36.87 630 LEU D CA 1
ATOM 3080 C C . LEU B 1 167 ? -31.766 27.919 -4.878 1.00 37.04 630 LEU D C 1
ATOM 3081 O O . LEU B 1 167 ? -32.979 27.889 -4.674 1.00 37.26 630 LEU D O 1
ATOM 3086 N N . ALA B 1 168 ? -31.075 29.052 -4.917 1.00 37.34 631 ALA D N 1
ATOM 3087 C CA . ALA B 1 168 ? -31.745 30.341 -4.758 1.00 37.52 631 ALA D CA 1
ATOM 3088 C C . ALA B 1 168 ? -32.799 30.562 -5.841 1.00 37.52 631 ALA D C 1
ATOM 3089 O O . ALA B 1 168 ? -33.850 31.141 -5.577 1.00 37.48 631 ALA D O 1
ATOM 3091 N N . ARG B 1 169 ? -32.517 30.103 -7.055 1.00 38.07 632 ARG D N 1
ATOM 3092 C CA . ARG B 1 169 ? -33.459 30.247 -8.166 1.00 38.64 632 ARG D CA 1
ATOM 3093 C C . ARG B 1 169 ? -34.767 29.496 -7.904 1.00 38.64 632 ARG D C 1
ATOM 3094 O O . ARG B 1 169 ? -35.850 29.992 -8.209 1.00 38.52 632 ARG D O 1
ATOM 3102 N N . ALA B 1 170 ? -34.658 28.296 -7.346 1.00 38.77 633 ALA D N 1
ATOM 3103 C CA . ALA B 1 170 ? -35.833 27.496 -7.020 1.00 38.79 633 ALA D CA 1
ATOM 3104 C C . ALA B 1 170 ? -36.582 28.101 -5.840 1.00 39.00 633 ALA D C 1
ATOM 3105 O O . ALA B 1 170 ? -37.806 28.209 -5.871 1.00 39.03 633 ALA D O 1
ATOM 3107 N N . LEU B 1 171 ? -35.840 28.504 -4.810 1.00 39.08 634 LEU D N 1
ATOM 3108 C CA . LEU B 1 171 ? -36.439 29.027 -3.580 1.00 39.33 634 LEU D CA 1
ATOM 3109 C C . LEU B 1 171 ? -37.234 30.307 -3.809 1.00 39.37 634 LEU D C 1
ATOM 3110 O O . LEU B 1 171 ? -38.261 30.525 -3.162 1.00 39.23 634 LEU D O 1
ATOM 3115 N N . ILE B 1 172 ? -36.764 31.152 -4.724 1.00 39.43 635 ILE D N 1
ATOM 3116 C CA . ILE B 1 172 ? -37.441 32.415 -5.007 1.00 39.61 635 ILE D CA 1
ATOM 3117 C C . ILE B 1 172 ? -38.801 32.201 -5.691 1.00 39.74 635 ILE D C 1
ATOM 3118 O O . ILE B 1 172 ? -39.674 33.065 -5.615 1.00 39.96 635 ILE D O 1
ATOM 3123 N N . ARG B 1 173 ? -38.987 31.048 -6.335 1.00 39.67 636 ARG D N 1
ATOM 3124 C CA . ARG B 1 173 ? -40.283 30.694 -6.917 1.00 39.86 636 ARG D CA 1
ATOM 3125 C C . ARG B 1 173 ? -41.311 30.335 -5.848 1.00 39.33 636 ARG D C 1
ATOM 3126 O O . ARG B 1 173 ? -42.505 30.275 -6.139 1.00 39.01 636 ARG D O 1
ATOM 3134 N N . LYS B 1 174 ? -40.840 30.085 -4.625 1.00 39.08 637 LYS D N 1
ATOM 3135 C CA . LYS B 1 174 ? -41.692 29.677 -3.512 1.00 38.94 637 LYS D CA 1
ATOM 3136 C C . LYS B 1 174 ? -42.686 28.622 -3.984 1.00 38.38 637 LYS D C 1
ATOM 3137 O O . LYS B 1 174 ? -43.897 28.809 -3.893 1.00 37.95 637 LYS D O 1
ATOM 3143 N N . PRO B 1 175 ? -42.166 27.499 -4.507 1.00 38.13 638 PRO D N 1
ATOM 3144 C CA . PRO B 1 175 ? -43.044 26.464 -5.026 1.00 38.45 638 PRO D CA 1
ATOM 3145 C C . PRO B 1 175 ? -43.775 25.755 -3.892 1.00 38.37 638 PRO D C 1
ATOM 3146 O O . PRO B 1 175 ? -43.342 25.810 -2.750 1.00 37.76 638 PRO D O 1
ATOM 3150 N N . ARG B 1 176 ? -44.885 25.109 -4.220 1.00 39.25 639 ARG D N 1
ATOM 3151 C CA . ARG B 1 176 ? -45.621 24.290 -3.258 1.00 39.72 639 ARG D CA 1
ATOM 3152 C C . ARG B 1 176 ? -44.943 22.943 -3.095 1.00 39.58 639 ARG D C 1
ATOM 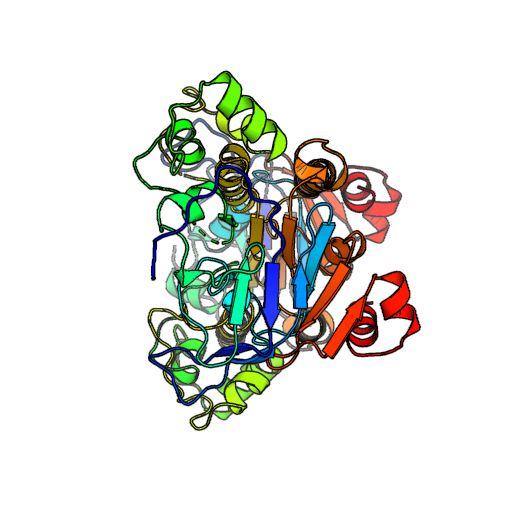3153 O O . ARG B 1 176 ? -44.969 22.354 -2.015 1.00 38.90 639 ARG D O 1
ATOM 3161 N N . LEU B 1 177 ? -44.339 22.473 -4.186 1.00 39.52 640 LEU D N 1
ATOM 3162 C CA . LEU B 1 177 ? -43.555 21.254 -4.189 1.00 39.73 640 LEU D CA 1
ATOM 3163 C C . LEU B 1 177 ? -42.131 21.558 -4.658 1.00 39.33 640 LEU D C 1
ATOM 3164 O O . LEU B 1 177 ? -41.919 21.998 -5.801 1.00 38.53 640 LEU D O 1
ATOM 3169 N N . LEU B 1 178 ? -41.176 21.318 -3.761 1.00 39.12 641 LEU D N 1
ATOM 3170 C CA . LEU B 1 178 ? -39.757 21.491 -4.030 1.00 39.53 641 LEU D CA 1
ATOM 3171 C C . LEU B 1 178 ? -39.083 20.123 -4.081 1.00 39.76 641 LEU D C 1
ATOM 3172 O O . LEU B 1 178 ? -39.180 19.346 -3.129 1.00 39.56 641 LEU D O 1
ATOM 3177 N N . ILE B 1 179 ? -38.397 19.852 -5.193 1.00 39.72 642 ILE D N 1
ATOM 3178 C CA . ILE B 1 179 ? -37.676 18.600 -5.408 1.00 39.97 642 ILE D CA 1
ATOM 3179 C C . ILE B 1 179 ? -36.177 18.907 -5.462 1.00 40.22 642 ILE D C 1
ATOM 3180 O O . ILE B 1 179 ? -35.706 19.658 -6.332 1.00 40.76 642 ILE D O 1
ATOM 3185 N N . LEU B 1 180 ? -35.439 18.328 -4.527 1.00 40.23 643 LEU D N 1
ATOM 3186 C CA . LEU B 1 180 ? -33.998 18.491 -4.448 1.00 40.87 643 LEU D CA 1
ATOM 3187 C C . LEU B 1 180 ? -33.355 17.157 -4.805 1.00 41.09 643 LEU D C 1
ATOM 3188 O O . LEU B 1 180 ? -33.425 16.201 -4.031 1.00 40.43 643 LEU D O 1
ATOM 3193 N N . ASP B 1 181 ? -32.757 17.088 -5.987 1.00 42.18 644 ASP D N 1
ATOM 3194 C CA . ASP B 1 181 ? -32.113 15.857 -6.455 1.00 42.41 644 ASP D CA 1
ATOM 3195 C C . ASP B 1 181 ? -30.601 15.983 -6.376 1.00 42.61 644 ASP D C 1
ATOM 3196 O O . ASP B 1 181 ? -29.959 16.527 -7.289 1.00 42.30 644 ASP D O 1
ATOM 3201 N N . ASN B 1 182 ? -30.038 15.479 -5.277 1.00 42.82 645 ASN D N 1
ATOM 3202 C CA . ASN B 1 182 ? -28.617 15.636 -4.987 1.00 43.22 645 ASN D CA 1
ATOM 3203 C C . ASN B 1 182 ? -28.191 17.104 -5.120 1.00 42.95 645 ASN D C 1
ATOM 3204 O O . ASN B 1 182 ? -27.103 17.407 -5.608 1.00 43.45 645 ASN D O 1
ATOM 3209 N N . ALA B 1 183 ? -29.060 18.009 -4.686 1.00 42.40 646 ALA D N 1
ATOM 3210 C CA . ALA B 1 183 ? -28.902 19.424 -5.003 1.00 42.13 646 ALA D CA 1
ATOM 3211 C C . ALA B 1 183 ? -27.926 20.137 -4.076 1.00 42.13 646 ALA D C 1
ATOM 3212 O O . ALA B 1 183 ? -27.563 21.276 -4.347 1.00 42.23 646 ALA D O 1
ATOM 3214 N N . THR B 1 184 ? -27.518 19.493 -2.980 1.00 41.60 647 THR D N 1
ATOM 3215 C CA . THR B 1 184 ? -26.613 20.128 -2.020 1.00 41.43 647 THR D CA 1
ATOM 3216 C C . THR B 1 184 ? -25.309 19.354 -1.815 1.00 40.87 647 THR D C 1
ATOM 3217 O O . THR B 1 184 ? -24.541 19.660 -0.900 1.00 40.79 647 THR D O 1
ATOM 3221 N N . SER B 1 185 ? -25.043 18.389 -2.695 1.00 40.91 648 SER D N 1
ATOM 3222 C CA . SER B 1 185 ? -23.873 17.511 -2.577 1.00 41.30 648 SER D CA 1
ATOM 3223 C C . SER B 1 185 ? -22.520 18.240 -2.567 1.00 41.38 648 SER D C 1
ATOM 3224 O O . SER B 1 185 ? -21.552 17.730 -1.998 1.00 41.86 648 SER D O 1
ATOM 3227 N N . ALA B 1 186 ? -22.456 19.423 -3.180 1.00 41.25 649 ALA D N 1
ATOM 3228 C CA . ALA B 1 186 ? -21.214 20.193 -3.251 1.00 41.10 649 ALA D CA 1
ATOM 3229 C C . ALA B 1 186 ? -21.123 21.309 -2.199 1.00 40.93 649 ALA D C 1
ATOM 3230 O O . ALA B 1 186 ? -20.078 21.944 -2.074 1.00 40.44 649 ALA D O 1
ATOM 3232 N N . LEU B 1 187 ? -22.207 21.555 -1.461 1.00 40.67 650 LEU D N 1
ATOM 3233 C CA . LEU B 1 187 ? -22.219 22.614 -0.448 1.00 40.71 650 LEU D CA 1
ATOM 3234 C C . LEU B 1 187 ? -21.370 22.245 0.756 1.00 40.73 650 LEU D C 1
ATOM 3235 O O . LEU B 1 187 ? -21.348 21.090 1.172 1.00 40.38 650 LEU D O 1
ATOM 3240 N N . ASP B 1 188 ? -20.690 23.240 1.321 1.00 40.89 651 ASP D N 1
ATOM 3241 C CA . ASP B 1 188 ? -19.895 23.027 2.527 1.00 41.13 651 ASP D CA 1
ATOM 3242 C C . ASP B 1 188 ? -20.811 22.907 3.746 1.00 41.24 651 ASP D C 1
ATOM 3243 O O . ASP B 1 188 ? -22.031 23.068 3.628 1.00 40.90 651 ASP D O 1
ATOM 3248 N N . ALA B 1 189 ? -20.214 22.613 4.900 1.00 41.37 652 ALA D N 1
ATOM 3249 C CA . ALA B 1 189 ? -20.952 22.389 6.153 1.00 41.71 652 ALA D CA 1
ATOM 3250 C C . ALA B 1 189 ? -21.856 23.566 6.510 1.00 41.81 652 ALA D C 1
ATOM 3251 O O . ALA B 1 189 ? -23.043 23.383 6.779 1.00 41.98 652 ALA D O 1
ATOM 3253 N N . GLY B 1 190 ? -21.286 24.767 6.500 1.00 41.96 653 GLY D N 1
ATOM 3254 C CA . GLY B 1 190 ? -22.031 25.991 6.774 1.00 42.26 653 GLY D CA 1
ATOM 3255 C C . GLY B 1 190 ? -23.261 26.173 5.903 1.00 42.43 653 GLY D C 1
ATOM 3256 O O . GLY B 1 190 ? -24.356 26.402 6.414 1.00 42.59 653 GLY D O 1
ATOM 3257 N N . ASN B 1 191 ? -23.085 26.061 4.589 1.00 42.62 654 ASN D N 1
ATOM 3258 C CA . ASN B 1 191 ? -24.186 26.266 3.647 1.00 43.06 654 ASN D CA 1
ATOM 3259 C C . ASN B 1 191 ? -25.209 25.133 3.713 1.00 43.34 654 ASN D C 1
ATOM 3260 O O . ASN B 1 191 ? -26.409 25.376 3.604 1.00 42.90 654 ASN D O 1
ATOM 3265 N N . GLN B 1 192 ? -24.731 23.904 3.887 1.00 43.91 655 GLN D N 1
ATOM 3266 C CA . GLN B 1 192 ? -25.618 22.744 4.073 1.00 44.27 655 GLN D CA 1
ATOM 3267 C C . GLN B 1 192 ? -26.503 22.934 5.314 1.00 44.25 655 GLN D C 1
ATOM 3268 O O . GLN B 1 192 ? -27.702 22.686 5.273 1.00 44.22 655 GLN D O 1
ATOM 3274 N N . LEU B 1 193 ? -25.903 23.392 6.408 1.00 44.56 656 LEU D N 1
ATOM 3275 C CA . LEU B 1 193 ? -26.656 23.670 7.639 1.00 44.82 656 LEU D CA 1
ATOM 3276 C C . LEU B 1 193 ? -27.732 24.736 7.453 1.00 44.39 656 LEU D C 1
ATOM 3277 O O . LEU B 1 193 ? -28.846 24.577 7.934 1.00 43.56 656 LEU D O 1
ATOM 3282 N N . ARG B 1 194 ? -27.397 25.809 6.742 1.00 44.59 657 ARG D N 1
ATOM 3283 C CA . ARG B 1 194 ? -28.344 26.895 6.512 1.00 44.95 657 ARG D CA 1
ATOM 3284 C C . ARG B 1 194 ? -29.559 26.451 5.706 1.00 44.75 657 ARG D C 1
ATOM 3285 O O . ARG B 1 194 ? -30.688 26.820 6.018 1.00 43.99 657 ARG D O 1
ATOM 3293 N N . VAL B 1 195 ? -29.316 25.671 4.659 1.00 44.93 658 VAL D N 1
ATOM 3294 C CA . VAL B 1 195 ? -30.400 25.139 3.836 1.00 45.58 658 VAL D CA 1
ATOM 3295 C C . VAL B 1 195 ? -31.309 24.221 4.656 1.00 45.60 658 VAL D C 1
ATOM 3296 O O . VAL B 1 195 ? -32.528 24.298 4.546 1.00 45.80 658 VAL D O 1
ATOM 3300 N N . GLN B 1 196 ? -30.712 23.358 5.468 1.00 45.94 659 GLN D N 1
ATOM 3301 C CA . GLN B 1 196 ? -31.478 22.482 6.361 1.00 46.47 659 GLN D CA 1
ATOM 3302 C C . GLN B 1 196 ? -32.345 23.302 7.318 1.00 46.38 659 GLN D C 1
ATOM 3303 O O . GLN B 1 196 ? -33.525 23.012 7.489 1.00 46.55 659 GLN D O 1
ATOM 3309 N N . ARG B 1 197 ? -31.762 24.331 7.924 1.00 45.92 660 ARG D N 1
ATOM 3310 C CA . ARG B 1 197 ? -32.514 25.207 8.823 1.00 46.12 660 ARG D CA 1
ATOM 3311 C C . ARG B 1 197 ? -33.691 25.846 8.087 1.00 45.39 660 ARG D C 1
ATOM 3312 O O . ARG B 1 197 ? -34.797 25.878 8.599 1.00 44.71 660 ARG D O 1
ATOM 3320 N N . LEU B 1 198 ? -33.455 26.329 6.872 1.00 44.96 661 LEU D N 1
ATOM 3321 C CA . LEU B 1 198 ? -34.523 26.931 6.091 1.00 44.87 661 LEU D CA 1
ATOM 3322 C C . LEU B 1 198 ? -35.678 25.940 5.895 1.00 44.53 661 LEU D C 1
ATOM 3323 O O . LEU B 1 198 ? -36.826 26.258 6.198 1.00 43.69 661 LEU D O 1
ATOM 3328 N N . LEU B 1 199 ? -35.363 24.741 5.411 1.00 44.28 662 LEU D N 1
ATOM 3329 C CA . LEU B 1 199 ? -36.380 23.721 5.145 1.00 44.60 662 LEU D CA 1
ATOM 3330 C C . LEU B 1 199 ? -37.142 23.235 6.389 1.00 44.28 662 LEU D C 1
ATOM 3331 O O . LEU B 1 199 ? -38.352 23.029 6.320 1.00 44.17 662 LEU D O 1
ATOM 3336 N N . TYR B 1 200 ? -36.441 23.052 7.506 1.00 44.18 663 TYR D N 1
ATOM 3337 C CA . TYR B 1 200 ? -37.029 22.465 8.720 1.00 44.44 663 TYR D CA 1
ATOM 3338 C C . TYR B 1 200 ? -37.552 23.483 9.731 1.00 44.59 663 TYR D C 1
ATOM 3339 O O . TYR B 1 200 ? -38.384 23.141 10.579 1.00 44.27 663 TYR D O 1
ATOM 3348 N N . GLU B 1 201 ? -37.060 24.719 9.660 1.00 44.67 664 GLU D N 1
ATOM 3349 C CA . GLU B 1 201 ? -37.398 25.732 10.653 1.00 45.13 664 GLU D CA 1
ATOM 3350 C C . GLU B 1 201 ? -38.218 26.911 10.127 1.00 45.27 664 GLU D C 1
ATOM 3351 O O . GLU B 1 201 ? -38.958 27.516 10.895 1.00 45.26 664 GLU D O 1
ATOM 3357 N N . SER B 1 202 ? -38.121 27.237 8.841 1.00 45.23 665 SER D N 1
ATOM 3358 C CA . SER B 1 202 ? -38.802 28.429 8.333 1.00 45.59 665 SER D CA 1
ATOM 3359 C C . SER B 1 202 ? -40.309 28.198 8.231 1.00 45.55 665 SER D C 1
ATOM 3360 O O . SER B 1 202 ? -40.732 27.118 7.819 1.00 45.55 665 SER D O 1
ATOM 3363 N N . PRO B 1 203 ? -41.122 29.218 8.578 1.00 45.79 666 PRO D N 1
ATOM 3364 C CA . PRO B 1 203 ? -42.579 29.083 8.497 1.00 45.86 666 PRO D CA 1
ATOM 3365 C C . PRO B 1 203 ? -43.104 28.876 7.076 1.00 45.87 666 PRO D C 1
ATOM 3366 O O . PRO B 1 203 ? -44.134 28.227 6.898 1.00 46.08 666 PRO D O 1
ATOM 3370 N N . GLU B 1 204 ? -42.408 29.411 6.074 1.00 45.83 667 GLU D N 1
ATOM 3371 C CA . GLU B 1 204 ? -42.850 29.237 4.690 1.00 45.75 667 GLU D CA 1
ATOM 3372 C C . GLU B 1 204 ? -42.720 27.781 4.218 1.00 45.11 667 GLU D C 1
ATOM 3373 O O . GLU B 1 204 ? -43.591 27.285 3.514 1.00 44.79 667 GLU D O 1
ATOM 3379 N N . TRP B 1 205 ? -41.661 27.088 4.629 1.00 44.32 668 TRP D N 1
ATOM 3380 C CA . TRP B 1 205 ? -41.481 25.698 4.224 1.00 44.17 668 TRP D CA 1
ATOM 3381 C C . TRP B 1 205 ? -42.292 24.735 5.080 1.00 43.57 668 TRP D C 1
ATOM 3382 O O . TRP B 1 205 ? -42.489 23.583 4.701 1.00 43.72 668 TRP D O 1
ATOM 3393 N N . ALA B 1 206 ? -42.813 25.230 6.199 1.00 43.35 669 ALA D N 1
ATOM 3394 C CA . ALA B 1 206 ? -43.639 24.423 7.093 1.00 43.05 669 ALA D CA 1
ATOM 3395 C C . ALA B 1 206 ? -44.959 23.976 6.457 1.00 42.64 669 ALA D C 1
ATOM 3396 O O . ALA B 1 206 ? -45.550 23.003 6.898 1.00 42.33 669 ALA D O 1
ATOM 3398 N N . SER B 1 207 ? -45.424 24.689 5.433 1.00 42.18 670 SER D N 1
ATOM 3399 C CA . SER B 1 207 ? -46.688 24.366 4.790 1.00 42.19 670 SER D CA 1
ATOM 3400 C C . SER B 1 207 ? -46.491 23.782 3.400 1.00 42.09 670 SER D C 1
ATOM 3401 O O . SER B 1 207 ? -47.466 23.558 2.679 1.00 42.45 670 SER D O 1
ATOM 3404 N N . ARG B 1 208 ? -45.238 23.550 3.017 1.00 41.83 671 ARG D N 1
ATOM 3405 C CA . ARG B 1 208 ? -44.922 23.114 1.670 1.00 41.84 671 ARG D CA 1
ATOM 3406 C C . ARG B 1 208 ? -44.433 21.676 1.674 1.00 41.52 671 ARG D C 1
ATOM 3407 O O . ARG B 1 208 ? -44.193 21.093 2.733 1.00 42.18 671 ARG D O 1
ATOM 3415 N N . THR B 1 209 ? -44.297 21.090 0.494 1.00 41.28 672 THR D N 1
ATOM 3416 C CA . THR B 1 209 ? -43.845 19.705 0.427 1.00 41.18 672 THR D CA 1
ATOM 3417 C C . THR B 1 209 ? -42.506 19.602 -0.278 1.00 40.67 672 THR D C 1
ATOM 3418 O O . THR B 1 209 ? -42.281 20.179 -1.336 1.00 40.42 672 THR D O 1
ATOM 3422 N N . VAL B 1 210 ? -41.591 18.915 0.396 1.00 40.61 673 VAL D N 1
ATOM 3423 C CA . VAL B 1 210 ? -40.221 18.809 -0.044 1.00 40.12 673 VAL D CA 1
ATOM 3424 C C . VAL B 1 210 ? -39.870 17.344 -0.253 1.00 40.17 673 VAL D C 1
ATOM 3425 O O . VAL B 1 210 ? -40.087 16.505 0.630 1.00 39.84 673 VAL D O 1
ATOM 3429 N N . LEU B 1 211 ? -39.341 17.048 -1.440 1.00 39.95 674 LEU D N 1
ATOM 3430 C CA . LEU B 1 211 ? -38.775 15.746 -1.740 1.00 40.03 674 LEU D CA 1
ATOM 3431 C C . LEU B 1 211 ? -37.269 15.893 -1.809 1.00 4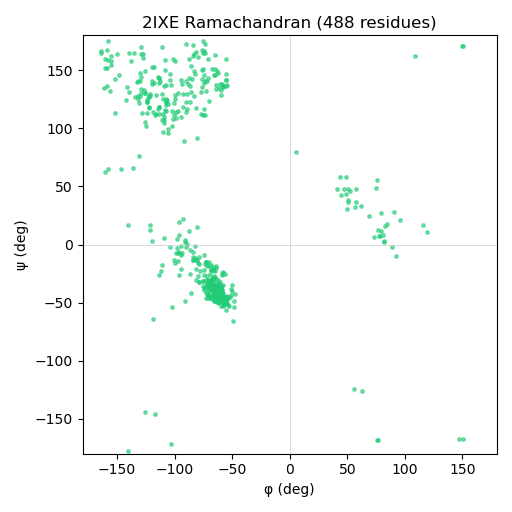0.22 674 LEU D C 1
ATOM 3432 O O . LEU B 1 211 ? -36.741 16.594 -2.681 1.00 40.84 674 LEU D O 1
ATOM 3437 N N . LEU B 1 212 ? -36.590 15.231 -0.881 1.00 40.33 675 LEU D N 1
ATOM 3438 C CA . LEU B 1 212 ? -35.149 15.326 -0.745 1.00 40.28 675 LEU D CA 1
ATOM 3439 C C . LEU B 1 212 ? -34.522 14.015 -1.186 1.00 39.71 675 LEU D C 1
ATOM 3440 O O . LEU B 1 212 ? -34.607 13.016 -0.483 1.00 38.61 675 LEU D O 1
ATOM 3445 N N . ILE B 1 213 ? -33.891 14.031 -2.353 1.00 39.44 676 ILE D N 1
ATOM 3446 C CA . ILE B 1 213 ? -33.196 12.854 -2.872 1.00 39.99 676 ILE D CA 1
ATOM 3447 C C . ILE B 1 213 ? -31.712 13.037 -2.593 1.00 39.95 676 ILE D C 1
ATOM 3448 O O . ILE B 1 213 ? -31.118 14.016 -3.023 1.00 39.77 676 ILE D O 1
ATOM 3453 N N . THR B 1 214 ? -31.120 12.100 -1.861 1.00 41.02 677 THR D N 1
ATOM 3454 C CA . THR B 1 214 ? -29.707 12.195 -1.479 1.00 41.45 677 THR D CA 1
ATOM 3455 C C . THR B 1 214 ? -29.145 10.836 -1.132 1.00 41.70 677 THR D C 1
ATOM 3456 O O . THR B 1 214 ? -29.875 9.954 -0.676 1.00 41.10 677 THR D O 1
ATOM 3460 N N . GLN B 1 215 ? -27.839 10.696 -1.345 1.00 41.83 678 GLN D N 1
ATOM 3461 C CA . GLN B 1 215 ? -27.069 9.548 -0.883 1.00 42.51 678 GLN D CA 1
ATOM 3462 C C . GLN B 1 215 ? -26.351 9.851 0.438 1.00 43.27 678 GLN D C 1
ATOM 3463 O O . GLN B 1 215 ? -25.760 8.957 1.036 1.00 43.22 678 GLN D O 1
ATOM 3469 N N . GLN B 1 216 ? -26.389 11.103 0.891 1.00 44.22 679 GLN D N 1
ATOM 3470 C CA . GLN B 1 216 ? -25.848 11.458 2.200 1.00 45.12 679 GLN D CA 1
ATOM 3471 C C . GLN B 1 216 ? -26.873 11.103 3.266 1.00 45.26 679 GLN D C 1
ATOM 3472 O O . GLN B 1 216 ? -27.733 11.908 3.608 1.00 44.44 679 GLN D O 1
ATOM 3478 N N . LEU B 1 217 ? -26.769 9.892 3.795 1.00 46.18 680 LEU D N 1
ATOM 3479 C CA . LEU B 1 217 ? -27.749 9.392 4.766 1.00 47.06 680 LEU D CA 1
ATOM 3480 C C . LEU B 1 217 ? -27.911 10.286 5.999 1.00 47.31 680 LEU D C 1
ATOM 3481 O O . LEU B 1 217 ? -28.963 10.275 6.626 1.00 47.03 680 LEU D O 1
ATOM 3486 N N . SER B 1 218 ? -26.882 11.062 6.334 1.00 47.90 681 SER D N 1
ATOM 3487 C CA . SER B 1 218 ? -26.987 12.044 7.415 1.00 48.48 681 SER D CA 1
ATOM 3488 C C . SER B 1 218 ? -28.118 13.045 7.161 1.00 48.82 681 SER D C 1
ATOM 3489 O O . SER B 1 218 ? -28.864 13.382 8.084 1.00 48.94 681 SER D O 1
ATOM 3492 N N . LEU B 1 219 ? -28.256 13.500 5.916 1.00 49.13 682 LEU D N 1
ATOM 3493 C CA . LEU B 1 219 ? -29.357 14.392 5.535 1.00 49.46 682 LEU D CA 1
ATOM 3494 C C . LEU B 1 219 ? -30.717 13.705 5.663 1.00 49.83 682 LEU D C 1
ATOM 3495 O O . LEU B 1 219 ? -31.705 14.333 6.051 1.00 49.82 682 LEU D O 1
ATOM 3500 N N . ALA B 1 220 ? -30.763 12.416 5.342 1.00 50.20 683 ALA D N 1
ATOM 3501 C CA . ALA B 1 220 ? -32.004 11.642 5.433 1.00 50.35 683 ALA D CA 1
ATOM 3502 C C . ALA B 1 220 ? -32.473 11.476 6.874 1.00 50.42 683 ALA D C 1
ATOM 3503 O O . ALA B 1 220 ? -33.656 11.243 7.133 1.00 51.13 683 ALA D O 1
ATOM 3505 N N . GLU B 1 221 ? -31.542 11.615 7.813 1.00 50.12 684 GLU D N 1
ATOM 3506 C CA . GLU B 1 221 ? -31.801 11.384 9.225 1.00 49.68 684 GLU D CA 1
ATOM 3507 C C . GLU B 1 221 ? -32.786 12.366 9.873 1.00 49.15 684 GLU D C 1
ATOM 3508 O O . GLU B 1 221 ? -33.563 11.973 10.749 1.00 48.77 684 GLU D O 1
ATOM 3514 N N . ARG B 1 222 ? -32.751 13.635 9.459 1.00 48.46 685 ARG D N 1
ATOM 3515 C CA . ARG B 1 222 ? -33.681 14.642 9.988 1.00 47.77 685 ARG D CA 1
ATOM 3516 C C . ARG B 1 222 ? -35.030 14.635 9.270 1.00 46.83 685 ARG D C 1
ATOM 3517 O O . ARG B 1 222 ? -35.981 15.247 9.748 1.00 46.45 685 ARG D O 1
ATOM 3525 N N . ALA B 1 223 ? -35.112 13.954 8.127 1.00 45.78 686 ALA D N 1
ATOM 3526 C CA . ALA B 1 223 ? -36.346 13.933 7.329 1.00 45.12 686 ALA D CA 1
ATOM 3527 C C . ALA B 1 223 ? -37.547 13.454 8.151 1.00 44.28 686 ALA D C 1
ATOM 3528 O O . ALA B 1 223 ? -37.416 12.561 8.999 1.00 44.25 686 ALA D O 1
ATOM 3530 N N . HIS B 1 224 ? -38.706 14.066 7.918 1.00 43.37 687 HIS D N 1
ATOM 3531 C CA . HIS B 1 224 ? -39.931 13.693 8.641 1.00 42.94 687 HIS D CA 1
ATOM 3532 C C . HIS B 1 224 ? -40.369 12.291 8.239 1.00 42.56 687 HIS D C 1
ATOM 3533 O O . HIS B 1 224 ? -40.967 11.564 9.029 1.00 41.99 687 HIS D O 1
ATOM 3540 N N . HIS B 1 225 ? -40.057 11.927 7.002 1.00 42.10 688 HIS D N 1
ATOM 3541 C CA . HIS B 1 225 ? -40.376 10.618 6.454 1.00 42.32 688 HIS D CA 1
ATOM 3542 C C . HIS B 1 225 ? -39.302 10.215 5.448 1.00 41.97 688 HIS D C 1
ATOM 3543 O O . HIS B 1 225 ? -38.718 11.066 4.757 1.00 41.41 688 HIS D O 1
ATOM 3550 N N . ILE B 1 226 ? -39.027 8.919 5.400 1.00 41.96 689 ILE D N 1
ATOM 3551 C CA . ILE B 1 226 ? -38.035 8.365 4.493 1.00 41.93 689 ILE D CA 1
ATOM 3552 C C . ILE B 1 226 ? -38.677 7.263 3.674 1.00 42.15 689 ILE D C 1
ATOM 3553 O O . ILE B 1 226 ? -39.324 6.361 4.220 1.00 42.48 689 ILE D O 1
ATOM 3558 N N . LEU B 1 227 ? -38.478 7.339 2.364 1.00 42.08 690 LEU D N 1
ATOM 3559 C CA . LEU B 1 227 ? -38.890 6.298 1.434 1.00 41.94 690 LEU D CA 1
ATOM 3560 C C . LEU B 1 227 ? -37.657 5.573 0.947 1.00 41.35 690 LEU D C 1
ATOM 3561 O O . LEU B 1 227 ? -36.782 6.195 0.347 1.00 42.08 690 LEU D O 1
ATOM 3566 N N . PHE B 1 228 ? -37.577 4.268 1.197 1.00 41.28 691 PHE D N 1
ATOM 3567 C CA . PHE B 1 228 ? -36.482 3.464 0.654 1.00 40.89 691 PHE D CA 1
ATOM 3568 C C . PHE B 1 228 ? -36.861 2.798 -0.670 1.00 40.38 691 PHE D C 1
ATOM 3569 O O . PHE B 1 228 ? -37.648 1.854 -0.699 1.00 40.16 691 PHE D O 1
ATOM 3577 N N . LEU B 1 229 ? -36.259 3.275 -1.758 1.00 40.19 692 LEU D N 1
ATOM 3578 C CA . LEU B 1 229 ? -36.591 2.801 -3.093 1.00 40.11 692 LEU D CA 1
ATOM 3579 C C . LEU B 1 229 ? -35.588 1.745 -3.520 1.00 40.24 692 LEU D C 1
ATOM 3580 O O . LEU B 1 229 ? -34.388 1.963 -3.419 1.00 40.58 692 LEU D O 1
ATOM 3585 N N . LYS B 1 230 ? -36.088 0.607 -3.993 1.00 40.12 693 LYS D N 1
ATOM 3586 C CA . LYS B 1 230 ? -35.243 -0.490 -4.450 1.00 40.16 693 LYS D CA 1
ATOM 3587 C C . LYS B 1 230 ? -35.903 -1.109 -5.674 1.00 40.01 693 LYS D C 1
ATOM 3588 O O . LYS B 1 230 ? -37.074 -1.490 -5.619 1.00 39.18 693 LYS D O 1
ATOM 3594 N N . GLU B 1 231 ? -35.157 -1.173 -6.775 1.00 39.82 694 GLU D N 1
ATOM 3595 C CA . GLU B 1 231 ? -35.648 -1.732 -8.035 1.00 40.39 694 GLU D CA 1
ATOM 3596 C C . GLU B 1 231 ? -37.015 -1.162 -8.430 1.00 40.11 694 GLU D C 1
ATOM 3597 O O . GLU B 1 231 ? -37.919 -1.901 -8.833 1.00 39.31 694 GLU D O 1
ATOM 3603 N N . GLY B 1 232 ? -37.165 0.151 -8.273 1.00 40.13 695 GLY D N 1
ATOM 3604 C CA . GLY B 1 232 ? -38.349 0.847 -8.746 1.00 40.75 695 GLY D CA 1
ATOM 3605 C C . GLY B 1 232 ? -39.601 0.749 -7.893 1.00 40.92 695 GLY D C 1
ATOM 3606 O O . GLY B 1 232 ? -40.675 1.139 -8.346 1.00 40.40 695 GLY D O 1
ATOM 3607 N N . SER B 1 233 ? -39.458 0.237 -6.669 1.00 41.22 696 SER D N 1
ATOM 3608 C CA A SER B 1 233 ? -40.564 0.098 -5.728 0.50 41.45 696 SER D CA 1
ATOM 3609 C CA B SER B 1 233 ? -40.574 0.152 -5.730 0.50 41.42 696 SER D CA 1
ATOM 3610 C C . SER B 1 233 ? -40.104 0.464 -4.309 1.00 41.73 696 SER D C 1
ATOM 3611 O O . SER B 1 233 ? -38.929 0.322 -3.982 1.00 41.44 696 SER D O 1
ATOM 3616 N N . VAL B 1 234 ? -41.032 0.913 -3.468 1.00 42.27 697 VAL D N 1
ATOM 3617 C CA . VAL B 1 234 ? -40.728 1.199 -2.055 1.00 42.79 697 VAL D CA 1
ATOM 3618 C C . VAL B 1 234 ? -40.601 -0.115 -1.258 1.00 43.48 697 VAL D C 1
ATOM 3619 O O . VAL B 1 234 ? -41.577 -0.839 -1.086 1.00 43.80 697 VAL D O 1
ATOM 3623 N N . CYS B 1 235 ? -39.381 -0.412 -0.813 1.00 44.21 698 CYS D N 1
ATOM 3624 C CA . CYS B 1 235 ? -39.075 -1.587 0.008 1.00 43.90 698 CYS D CA 1
ATOM 3625 C C . CYS B 1 235 ? -39.607 -1.399 1.436 1.00 43.31 698 CYS D C 1
ATOM 3626 O O . CYS B 1 235 ? -40.229 -2.292 2.013 1.00 43.15 698 CYS D O 1
ATOM 3629 N N . GLU B 1 236 ? -39.361 -0.227 2.001 1.00 42.86 699 GLU D N 1
ATOM 3630 C CA . GLU B 1 236 ? -39.828 0.089 3.342 1.00 42.85 699 GLU D CA 1
ATOM 3631 C C . GLU B 1 236 ? -39.874 1.593 3.527 1.00 42.06 699 GLU D C 1
ATOM 3632 O O . GLU B 1 236 ? -39.307 2.326 2.730 1.00 41.96 699 GLU D O 1
ATOM 3638 N N . GLN B 1 237 ? -40.525 2.050 4.591 1.00 41.63 700 GLN D N 1
ATOM 3639 C CA . GLN B 1 237 ? -40.614 3.479 4.849 1.00 41.83 700 GLN D CA 1
ATOM 3640 C C . GLN B 1 237 ? -40.962 3.811 6.292 1.00 41.18 700 GLN D C 1
ATOM 3641 O O . GLN B 1 237 ? -41.497 2.980 7.023 1.00 39.94 700 GLN D O 1
ATOM 3647 N N . GLY B 1 238 ? -40.651 5.044 6.680 1.00 40.92 701 GLY D N 1
ATOM 3648 C CA . GLY B 1 238 ? -40.873 5.507 8.051 1.00 41.51 701 GLY D CA 1
ATOM 3649 C C . GLY B 1 238 ? -39.863 6.570 8.426 1.00 41.45 701 GLY D C 1
ATOM 3650 O O . GLY B 1 238 ? -39.176 7.122 7.562 1.00 41.70 701 GLY D O 1
ATOM 3651 N N . THR B 1 239 ? -39.788 6.880 9.713 1.00 42.00 702 THR D N 1
ATOM 3652 C CA . THR B 1 239 ? -38.762 7.784 10.206 1.00 42.39 702 THR D CA 1
ATOM 3653 C C . THR B 1 239 ? -37.459 7.009 10.347 1.00 42.75 702 THR D C 1
ATOM 3654 O O . THR B 1 239 ? -37.457 5.775 10.389 1.00 42.50 702 THR D O 1
ATOM 3658 N N . HIS B 1 240 ? -36.355 7.746 10.407 1.00 42.94 703 HIS D N 1
ATOM 3659 C CA . HIS B 1 240 ? -35.041 7.164 10.645 1.00 42.89 703 HIS D CA 1
ATOM 3660 C C . HIS B 1 240 ? -35.041 6.184 11.829 1.00 43.04 703 HIS D C 1
ATOM 3661 O O . HIS B 1 240 ? -34.608 5.035 11.693 1.00 42.93 703 HIS D O 1
ATOM 3668 N N . LEU B 1 241 ? -35.521 6.640 12.984 1.00 43.00 704 LEU D N 1
ATOM 3669 C CA . LEU B 1 241 ? -35.540 5.803 14.190 1.00 43.13 704 LEU D CA 1
ATOM 3670 C C . LEU B 1 241 ? -36.429 4.562 14.043 1.00 42.91 704 LEU D C 1
ATOM 3671 O O . LEU B 1 241 ? -36.086 3.497 14.548 1.00 42.91 704 LEU D O 1
ATOM 3676 N N . GLN B 1 242 ? -37.549 4.688 13.337 1.00 42.98 705 GLN D N 1
ATOM 3677 C CA . GLN B 1 242 ? -38.400 3.530 13.054 1.00 43.14 705 GLN D CA 1
ATOM 3678 C C . GLN B 1 242 ? -37.690 2.505 12.174 1.00 42.93 705 GLN D C 1
ATOM 3679 O O . GLN B 1 242 ? -37.694 1.312 12.471 1.00 42.16 705 GLN D O 1
ATOM 3685 N N . LEU B 1 243 ? -37.093 2.983 11.086 1.00 42.78 706 LEU D N 1
ATOM 3686 C CA . LEU B 1 243 ? -36.414 2.114 10.127 1.00 43.37 706 LEU D CA 1
ATOM 3687 C C . LEU B 1 243 ? -35.171 1.456 10.715 1.00 43.57 706 LEU D C 1
ATOM 3688 O O . LEU B 1 243 ? -34.850 0.310 10.377 1.00 43.46 706 LEU D O 1
ATOM 3693 N N . MET B 1 244 ? -34.474 2.170 11.598 1.00 44.08 707 MET D N 1
ATOM 3694 C CA . MET B 1 244 ? -33.332 1.597 12.297 1.00 44.53 707 MET D CA 1
ATOM 3695 C C . MET B 1 244 ? -33.766 0.439 13.189 1.00 45.19 707 MET D C 1
ATOM 3696 O O . MET B 1 244 ? -33.024 -0.520 13.349 1.00 45.00 707 MET D O 1
ATOM 3701 N N . GLU B 1 245 ? -34.964 0.532 13.764 1.00 45.95 708 GLU D N 1
ATOM 3702 C CA . GLU B 1 245 ? -35.493 -0.539 14.606 1.00 46.85 708 GLU D CA 1
ATOM 3703 C C . GLU B 1 245 ? -35.978 -1.741 13.802 1.00 47.37 708 GLU D C 1
ATOM 3704 O O . GLU B 1 245 ? -35.920 -2.867 14.292 1.00 47.57 708 GLU D O 1
ATOM 3710 N N . ARG B 1 246 ? -36.466 -1.507 12.586 1.00 48.35 709 ARG D N 1
ATOM 3711 C CA . ARG B 1 246 ? -37.085 -2.582 11.809 1.00 48.89 709 ARG D CA 1
ATOM 3712 C C . ARG B 1 246 ? -36.061 -3.620 11.332 1.00 49.10 709 ARG D C 1
ATOM 3713 O O . ARG B 1 246 ? -36.374 -4.805 11.255 1.00 49.32 709 ARG D O 1
ATOM 3721 N N . GLY B 1 247 ? -34.842 -3.177 11.031 1.00 48.99 710 GLY D N 1
ATOM 3722 C CA . GLY B 1 247 ? -33.780 -4.092 10.606 1.00 48.91 710 GLY D CA 1
ATOM 3723 C C . GLY B 1 247 ? -33.955 -4.581 9.181 1.00 48.87 710 GLY D C 1
ATOM 3724 O O . GLY B 1 247 ? -33.850 -5.775 8.909 1.00 49.42 710 GLY D O 1
ATOM 3725 N N . GLY B 1 248 ? -34.206 -3.646 8.272 1.00 48.51 711 GLY D N 1
ATOM 3726 C CA . GLY B 1 248 ? -34.407 -3.949 6.859 1.00 48.37 711 GLY D CA 1
ATOM 3727 C C . GLY B 1 248 ? -33.336 -3.304 6.002 1.00 48.07 711 GLY D C 1
ATOM 3728 O O . GLY B 1 248 ? -32.187 -3.179 6.424 1.00 47.74 711 GLY D O 1
ATOM 3729 N N . CYS B 1 249 ? -33.720 -2.895 4.795 1.00 48.06 712 CYS D N 1
ATOM 3730 C CA . CYS B 1 249 ? -32.775 -2.344 3.820 1.00 48.17 712 CYS D CA 1
ATOM 3731 C C . CYS B 1 249 ? -32.130 -1.039 4.260 1.00 47.47 712 CYS D C 1
ATOM 3732 O O . CYS B 1 249 ? -30.948 -0.818 4.006 1.00 46.99 712 CYS D O 1
ATOM 3735 N N . TYR B 1 250 ? -32.906 -0.177 4.907 1.00 47.01 713 TYR D N 1
ATOM 3736 C CA . TYR B 1 250 ? -32.389 1.108 5.364 1.00 47.32 713 TYR D CA 1
ATOM 3737 C C . TYR B 1 250 ? -31.310 0.932 6.430 1.00 47.42 713 TYR D C 1
ATOM 3738 O O . TYR B 1 250 ? -30.241 1.532 6.337 1.00 46.77 713 TYR D O 1
ATOM 3747 N N . ARG B 1 251 ? -31.594 0.111 7.437 1.00 48.02 714 ARG D N 1
ATOM 3748 C CA . ARG B 1 251 ? -30.611 -0.154 8.481 1.00 48.69 714 ARG D CA 1
ATOM 3749 C C . ARG B 1 251 ? -29.335 -0.776 7.904 1.00 48.81 714 ARG D C 1
ATOM 3750 O O . ARG B 1 251 ? -28.240 -0.400 8.309 1.00 48.47 714 ARG D O 1
ATOM 3758 N N . SER B 1 252 ? -29.481 -1.713 6.964 1.00 49.45 715 SER D N 1
ATOM 3759 C CA . SER B 1 252 ? -28.328 -2.340 6.297 1.00 50.08 715 SER D CA 1
ATOM 3760 C C . SER B 1 252 ? -27.466 -1.307 5.585 1.00 50.54 715 SER D C 1
ATOM 3761 O O . SER B 1 252 ? -26.238 -1.400 5.568 1.00 50.47 715 SER D O 1
ATOM 3764 N N . MET B 1 253 ? -28.127 -0.333 4.976 1.00 51.07 716 MET D N 1
ATOM 3765 C CA . MET B 1 253 ? -27.446 0.743 4.280 1.00 51.50 716 MET D CA 1
ATOM 3766 C C . MET B 1 253 ? -26.702 1.653 5.260 1.00 51.46 716 MET D C 1
ATOM 3767 O O . MET B 1 253 ? -25.554 2.024 5.017 1.00 51.27 716 MET D O 1
ATOM 3772 N N . VAL B 1 254 ? -27.363 2.007 6.362 1.00 51.47 717 VAL D N 1
ATOM 3773 C CA . VAL B 1 254 ? -26.760 2.847 7.399 1.00 51.75 717 VAL D CA 1
ATOM 3774 C C . VAL B 1 254 ? -25.591 2.117 8.076 1.00 51.93 717 VAL D C 1
ATOM 3775 O O . VAL B 1 254 ? -24.590 2.739 8.431 1.00 51.83 717 VAL D O 1
ATOM 3779 N N . GLU B 1 255 ? -25.724 0.801 8.232 1.00 52.36 718 GLU D N 1
ATOM 3780 C CA . GLU B 1 255 ? -24.693 -0.028 8.864 1.00 52.79 718 GLU D CA 1
ATOM 3781 C C . GLU B 1 255 ? -23.455 -0.167 7.977 1.00 53.00 718 GLU D C 1
ATOM 3782 O O . GLU B 1 255 ? -22.333 -0.252 8.479 1.00 52.99 718 GLU D O 1
ATOM 3788 N N . ALA B 1 256 ? -23.665 -0.216 6.663 1.00 53.36 719 ALA D N 1
ATOM 3789 C CA . ALA B 1 256 ? -22.569 -0.352 5.703 1.00 53.56 719 ALA D CA 1
ATOM 3790 C C . ALA B 1 256 ? -21.655 0.867 5.747 1.00 53.78 719 ALA D C 1
ATOM 3791 O O . ALA B 1 256 ? -20.431 0.736 5.755 1.00 53.85 719 ALA D O 1
ATOM 3793 N N . LEU B 1 257 ? -22.263 2.049 5.776 1.00 53.94 720 LEU D N 1
ATOM 3794 C CA . LEU B 1 257 ? -21.523 3.304 5.872 1.00 54.13 720 LEU D CA 1
ATOM 3795 C C . LEU B 1 257 ? -20.816 3.454 7.222 1.00 54.25 720 LEU D C 1
ATOM 3796 O O . LEU B 1 257 ? -19.780 4.112 7.307 1.00 54.59 720 LEU D O 1
ATOM 3798 N N . ALA B 1 258 ? -21.377 2.846 8.266 1.00 54.35 721 ALA D N 1
ATOM 3799 C CA . ALA B 1 258 ? -20.795 2.879 9.611 1.00 54.33 721 ALA D CA 1
ATOM 3800 C C . ALA B 1 258 ? -20.270 1.502 10.013 1.00 54.36 721 ALA D C 1
ATOM 3801 O O . ALA B 1 258 ? -19.108 1.355 10.403 1.00 54.44 721 ALA D O 1
#

Radius of gyration: 23.2 Å; Cα contacts (8 Å, |Δi|>4): 1097; chains: 2; bounding box: 70×54×47 Å

Secondary structure (DSSP, 8-state):
--B--S-----EEEEEEEE--TT-TTS--EEEEEEEE-TT-EEEEE-STTSSHHHHHHHHTTSS--SEEEEEETTEEGGGB-HHHHHHHEEEE-SS----SSBHHHHHHTT-SS---HHHHHHHHHHHT-HHHHHHSTTGGGSB--GGGTTS-HHHHHHHHHHHHHTT--SEEEEESTTTT--HHHHHHHHHHHHH-TTTTTSEEEEE-S-HHHHTT-SEEEEEETTEEEEEE-HHHHHHHTSHHHHHHH-/-TT-B--S-----EEEEEEEE--TTSTTS--EEEEEEEE-TTEEEEEE-STTSSHHHHHHHHTTSS--SEEEEEETTEEGGGB-HHHHHHHEEEE----TTSBHHHHHHTT-SS---HHHHHHHHHHHT-HHHHHHSTTGGGSB----HHHHHHHHHHHHHHT--SEEEEESTTTT--HHHHHHHHHHHHH-TTGGGSEEEEE-S-HHHHHT-SEEEEEETTEEEEEE-HHHHHHHTSHHHHHHHHH-

Foldseek 3Di:
DEDQDPDFQFKKWFAQFWDDPPVGGVDTQAGGATDIFGFLFEEEEEEDDSLCQVVVVCVLLPVDDTPDTAIDGVRHGPVHYDNVSSLLQEEEAAQQDFFDDFFLLCSQCPSAPDDDDVVLLLVLLVLQVLQPVQCPDPVRRRPTQPRRNPPPDSQNRLSSSRSSRVSSLHLEYEYACSRVRHDPVSLVSVLCVCPVDPSSSSGTYYHYDLPCVSCQPGQKYFYGGNNYGPDMGHPVVVCVVPDDSVVSVVD/DFAADQDPDFLFKKWFAQFWDDPPVGNVQTQAGGAIDIFGALFAEEEEEDPSLCPVVVVCVLLVVDDTPDTAIDGVRHGPRNHHNLSSLLAEDEAQAFDAFAFLLCRLQPSAPDDDDPVLLLVLLVLQVLQPVQCVDPVRRRDGCPDDPQNRLSSSRSSRVSSLHLEYEYACSRVPHDPVSVVSNLCCCNPPPSNSSGTYYHYDPPVVSLQPTQKYFYGGNNYGPDMDHPVVVCVVPDDSVVSVVVVD

CATH classification: 3.40.50.300

Organism: Rattus norvegicus (NCBI:txid10116)

InterPro domains:
  IPR003439 ABC transporter-like, ATP-binding domain [PF00005] (498-648)
  IPR003439 ABC transporter-like, ATP-binding domain [PS50893] (480-719)
  IPR003593 AAA+ ATPase domain [SM00382] (507-696)
  IPR011527 ABC transporter type 1, transmembrane domain [PF00664] (166-435)
  IPR011527 ABC transporter type 1, transmembrane domain [PS50929] (166-447)
  IPR013305 ABC transporter Tap-like [TIGR00958] (3-717)
  IPR017871 ABC transporter-like, conserved site [PS00211] (620-634)
  IPR027417 P-loop containing nucleoside triphosphate hydrolase [G3DSA:3.40.50.300] (477-717)
  IPR027417 P-loop containing nucleoside triphosphate hydrolase [SSF52540] (472-718)
  IPR036640 ABC transporter type 1, transmembrane domain superfamily [G3DSA:1.20.1560.10] (143-463)
  IPR036640 ABC transporter type 1, transmembrane domain superfamily [SSF90123] (152-463)
  IPR039421 Type 1 protein exporter [PTHR43394] (150-718)

Sequence (499 aa):
GSLAPLNMKGLVKFQDVSFAYPNHPNVQVLQGLTFTLYPGKVTALVGPNGSGKSTVAALLQNLYQPTGGKVLLDGEPLVQYDHHYLHTQVAAVGQEPLLFGRSFRENIAYGLTRTPTMEEITAVAMESGAHDFISGFPQGYDTEVGETGNNQLSGGQRRQAVALARALIRKPRLLILDNATSALDAGNQLRVQRLLYESPEWASRTVLLITQQLSLAERAHHILFLKEGSVCEQGTHLQLMERGGCYRSMVEALSSGSLAPLNMKGLVKFQDVSFAYPNHPNVQVLQGLTFTLYPGKVTALVGPNGSGKSTVAALLLQNLYQPTTGGKVLLDGEPLVQYDHHHYLHTQVAAVGPLLFGRSFRENIAYGLTRTPTMEEITAVAMESGAHDFISGFPQGYDTEVQLSGGQRQAVALARALIRKPRLLILDNATSALDAGNQLRVQRLLYESPEWASRTVLLITQQLSLAERAHHILFLKEGSSVCEQGTHLQLMERGGCYRSMVEALA

Nearest PDB structures (foldseek):
  2ixe-assembly1_A  TM=1.004E+00  e=1.533E-58  Rattus norvegicus
  2ixf-assembly2_C  TM=9.750E-01  e=1.874E-51  Rattus norvegicus
  4k8o-assembly1_A-2  TM=9.808E-01  e=7.140E-50  Rattus norvegicus
  2ixg-assembly1_A  TM=9.557E-01  e=7.603E-50  Rattus norvegicus
  1jj7-assembly1_A  TM=9.791E-01  e=4.029E-44  Homo sapiens

GO terms:
  GO:0000166 nucleotide binding (F, IDA)
  GO:0005524 ATP binding (F, IDA)
  GO:0016887 ATP hydrolysis activity (F, IDA)
  GO:0042605 peptide antigen binding (F, IDA)
  GO:0043531 ADP binding (F, IDA)
  GO:0044877 protein-containing complex binding (F, IDA)
  GO:0042825 TAP complex (C, IDA)
  GO:0046980 tapasin binding (F, IDA)
  GO:0015433 ABC-type peptide antigen transporter activity (F, TAS)
  GO:0046968 peptide antigen transport (P, TAS)
  GO:0042270 protection from natural killer cell mediated cytotoxicity (P, IMP)
  GO:0015833 peptide transport (P, IMP)
  GO:0046979 TAP2 binding (F, IPI)
  GO:0005515 protein binding (F, IPI)
  GO:0042288 MHC class I protein binding (F, IDA)
  GO:0042824 MHC class I peptide loading complex (C, IDA)
  GO:0042803 protein homodimerization activity (F, IPI)
  GO:0046978 TAP1 binding (F, IPI)
  GO:0046980 tapasin binding (F, IPI)

Solvent-accessible surface area: 21751 Å² total; per-residue (Å²): 82,98,64,56,48,185,131,16,53,0,47,3,71,1,69,93,0,28,2,9,68,87,133,105,107,151,92,94,30,0,78,43,0,75,6,29,1,129,46,3,83,0,3,0,0,0,0,45,30,43,4,8,18,58,10,0,5,12,2,4,52,29,98,75,87,39,91,27,42,122,8,20,4,45,47,73,45,10,76,66,7,56,130,98,29,6,99,39,31,16,3,42,7,31,35,124,14,111,1,83,33,164,11,1,93,56,0,0,23,108,52,30,90,123,131,18,79,61,76,68,3,27,52,15,0,98,65,0,8,0,40,94,41,0,60,66,50,121,117,14,22,74,20,130,9,21,125,52,0,75,104,23,32,33,2,25,43,1,0,0,0,5,0,30,2,10,10,60,69,2,71,2,1,0,1,24,23,6,8,18,13,5,16,11,38,20,22,68,79,2,22,98,9,5,35,106,17,122,114,9,64,58,3,0,0,0,5,3,8,20,54,26,77,12,0,43,123,7,83,47,0,0,8,0,27,146,0,36,30,63,14,79,8,47,45,141,110,0,63,89,135,60,24,51,0,6,70,20,56,139,59,104,92,36,78,54,56,49,192,115,16,48,0,53,1,63,1,72,94,0,24,3,16,64,93,133,79,97,116,57,77,26,0,71,36,0,76,6,25,1,98,47,33,75,3,2,0,0,0,0,41,27,40,4,7,18,60,10,0,5,13,2,3,58,46,114,80,82,38,96,26,42,118,6,17,3,46,51,67,39,9,56,45,10,45,154,97,22,10,78,38,33,10,2,37,8,90,156,33,42,87,69,107,15,3,78,90,0,0,22,109,24,31,82,124,128,7,75,62,76,68,0,31,47,8,0,93,56,0,20,0,45,121,33,0,53,64,63,130,94,13,22,97,22,73,51,194,16,30,17,4,27,113,26,1,0,21,2,0,26,2,8,9,40,126,0,59,3,0,0,1,29,36,4,7,11,2,3,12,16,39,19,18,71,77,3,24,116,18,8,36,106,15,112,54,11,64,55,28,0,2,0,7,3,5,22,27,24,80,12,0,94,116,6,81,36,0,0,4,0,91,126,0,38,30,58,7,85,5,51,26,137,113,3,48,140,145,41,19,31,0,86,71,19,29,100,37,79,118